Protein 8Y9R (pdb70)

B-factor: mean 60.52, std 19.46, range [18.68, 191.37]

InterPro domains:
  IPR011989 Armadillo-like helical [G3DSA:1.25.10.10] (10-306)
  IPR016024 Armadillo-type fold [SSF48371] (24-306)
  IPR021133 HEAT, type 2 [PS50077] (227-269)
  IPR033337 MT-associated protein TORTIFOLIA1/SINE1-2 [PTHR31355] (20-882)
  IPR034085 TOG domain [SM01349] (57-290)
  IPR057599 TORTIFOLIA1/TORL1-2, C-terminal [PF24713] (774-904)
  IPR057600 TORTIFOLIA1/SINE1-2, N-terminal [PF24714] (26-299)

Solvent-accessible surface area: 24984 Å² total

Foldseek 3Di:
DVVVLVVLLVVLVVLLVLCVPPVSNVVSLVVLLVSLLDADLVRLVSLLVVLLVQCPDDDDSSVLSSLLVCLSNLQNPAASCAVCLLCCVSLLVQLPDLDVSSLVSSLVSLSNQQRYDAPCSLVSNLVSLVVQQPDQDQSSVLSSCNLLSNLQSHDHDPLVVLQVCLVVLLCLPDPSRNRLLSVLVSLLSLQRPRNHDLVCVVVVLVSLLVQCPPPPLSNNLSSLSSLQSLVRCLQSCLVCLVVSLVSLVVSLVDPDVSNNVSSVSNNVSSVVDDD/DVVVLVVLLVVLVVLLVLCVDPVSNVVSLVVLLVQLLDADLVRLVSSLVVLLVQCPDDDDSSVLSSLLVCLSNLQNAALSNLVCLLCCVSLLVQLQPLDVSSLVSSLVSLSNQQRHAEDCSLVSNLVSLLVQQPDQHQSSVLSSLNLLSNLQSHNYYDLVVLQVCVVSLLCLPDPSRNRLLSVLVSLLSLQRPSRHDLVCVVVVLVSLLVQCPPPPLSNVLSSLSSLLSLVNCVQSCLVCLVVSLVSLVVSLVDPDPSNNVSSVSNNVSSVPRD

Radius of gyration: 29.58 Å; Cα contacts (8 Å, |Δi|>4): 730; chains: 2; bounding box: 86×52×74 Å

Organism: Physcomitrium patens (NCBI:txid3218)

Structure (mmCIF, N/CA/C/O backbone):
data_8Y9R
#
_entry.id   8Y9R
#
_cell.length_a   59.826
_cell.length_b   95.646
_cell.length_c   150.018
_cell.angle_alpha   90.000
_cell.angle_beta   90.000
_cell.angle_gamma   90.000
#
_symmetry.space_group_name_H-M   'P 2 21 21'
#
loop_
_entity.id
_entity.type
_entity.pdbx_description
1 polymer 'Microtubule binding protein'
2 water water
#
loop_
_atom_site.group_PDB
_atom_site.id
_atom_site.type_symbol
_atom_site.label_atom_id
_atom_site.label_alt_id
_atom_site.label_comp_id
_atom_site.label_asym_id
_atom_site.label_entity_id
_atom_site.label_seq_id
_atom_site.pdbx_PDB_ins_code
_atom_site.Cartn_x
_atom_site.Cartn_y
_atom_site.Cartn_z
_atom_site.occupancy
_atom_site.B_iso_or_equiv
_atom_site.auth_seq_id
_atom_site.auth_comp_id
_atom_site.auth_asym_id
_atom_site.auth_atom_id
_atom_site.pdbx_PDB_model_num
ATOM 1 N N . HIS A 1 3 ? 0.300 15.962 62.377 1.000 85.138 17 HIS A N 1
ATOM 2 C CA . HIS A 1 3 ? 1.417 16.228 63.322 1.000 91.298 17 HIS A CA 1
ATOM 3 C C . HIS A 1 3 ? 2.704 16.512 62.529 1.000 98.155 17 HIS A C 1
ATOM 4 O O . HIS A 1 3 ? 3.187 17.641 62.550 1.000 99.654 17 HIS A O 1
ATOM 19 N N . ALA A 1 5 ? 2.777 16.267 59.109 1.000 90.618 19 ALA A N 1
ATOM 20 C CA . ALA A 1 5 ? 2.295 16.878 57.876 1.000 78.093 19 ALA A CA 1
ATOM 21 C C . ALA A 1 5 ? 2.067 18.386 58.010 1.000 73.930 19 ALA A C 1
ATOM 22 O O . ALA A 1 5 ? 2.242 19.112 57.038 1.000 69.611 19 ALA A O 1
ATOM 29 N N . SER A 1 6 ? 1.650 18.868 59.190 1.000 77.331 20 SER A N 1
ATOM 30 C CA . SER A 1 6 ? 1.450 20.297 59.409 1.000 69.083 20 SER A CA 1
ATOM 31 C C . SER A 1 6 ? 2.807 20.963 59.664 1.000 57.152 20 SER A C 1
ATOM 32 O O . SER A 1 6 ? 3.025 22.122 59.334 1.000 50.940 20 SER A O 1
ATOM 40 N N . ALA A 1 7 ? 3.760 20.203 60.195 1.000 54.555 21 ALA A N 1
ATOM 41 C CA . ALA A 1 7 ? 5.140 20.667 60.290 1.000 56.083 21 ALA A CA 1
ATOM 42 C C . ALA A 1 7 ? 5.714 21.009 58.915 1.000 61.305 21 ALA A C 1
ATOM 43 O O . ALA A 1 7 ? 6.425 22.008 58.792 1.000 52.792 21 ALA A O 1
ATOM 50 N N . LEU A 1 8 ? 5.429 20.153 57.910 1.000 53.910 22 LEU A N 1
ATOM 51 C CA . LEU A 1 8 ? 5.886 20.350 56.543 1.000 49.588 22 LEU A CA 1
ATOM 52 C C . LEU A 1 8 ? 5.271 21.613 55.933 1.000 44.175 22 LEU A C 1
ATOM 53 O O . LEU A 1 8 ? 5.935 22.333 55.208 1.000 40.139 22 LEU A O 1
ATOM 69 N N . ILE A 1 9 ? 4.026 21.927 56.254 1.000 38.122 23 ILE A N 1
ATOM 70 C CA . ILE A 1 9 ? 3.455 23.154 55.737 1.000 44.913 23 ILE A CA 1
ATOM 71 C C . ILE A 1 9 ? 4.174 24.366 56.333 1.000 50.519 23 ILE A C 1
ATOM 72 O O . ILE A 1 9 ? 4.309 25.404 55.678 1.000 44.944 23 ILE A O 1
ATOM 88 N N . GLU A 1 10 ? 4.569 24.244 57.608 1.000 55.872 24 GLU A N 1
ATOM 89 C CA . GLU A 1 10 ? 5.281 25.306 58.301 1.000 49.428 24 GLU A CA 1
ATOM 90 C C . GLU A 1 10 ? 6.715 25.362 57.789 1.000 48.404 24 GLU A C 1
ATOM 91 O O . GLU A 1 10 ? 7.272 26.445 57.703 1.000 52.569 24 GLU A O 1
ATOM 103 N N . LEU A 1 11 ? 7.299 24.215 57.407 1.000 46.977 25 LEU A N 1
ATOM 104 C CA . LEU A 1 11 ? 8.605 24.230 56.762 1.000 40.623 25 LEU A CA 1
ATOM 105 C C . LEU A 1 11 ? 8.526 24.982 55.446 1.000 39.635 25 LEU A C 1
ATOM 106 O O . LEU A 1 11 ? 9.439 25.761 55.134 1.000 35.971 25 LEU A O 1
ATOM 122 N N . LYS A 1 12 ? 7.452 24.728 54.674 1.000 35.909 26 LYS A N 1
ATOM 123 C CA . LYS A 1 12 ? 7.409 25.297 53.340 1.000 35.956 26 LYS A CA 1
ATOM 124 C C . LYS A 1 12 ? 7.420 26.798 53.553 1.000 39.040 26 LYS A C 1
ATOM 125 O O . LYS A 1 12 ? 8.209 27.509 52.954 1.000 40.662 26 LYS A O 1
ATOM 144 N N . ASN A 1 13 ? 6.617 27.233 54.522 1.000 44.529 27 ASN A N 1
ATOM 145 C CA . ASN A 1 13 ? 6.423 28.642 54.780 1.000 45.023 27 ASN A CA 1
ATOM 146 C C . ASN A 1 13 ? 7.766 29.322 55.041 1.000 49.891 27 ASN A C 1
ATOM 147 O O . ASN A 1 13 ? 7.955 30.444 54.579 1.000 53.351 27 ASN A O 1
ATOM 158 N N . ARG A 1 14 ? 8.659 28.644 55.792 1.000 49.043 28 ARG A N 1
ATOM 159 C CA . ARG A 1 14 ? 9.936 29.193 56.236 1.000 52.391 28 ARG A CA 1
ATOM 160 C C . ARG A 1 14 ? 10.890 29.283 55.049 1.000 50.656 28 ARG A C 1
ATOM 161 O O . ARG A 1 14 ? 11.582 30.283 54.881 1.000 55.156 28 ARG A O 1
ATOM 182 N N . ILE A 1 15 ? 10.894 28.230 54.230 1.000 47.027 29 ILE A N 1
ATOM 183 C CA . ILE A 1 15 ? 11.684 28.185 53.012 1.000 44.276 29 ILE A CA 1
ATOM 184 C C . ILE A 1 15 ? 11.244 29.287 52.049 1.000 38.461 29 ILE A C 1
ATOM 185 O O . ILE A 1 15 ? 12.057 30.050 51.584 1.000 47.714 29 ILE A O 1
ATOM 201 N N . LEU A 1 16 ? 9.977 29.348 51.692 1.000 32.732 30 LEU A N 1
ATOM 202 C CA . LEU A 1 16 ? 9.536 30.320 50.716 1.000 36.293 30 LEU A CA 1
ATOM 203 C C . LEU A 1 16 ? 9.980 31.720 51.120 1.000 42.760 30 LEU A C 1
ATOM 204 O O . LEU A 1 16 ? 10.184 32.593 50.263 1.000 33.021 30 LEU A O 1
ATOM 220 N N . ALA A 1 17 ? 10.102 31.910 52.450 1.000 49.367 31 ALA A N 1
ATOM 221 C CA . ALA A 1 17 ? 10.313 33.220 53.043 1.000 44.782 31 ALA A CA 1
ATOM 222 C C . ALA A 1 17 ? 11.724 33.698 52.727 1.000 43.457 31 ALA A C 1
ATOM 223 O O . ALA A 1 17 ? 11.948 34.905 52.552 1.000 43.607 31 ALA A O 1
ATOM 230 N N . VAL A 1 18 ? 12.624 32.708 52.640 1.000 42.585 32 VAL A N 1
ATOM 231 C CA . VAL A 1 18 ? 14.031 32.879 52.302 1.000 45.869 32 VAL A CA 1
ATOM 232 C C . VAL A 1 18 ? 14.236 32.978 50.781 1.000 53.888 32 VAL A C 1
ATOM 233 O O . VAL A 1 18 ? 14.995 33.828 50.326 1.000 57.417 32 VAL A O 1
ATOM 246 N N . LEU A 1 19 ? 13.618 32.070 50.004 1.000 58.053 33 LEU A N 1
ATOM 247 C CA . LEU A 1 19 ? 13.734 32.036 48.550 1.000 52.091 33 LEU A CA 1
ATOM 248 C C . LEU A 1 19 ? 13.397 33.399 47.965 1.000 47.005 33 LEU A C 1
ATOM 249 O O . LEU A 1 19 ? 13.992 33.794 46.986 1.000 47.423 33 LEU A O 1
ATOM 265 N N . ASN A 1 20 ? 12.483 34.155 48.561 1.000 57.469 34 ASN A N 1
ATOM 266 C CA . ASN A 1 20 ? 12.219 35.486 48.021 1.000 68.051 34 ASN A CA 1
ATOM 267 C C . ASN A 1 20 ? 13.397 36.444 48.228 1.000 63.999 34 ASN A C 1
ATOM 268 O O . ASN A 1 20 ? 13.561 37.368 47.442 1.000 61.913 34 ASN A O 1
ATOM 279 N N . LYS A 1 21 ? 14.231 36.227 49.254 1.000 62.397 35 LYS A N 1
ATOM 280 C CA . LYS A 1 21 ? 15.416 37.048 49.477 1.000 76.085 35 LYS A CA 1
ATOM 281 C C . LYS A 1 21 ? 16.527 36.803 48.417 1.000 90.390 35 LYS A C 1
ATOM 282 O O . LYS A 1 21 ? 17.520 37.550 48.386 1.000 88.086 35 LYS A O 1
ATOM 301 N N . LEU A 1 22 ? 16.415 35.754 47.564 1.000 74.780 36 LEU A N 1
ATOM 302 C CA . LEU A 1 22 ? 17.334 35.472 46.456 1.000 60.158 36 LEU A CA 1
ATOM 303 C C . LEU A 1 22 ? 17.156 36.459 45.306 1.000 72.489 36 LEU A C 1
ATOM 304 O O . LEU A 1 22 ? 18.079 36.637 44.501 1.000 76.055 36 LEU A O 1
ATOM 320 N N . SER A 1 23 ? 15.943 37.020 45.188 1.000 76.484 37 SER A N 1
ATOM 321 C CA . SER A 1 23 ? 15.620 37.986 44.148 1.000 81.621 37 SER A CA 1
ATOM 322 C C . SER A 1 23 ? 16.386 39.293 44.358 1.000 90.589 37 SER A C 1
ATOM 323 O O . SER A 1 23 ? 16.956 39.832 43.420 1.000 88.289 37 SER A O 1
ATOM 331 N N . ASP A 1 24 ? 16.403 39.792 45.600 1.000 118.326 38 ASP A N 1
ATOM 332 C CA . ASP A 1 24 ? 17.072 41.036 45.962 1.000 123.526 38 ASP A CA 1
ATOM 333 C C . ASP A 1 24 ? 18.565 40.709 46.095 1.000 115.494 38 ASP A C 1
ATOM 334 O O . ASP A 1 24 ? 18.909 39.660 46.637 1.000 137.444 38 ASP A O 1
ATOM 343 N N . ARG A 1 25 ? 19.453 41.554 45.551 1.000 108.736 39 ARG A N 1
ATOM 344 C CA . ARG A 1 25 ? 20.824 41.127 45.280 1.000 111.697 39 ARG A CA 1
ATOM 345 C C . ARG A 1 25 ? 21.718 41.315 46.505 1.000 112.758 39 ARG A C 1
ATOM 346 O O . ARG A 1 25 ? 22.741 40.666 46.643 1.000 105.308 39 ARG A O 1
ATOM 367 N N . ASP A 1 26 ? 21.342 42.257 47.369 1.000 127.281 40 ASP A N 1
ATOM 368 C CA . ASP A 1 26 ? 22.043 42.552 48.612 1.000 119.038 40 ASP A CA 1
ATOM 369 C C . ASP A 1 26 ? 21.778 41.491 49.683 1.000 101.307 40 ASP A C 1
ATOM 370 O O . ASP A 1 26 ? 22.502 41.398 50.667 1.000 71.365 40 ASP A O 1
ATOM 379 N N . THR A 1 27 ? 20.715 40.705 49.491 1.000 105.723 41 THR A N 1
ATOM 380 C CA . THR A 1 27 ? 20.285 39.672 50.421 1.000 100.968 41 THR A CA 1
ATOM 381 C C . THR A 1 27 ? 20.567 38.269 49.896 1.000 91.529 41 THR A C 1
ATOM 382 O O . THR A 1 27 ? 20.198 37.292 50.540 1.000 79.116 41 THR A O 1
ATOM 393 N N . GLN A 1 28 ? 21.178 38.181 48.706 1.000 83.856 42 GLN A N 1
ATOM 394 C CA . GLN A 1 28 ? 21.254 36.944 47.958 1.000 65.599 42 GLN A CA 1
ATOM 395 C C . GLN A 1 28 ? 22.100 35.938 48.715 1.000 60.221 42 GLN A C 1
ATOM 396 O O . GLN A 1 28 ? 21.683 34.804 48.911 1.000 58.559 42 GLN A O 1
ATOM 410 N N . GLN A 1 29 ? 23.269 36.361 49.180 1.000 59.090 43 GLN A N 1
ATOM 411 C CA . GLN A 1 29 ? 24.107 35.447 49.939 1.000 67.869 43 GLN A CA 1
ATOM 412 C C . GLN A 1 29 ? 23.598 35.203 51.355 1.000 70.592 43 GLN A C 1
ATOM 413 O O . GLN A 1 29 ? 23.768 34.096 51.848 1.000 67.182 43 GLN A O 1
ATOM 427 N N . LEU A 1 30 ? 22.991 36.197 52.020 1.000 79.656 44 LEU A N 1
ATOM 428 C CA . LEU A 1 30 ? 22.319 35.914 53.288 1.000 87.280 44 LEU A CA 1
ATOM 429 C C . LEU A 1 30 ? 21.385 34.725 53.047 1.000 66.147 44 LEU A C 1
ATOM 430 O O . LEU A 1 30 ? 21.345 33.770 53.835 1.000 57.640 44 LEU A O 1
ATOM 446 N N . ALA A 1 31 ? 20.670 34.802 51.916 1.000 45.573 45 ALA A N 1
ATOM 447 C CA . ALA A 1 31 ? 19.585 33.890 51.617 1.000 52.221 45 ALA A CA 1
ATOM 448 C C . ALA A 1 31 ? 20.081 32.458 51.346 1.000 53.936 45 ALA A C 1
ATOM 449 O O . ALA A 1 31 ? 19.463 31.490 51.791 1.000 45.130 45 ALA A O 1
ATOM 456 N N . VAL A 1 32 ? 21.196 32.318 50.620 1.000 49.362 46 VAL A N 1
ATOM 457 C CA . VAL A 1 32 ? 21.734 31.000 50.373 1.000 49.569 46 VAL A CA 1
ATOM 458 C C . VAL A 1 32 ? 22.239 30.454 51.688 1.000 50.691 46 VAL A C 1
ATOM 459 O O . VAL A 1 32 ? 22.011 29.286 51.971 1.000 51.943 46 VAL A O 1
ATOM 472 N N . GLU A 1 33 ? 22.930 31.289 52.477 1.000 57.168 47 GLU A N 1
ATOM 473 C CA . GLU A 1 33 ? 23.483 30.807 53.735 1.000 63.305 47 GLU A CA 1
ATOM 474 C C . GLU A 1 33 ? 22.324 30.268 54.576 1.000 68.335 47 GLU A C 1
ATOM 475 O O . GLU A 1 33 ? 22.441 29.154 55.109 1.000 57.252 47 GLU A O 1
ATOM 487 N N . GLU A 1 34 ? 21.193 31.012 54.606 1.000 63.220 48 GLU A N 1
ATOM 488 C CA . GLU A 1 34 ? 20.036 30.622 55.405 1.000 59.281 48 GLU A CA 1
ATOM 489 C C . GLU A 1 34 ? 19.536 29.262 54.931 1.000 54.418 48 GLU A C 1
ATOM 490 O O . GLU A 1 34 ? 19.214 28.379 55.728 1.000 51.268 48 GLU A O 1
ATOM 502 N N . LEU A 1 35 ? 19.521 29.109 53.610 1.000 49.280 49 LEU A N 1
ATOM 503 C CA . LEU A 1 35 ? 18.919 27.964 52.973 1.000 45.066 49 LEU A CA 1
ATOM 504 C C . LEU A 1 35 ? 19.778 26.716 53.206 1.000 54.676 49 LEU A C 1
ATOM 505 O O . LEU A 1 35 ? 19.231 25.638 53.474 1.000 45.043 49 LEU A O 1
ATOM 521 N N . GLU A 1 36 ? 21.117 26.887 53.158 1.000 60.886 50 GLU A N 1
ATOM 522 C CA . GLU A 1 36 ? 22.072 25.823 53.471 1.000 59.028 50 GLU A CA 1
ATOM 523 C C . GLU A 1 36 ? 21.951 25.423 54.946 1.000 59.808 50 GLU A C 1
ATOM 524 O O . GLU A 1 36 ? 22.054 24.238 55.280 1.000 55.240 50 GLU A O 1
ATOM 536 N N . ARG A 1 37 ? 21.685 26.394 55.834 1.000 59.090 51 ARG A N 1
ATOM 537 C CA . ARG A 1 37 ? 21.475 26.062 57.237 1.000 59.901 51 ARG A CA 1
ATOM 538 C C . ARG A 1 37 ? 20.182 25.260 57.375 1.000 54.081 51 ARG A C 1
ATOM 539 O O . ARG A 1 37 ? 20.172 24.220 58.039 1.000 47.161 51 ARG A O 1
ATOM 560 N N . ILE A 1 38 ? 19.127 25.687 56.664 1.000 50.665 52 ILE A N 1
ATOM 561 C CA . ILE A 1 38 ? 17.853 24.980 56.725 1.000 49.476 52 ILE A CA 1
ATOM 562 C C . ILE A 1 38 ? 18.033 23.534 56.264 1.000 52.229 52 ILE A C 1
ATOM 563 O O . ILE A 1 38 ? 17.339 22.643 56.746 1.000 51.024 52 ILE A O 1
ATOM 579 N N . ALA A 1 39 ? 18.949 23.330 55.309 1.000 54.031 53 ALA A N 1
ATOM 580 C CA . ALA A 1 39 ? 19.118 22.050 54.654 1.000 54.104 53 ALA A CA 1
ATOM 581 C C . ALA A 1 39 ? 19.935 21.095 55.528 1.000 64.258 53 ALA A C 1
ATOM 582 O O . ALA A 1 39 ? 19.857 19.866 55.337 1.000 64.354 53 ALA A O 1
ATOM 589 N N . GLN A 1 40 ? 20.726 21.653 56.466 1.000 62.872 54 GLN A N 1
ATOM 590 C CA . GLN A 1 40 ? 21.619 20.823 57.269 1.000 65.904 54 GLN A CA 1
ATOM 591 C C . GLN A 1 40 ? 20.846 19.994 58.286 1.000 64.952 54 GLN A C 1
ATOM 592 O O . GLN A 1 40 ? 21.199 18.839 58.505 1.000 59.108 54 GLN A O 1
ATOM 606 N N . SER A 1 41 ? 19.781 20.563 58.859 1.000 69.552 55 SER A N 1
ATOM 607 C CA . SER A 1 41 ? 18.940 19.838 59.794 1.000 71.691 55 SER A CA 1
ATOM 608 C C . SER A 1 41 ? 17.617 19.561 59.119 1.000 69.660 55 SER A C 1
ATOM 609 O O . SER A 1 41 ? 16.821 20.479 58.958 1.000 83.900 55 SER A O 1
ATOM 617 N N . LEU A 1 42 ? 17.390 18.326 58.693 1.000 62.253 56 LEU A N 1
ATOM 618 C CA . LEU A 1 42 ? 16.231 18.107 57.853 1.000 61.901 56 LEU A CA 1
ATOM 619 C C . LEU A 1 42 ? 15.932 16.611 57.829 1.000 62.601 56 LEU A C 1
ATOM 620 O O . LEU A 1 42 ? 16.832 15.776 57.725 1.000 66.921 56 LEU A O 1
ATOM 636 N N . SER A 1 43 ? 14.657 16.269 57.986 1.000 62.360 57 SER A N 1
ATOM 637 C CA . SER A 1 43 ? 14.252 14.875 57.938 1.000 63.959 57 SER A CA 1
ATOM 638 C C . SER A 1 43 ? 14.290 14.405 56.496 1.000 63.282 57 SER A C 1
ATOM 639 O O . SER A 1 43 ? 14.284 15.221 55.582 1.000 69.502 57 SER A O 1
ATOM 647 N N . PRO A 1 44 ? 14.239 13.085 56.252 1.000 65.091 58 PRO A N 1
ATOM 648 C CA . PRO A 1 44 ? 13.823 12.574 54.945 1.000 74.549 58 PRO A CA 1
ATOM 649 C C . PRO A 1 44 ? 12.715 13.390 54.281 1.000 78.836 58 PRO A C 1
ATOM 650 O O . PRO A 1 44 ? 12.838 13.771 53.121 1.000 101.616 58 PRO A O 1
ATOM 661 N N . GLU A 1 45 ? 11.644 13.681 55.028 1.000 81.726 59 GLU A N 1
ATOM 662 C CA . GLU A 1 45 ? 10.466 14.290 54.429 1.000 78.550 59 GLU A CA 1
ATOM 663 C C . GLU A 1 45 ? 10.753 15.765 54.177 1.000 69.948 59 GLU A C 1
ATOM 664 O O . GLU A 1 45 ? 10.270 16.320 53.194 1.000 65.000 59 GLU A O 1
ATOM 676 N N . GLY A 1 46 ? 11.562 16.376 55.051 1.000 70.554 60 GLY A N 1
ATOM 677 C CA . GLY A 1 46 ? 11.981 17.765 54.895 1.000 65.468 60 GLY A CA 1
ATOM 678 C C . GLY A 1 46 ? 12.805 17.964 53.626 1.000 65.104 60 GLY A C 1
ATOM 679 O O . GLY A 1 46 ? 12.613 18.939 52.900 1.000 63.332 60 GLY A O 1
ATOM 683 N N . ILE A 1 47 ? 13.712 17.006 53.373 1.000 69.441 61 ILE A N 1
ATOM 684 C CA . ILE A 1 47 ? 14.481 16.939 52.140 1.000 63.238 61 ILE A CA 1
ATOM 685 C C . ILE A 1 47 ? 13.512 16.986 50.963 1.000 56.446 61 ILE A C 1
ATOM 686 O O . ILE A 1 47 ? 13.559 17.900 50.151 1.000 48.624 61 ILE A O 1
ATOM 702 N N . ALA A 1 48 ? 12.640 15.979 50.874 1.000 52.532 62 ALA A N 1
ATOM 703 C CA . ALA A 1 48 ? 11.716 15.889 49.760 1.000 46.541 62 ALA A CA 1
ATOM 704 C C . ALA A 1 48 ? 10.957 17.204 49.594 1.000 39.112 62 ALA A C 1
ATOM 705 O O . ALA A 1 48 ? 10.741 17.642 48.473 1.000 35.250 62 ALA A O 1
ATOM 712 N N . LEU A 1 49 ? 10.584 17.861 50.695 1.000 41.561 63 LEU A N 1
ATOM 713 C CA . LEU A 1 49 ? 9.811 19.099 50.585 1.000 48.007 63 LEU A CA 1
ATOM 714 C C . LEU A 1 49 ? 10.681 20.189 49.961 1.000 46.486 63 LEU A C 1
ATOM 715 O O . LEU A 1 49 ? 10.255 20.844 48.998 1.000 38.837 63 LEU A O 1
ATOM 731 N N . PHE A 1 50 ? 11.888 20.331 50.541 1.000 47.584 64 PHE A N 1
ATOM 732 C CA . PHE A 1 50 ? 12.906 21.281 50.106 1.000 52.584 64 PHE A CA 1
ATOM 733 C C . PHE A 1 50 ? 13.162 21.123 48.595 1.000 45.587 64 PHE A C 1
ATOM 734 O O . PHE A 1 50 ? 13.162 22.106 47.861 1.000 44.111 64 PHE A O 1
ATOM 751 N N . LEU A 1 51 ? 13.346 19.882 48.118 1.000 45.684 65 LEU A N 1
ATOM 752 C CA . LEU A 1 51 ? 13.603 19.628 46.705 1.000 47.553 65 LEU A CA 1
ATOM 753 C C . LEU A 1 51 ? 12.433 20.151 45.876 1.000 49.200 65 LEU A C 1
ATOM 754 O O . LEU A 1 51 ? 12.587 21.041 45.043 1.000 45.899 65 LEU A O 1
ATOM 770 N N . THR A 1 52 ? 11.244 19.624 46.156 1.000 57.571 66 THR A N 1
ATOM 771 C CA . THR A 1 52 ? 10.020 20.197 45.626 1.000 53.593 66 THR A CA 1
ATOM 772 C C . THR A 1 52 ? 10.172 21.693 45.441 1.000 47.251 66 THR A C 1
ATOM 773 O O . THR A 1 52 ? 9.948 22.190 44.362 1.000 45.334 66 THR A O 1
ATOM 784 N N . CYS A 1 53 ?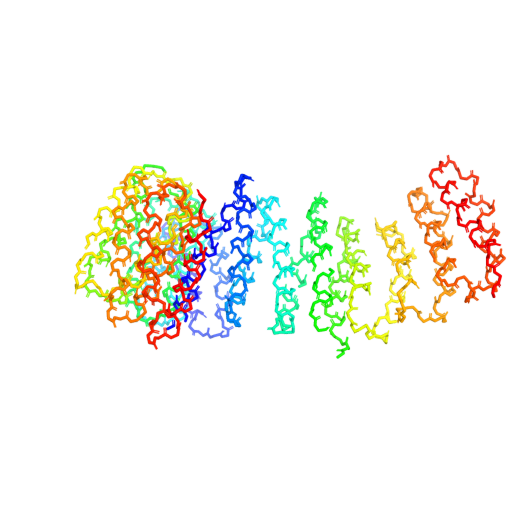 10.520 22.420 46.497 1.000 49.135 67 CYS A N 1
ATOM 785 C CA . CYS A 1 53 ? 10.449 23.869 46.400 1.000 52.131 67 CYS A CA 1
ATOM 786 C C . CYS A 1 53 ? 11.422 24.387 45.360 1.000 54.126 67 CYS A C 1
ATOM 787 O O . CYS A 1 53 ? 11.115 25.385 44.729 1.000 51.551 67 CYS A O 1
ATOM 795 N N . LEU A 1 54 ? 12.585 23.719 45.272 1.000 55.585 68 LEU A N 1
ATOM 796 C CA . LEU A 1 54 ? 13.641 24.040 44.332 1.000 50.859 68 LEU A CA 1
ATOM 797 C C . LEU A 1 54 ? 13.179 23.759 42.903 1.000 55.424 68 LEU A C 1
ATOM 798 O O . LEU A 1 54 ? 13.308 24.664 42.081 1.000 62.886 68 LEU A O 1
ATOM 814 N N . TYR A 1 55 ? 12.652 22.541 42.624 1.000 46.839 69 TYR A N 1
ATOM 815 C CA . TYR A 1 55 ? 12.046 22.188 41.335 1.000 45.680 69 TYR A CA 1
ATOM 816 C C . TYR A 1 55 ? 11.005 23.219 40.838 1.000 46.817 69 TYR A C 1
ATOM 817 O O . TYR A 1 55 ? 11.027 23.534 39.660 1.000 56.644 69 TYR A O 1
ATOM 835 N N . ASP A 1 56 ? 10.081 23.744 41.671 1.000 54.708 70 ASP A N 1
ATOM 836 C CA . ASP A 1 56 ? 9.090 24.736 41.234 1.000 67.413 70 ASP A CA 1
ATOM 837 C C . ASP A 1 56 ? 9.785 26.064 40.932 1.000 72.413 70 ASP A C 1
ATOM 838 O O . ASP A 1 56 ? 9.631 26.597 39.845 1.000 90.426 70 ASP A O 1
ATOM 847 N N . THR A 1 57 ? 10.533 26.612 41.897 1.000 82.936 71 THR A N 1
ATOM 848 C CA . THR A 1 57 ? 11.137 27.933 41.748 1.000 102.969 71 THR A CA 1
ATOM 849 C C . THR A 1 57 ? 12.163 27.854 40.606 1.000 105.730 71 THR A C 1
ATOM 850 O O . THR A 1 57 ? 12.455 28.865 39.975 1.000 97.093 71 THR A O 1
ATOM 861 N N . ASP A 1 58 ? 12.655 26.642 40.288 1.000 105.511 72 ASP A N 1
ATOM 862 C CA . ASP A 1 58 ? 13.422 26.402 39.065 1.000 100.363 72 ASP A CA 1
ATOM 863 C C . ASP A 1 58 ? 12.705 27.090 37.888 1.000 107.440 72 ASP A C 1
ATOM 864 O O . ASP A 1 58 ? 13.385 27.700 37.067 1.000 132.108 72 ASP A O 1
ATOM 873 N N . SER A 1 59 ? 11.357 27.078 37.818 1.000 94.056 73 SER A N 1
ATOM 874 C CA . SER A 1 59 ? 10.655 27.244 36.541 1.000 104.156 73 SER A CA 1
ATOM 875 C C . SER A 1 59 ? 10.535 28.700 36.063 1.000 124.764 73 SER A C 1
ATOM 876 O O . SER A 1 59 ? 9.561 29.385 36.391 1.000 128.459 73 SER A O 1
ATOM 884 N N . GLN A 1 60 ? 11.561 29.152 35.304 1.000 139.546 74 GLN A N 1
ATOM 885 C CA . GLN A 1 60 ? 11.455 30.039 34.137 1.000 123.703 74 GLN A CA 1
ATOM 886 C C . GLN A 1 60 ? 11.000 31.468 34.485 1.000 118.606 74 GLN A C 1
ATOM 887 O O . GLN A 1 60 ? 10.277 32.085 33.705 1.000 92.907 74 GLN A O 1
ATOM 901 N N . GLN A 1 61 ? 11.442 32.057 35.609 1.000 128.562 75 GLN A N 1
ATOM 902 C CA . GLN A 1 61 ? 10.909 33.371 35.948 1.000 132.259 75 GLN A CA 1
ATOM 903 C C . GLN A 1 61 ? 12.000 34.393 36.282 1.000 147.210 75 GLN A C 1
ATOM 904 O O . GLN A 1 61 ? 11.797 35.548 35.930 1.000 191.366 75 GLN A O 1
ATOM 918 N N . LYS A 1 62 ? 13.104 34.045 36.975 1.000 120.340 76 LYS A N 1
ATOM 919 C CA . LYS A 1 62 ? 14.229 34.979 37.091 1.000 107.120 76 LYS A CA 1
ATOM 920 C C . LYS A 1 62 ? 15.534 34.215 37.254 1.000 100.506 76 LYS A C 1
ATOM 921 O O . LYS A 1 62 ? 15.555 33.145 37.851 1.000 106.917 76 LYS A O 1
ATOM 940 N N . SER A 1 63 ? 16.620 34.846 36.791 1.000 94.369 77 SER A N 1
ATOM 941 C CA . SER A 1 63 ? 17.847 34.165 36.415 1.000 78.617 77 SER A CA 1
ATOM 942 C C . SER A 1 63 ? 18.717 33.802 37.621 1.000 82.613 77 SER A C 1
ATOM 943 O O . SER A 1 63 ? 19.121 32.648 37.810 1.000 70.889 77 SER A O 1
ATOM 951 N N . VAL A 1 64 ? 19.006 34.815 38.438 1.000 79.773 78 VAL A N 1
ATOM 952 C CA . VAL A 1 64 ? 19.744 34.653 39.682 1.000 76.731 78 VAL A CA 1
ATOM 953 C C . VAL A 1 64 ? 19.054 33.627 40.583 1.000 75.449 78 VAL A C 1
ATOM 954 O O . VAL A 1 64 ? 19.695 32.960 41.392 1.000 67.790 78 VAL A O 1
ATOM 967 N N . VAL A 1 65 ? 17.717 33.576 40.510 1.000 78.470 79 VAL A N 1
ATOM 968 C CA . VAL A 1 65 ? 16.936 32.718 41.385 1.000 75.841 79 VAL A CA 1
ATOM 969 C C . VAL A 1 65 ? 17.114 31.258 40.991 1.000 68.927 79 VAL A C 1
ATOM 970 O O . VAL A 1 65 ? 17.298 30.408 41.860 1.000 54.827 79 VAL A O 1
ATOM 983 N N . ARG A 1 66 ? 16.993 30.960 39.695 1.000 68.660 80 ARG A N 1
ATOM 984 C CA . ARG A 1 66 ? 17.037 29.566 39.289 1.000 72.216 80 ARG A CA 1
ATOM 985 C C . ARG A 1 66 ? 18.494 29.129 39.224 1.000 66.981 80 ARG A C 1
ATOM 986 O O . ARG A 1 66 ? 18.763 27.954 39.447 1.000 51.261 80 ARG A O 1
ATOM 1007 N N . ARG A 1 67 ? 19.413 30.088 39.013 1.000 66.454 81 ARG A N 1
ATOM 1008 C CA . ARG A 1 67 ? 20.841 29.857 39.178 1.000 65.150 81 ARG A CA 1
ATOM 1009 C C . ARG A 1 67 ? 21.086 29.267 40.576 1.000 58.561 81 ARG A C 1
ATOM 1010 O O . ARG A 1 67 ? 21.676 28.193 40.709 1.000 54.005 81 ARG A O 1
ATOM 1031 N N . GLU A 1 68 ? 20.538 29.918 41.618 1.000 60.059 82 GLU A N 1
ATOM 1032 C CA . GLU A 1 68 ? 20.778 29.539 43.012 1.000 56.424 82 GLU A CA 1
ATOM 1033 C C . GLU A 1 68 ? 19.985 28.293 43.436 1.000 53.191 82 GLU A C 1
ATOM 1034 O O . GLU A 1 68 ? 20.413 27.516 44.287 1.000 49.190 82 GLU A O 1
ATOM 1046 N N . CYS A 1 69 ? 18.814 28.077 42.850 1.000 52.027 83 CYS A N 1
ATOM 1047 C CA . CYS A 1 69 ? 18.083 26.871 43.151 1.000 51.118 83 CYS A CA 1
ATOM 1048 C C . CYS A 1 69 ? 18.796 25.680 42.540 1.000 47.554 83 CYS A C 1
ATOM 1049 O O . CYS A 1 69 ? 18.739 24.586 43.093 1.000 48.853 83 CYS A O 1
ATOM 1057 N N . ILE A 1 70 ? 19.459 25.878 41.399 1.000 45.252 84 ILE A N 1
ATOM 1058 C CA . ILE A 1 70 ? 20.179 24.751 40.838 1.000 52.866 84 ILE A CA 1
ATOM 1059 C C . ILE A 1 70 ? 21.357 24.444 41.750 1.000 56.020 84 ILE A C 1
ATOM 1060 O O . ILE A 1 70 ? 21.570 23.282 42.054 1.000 50.527 84 ILE A O 1
ATOM 1076 N N . ARG A 1 71 ? 22.101 25.473 42.189 1.000 56.777 85 ARG A N 1
ATOM 1077 C CA . ARG A 1 71 ? 23.217 25.250 43.101 1.000 57.733 85 ARG A CA 1
ATOM 1078 C C . ARG A 1 71 ? 22.734 24.423 44.316 1.000 53.118 85 ARG A C 1
ATOM 1079 O O . ARG A 1 71 ? 23.372 23.438 44.689 1.000 47.400 85 ARG A O 1
ATOM 1100 N N . LEU A 1 72 ? 21.561 24.743 44.887 1.000 54.250 86 LEU A N 1
ATOM 1101 C CA . LEU A 1 72 ? 21.132 24.138 46.148 1.000 50.248 86 LEU A CA 1
ATOM 1102 C C . LEU A 1 72 ? 20.700 22.681 46.006 1.000 47.164 86 LEU A C 1
ATOM 1103 O O . LEU A 1 72 ? 20.654 21.962 47.000 1.000 45.122 86 LEU A O 1
ATOM 1119 N N . VAL A 1 73 ? 20.320 22.275 44.788 1.000 47.168 87 VAL A N 1
ATOM 1120 C CA . VAL A 1 73 ? 20.075 20.878 44.495 1.000 46.418 87 VAL A CA 1
ATOM 1121 C C . VAL A 1 73 ? 21.392 20.153 44.711 1.000 50.775 87 VAL A C 1
ATOM 1122 O O . VAL A 1 73 ? 21.441 19.029 45.239 1.000 46.770 87 VAL A O 1
ATOM 1135 N N . GLY A 1 74 ? 22.460 20.846 44.288 1.000 50.095 88 GLY A N 1
ATOM 1136 C CA . GLY A 1 74 ? 23.811 20.359 44.472 1.000 50.272 88 GLY A CA 1
ATOM 1137 C C . GLY A 1 74 ? 24.172 20.314 45.948 1.000 46.185 88 GLY A C 1
ATOM 1138 O O . GLY A 1 74 ? 24.655 19.295 46.459 1.000 51.425 88 GLY A O 1
ATOM 1142 N N . THR A 1 75 ? 23.951 21.451 46.606 1.000 45.802 89 THR A N 1
ATOM 1143 C CA . THR A 1 75 ? 24.332 21.602 48.002 1.000 44.816 89 THR A CA 1
ATOM 1144 C C . THR A 1 75 ? 23.652 20.536 48.868 1.000 42.011 89 THR A C 1
ATOM 1145 O O . THR A 1 75 ? 24.260 20.039 49.815 1.000 37.506 89 THR A O 1
ATOM 1156 N N . LEU A 1 76 ? 22.401 20.179 48.537 1.000 42.586 90 LEU A N 1
ATOM 1157 C CA . LEU A 1 76 ? 21.675 19.141 49.257 1.000 49.791 90 LEU A CA 1
ATOM 1158 C C . LEU A 1 76 ? 22.427 17.818 49.194 1.000 49.924 90 LEU A C 1
ATOM 1159 O O . LEU A 1 76 ? 22.594 17.131 50.203 1.000 44.998 90 LEU A O 1
ATOM 1175 N N . ALA A 1 77 ? 22.809 17.454 47.967 1.000 57.946 91 ALA A N 1
ATOM 1176 C CA . ALA A 1 77 ? 23.458 16.184 47.697 1.000 54.130 91 ALA A CA 1
ATOM 1177 C C . ALA A 1 77 ? 24.713 16.068 48.550 1.000 54.188 91 ALA A C 1
ATOM 1178 O O . ALA A 1 77 ? 24.996 14.995 49.099 1.000 60.400 91 ALA A O 1
ATOM 1185 N N . SER A 1 78 ? 25.443 17.181 48.684 1.000 47.034 92 SER A N 1
ATOM 1186 C CA . SER A 1 78 ? 26.745 17.112 49.320 1.000 47.084 92 SER A CA 1
ATOM 1187 C C . SER A 1 78 ? 26.607 17.092 50.836 1.000 53.495 92 SER A C 1
ATOM 1188 O O . SER A 1 78 ? 27.545 16.720 51.525 1.000 56.174 92 SER A O 1
ATOM 1196 N N . ILE A 1 79 ? 25.455 17.538 51.352 1.000 56.326 93 ILE A N 1
ATOM 1197 C CA . ILE A 1 79 ? 25.176 17.473 52.776 1.000 50.031 93 ILE A CA 1
ATOM 1198 C C . ILE A 1 79 ? 24.694 16.073 53.159 1.000 50.545 93 ILE A C 1
ATOM 1199 O O . ILE A 1 79 ? 25.085 15.603 54.212 1.000 47.884 93 ILE A O 1
ATOM 1215 N N . HIS A 1 80 ? 23.866 15.407 52.340 1.000 51.964 94 HIS A N 1
ATOM 1216 C CA . HIS A 1 80 ? 23.261 14.148 52.761 1.000 61.940 94 HIS A CA 1
ATOM 1217 C C . HIS A 1 80 ? 23.748 12.880 52.042 1.000 65.990 94 HIS A C 1
ATOM 1218 O O . HIS A 1 80 ? 23.404 11.796 52.503 1.000 60.702 94 HIS A O 1
ATOM 1233 N N . GLY A 1 81 ? 24.450 12.963 50.899 1.000 64.494 95 GLY A N 1
ATOM 1234 C CA . GLY A 1 81 ? 24.987 11.764 50.274 1.000 59.258 95 GLY A CA 1
ATOM 1235 C C . GLY A 1 81 ? 23.891 10.760 49.926 1.000 64.478 95 GLY A C 1
ATOM 1236 O O . GLY A 1 81 ? 22.889 11.134 49.336 1.000 82.772 95 GLY A O 1
ATOM 1240 N N . ASP A 1 82 ? 24.093 9.497 50.311 1.000 73.069 96 ASP A N 1
ATOM 1241 C CA . ASP A 1 82 ? 23.214 8.390 49.945 1.000 81.224 96 ASP A CA 1
ATOM 1242 C C . ASP A 1 82 ? 21.785 8.583 50.469 1.000 80.322 96 ASP A C 1
ATOM 1243 O O . ASP A 1 82 ? 20.849 8.187 49.781 1.000 73.241 96 ASP A O 1
ATOM 1252 N N . LEU A 1 83 ? 21.596 9.172 51.662 1.000 69.636 97 LEU A N 1
ATOM 1253 C CA . LEU A 1 83 ? 20.270 9.286 52.281 1.000 69.557 97 LEU A CA 1
ATOM 1254 C C . LEU A 1 83 ? 19.326 10.070 51.359 1.000 62.571 97 LEU A C 1
ATOM 1255 O O . LEU A 1 83 ? 18.154 10.238 51.655 1.000 57.299 97 LEU A O 1
ATOM 1271 N N . LEU A 1 84 ? 19.830 10.476 50.192 1.000 65.247 98 LEU A N 1
ATOM 1272 C CA . LEU A 1 84 ? 19.166 11.394 49.284 1.000 69.015 98 LEU A CA 1
ATOM 1273 C C . LEU A 1 84 ? 19.052 10.727 47.910 1.000 72.341 98 LEU A C 1
ATOM 1274 O O . LEU A 1 84 ? 18.791 11.373 46.903 1.000 75.380 98 LEU A O 1
ATOM 1290 N N . ALA A 1 85 ? 19.230 9.399 47.887 1.000 72.533 99 ALA A N 1
ATOM 1291 C CA . ALA A 1 85 ? 19.645 8.684 46.697 1.000 60.288 99 ALA A CA 1
ATOM 1292 C C . ALA A 1 85 ? 18.456 8.377 45.802 1.000 65.197 99 ALA A C 1
ATOM 1293 O O . ALA A 1 85 ? 18.551 8.462 44.584 1.000 74.047 99 ALA A O 1
ATOM 1300 N N . SER A 1 86 ? 17.337 8.003 46.414 1.000 67.845 100 SER A N 1
ATOM 1301 C CA . SER A 1 86 ? 16.178 7.631 45.628 1.000 66.897 100 SER A CA 1
ATOM 1302 C C . SER A 1 86 ? 15.583 8.855 44.934 1.000 63.066 100 SER A C 1
ATOM 1303 O O . SER A 1 86 ? 14.744 8.690 44.058 1.000 57.986 100 SER A O 1
ATOM 1311 N N . HIS A 1 87 ? 15.988 10.080 45.323 1.000 67.826 101 HIS A N 1
ATOM 1312 C CA . HIS A 1 87 ? 15.490 11.289 44.664 1.000 68.896 101 HIS A CA 1
ATOM 1313 C C . HIS A 1 87 ? 16.345 11.641 43.449 1.000 63.402 101 HIS A C 1
ATOM 1314 O O . HIS A 1 87 ? 15.939 12.448 42.616 1.000 56.368 101 HIS A O 1
ATOM 1329 N N . LEU A 1 88 ? 17.499 10.979 43.324 1.000 61.425 102 LEU A N 1
ATOM 1330 C CA . LEU A 1 88 ? 18.467 11.319 42.299 1.000 61.354 102 LEU A CA 1
ATOM 1331 C C . LEU A 1 88 ? 17.813 11.525 40.923 1.000 56.224 102 LEU A C 1
ATOM 1332 O O . LEU A 1 88 ? 17.965 12.587 40.314 1.000 59.079 102 LEU A O 1
ATOM 1348 N N . PRO A 1 89 ? 17.038 10.568 40.374 1.000 45.108 103 PRO A N 1
ATOM 1349 C CA . PRO A 1 89 ? 16.337 10.815 39.099 1.000 44.195 103 PRO A CA 1
ATOM 1350 C C . PRO A 1 89 ? 15.510 12.101 38.963 1.000 45.596 103 PRO A C 1
ATOM 1351 O O . PRO A 1 89 ? 15.549 12.762 37.917 1.000 37.750 103 PRO A O 1
ATOM 1362 N N . LYS A 1 90 ? 14.724 12.450 39.988 1.000 49.196 104 LYS A N 1
ATOM 1363 C CA . LYS A 1 90 ? 13.938 13.680 39.897 1.000 65.330 104 LYS A CA 1
ATOM 1364 C C . LYS A 1 90 ? 14.944 14.851 39.844 1.000 61.200 104 LYS A C 1
ATOM 1365 O O . LYS A 1 90 ? 14.797 15.802 39.065 1.000 52.373 104 LYS A O 1
ATOM 1401 N N . VAL A 1 92 ? 18.199 14.925 38.763 1.000 56.989 106 VAL A N 1
ATOM 1402 C CA . VAL A 1 92 ? 18.854 14.945 37.462 1.000 54.255 106 VAL A CA 1
ATOM 1403 C C . VAL A 1 92 ? 17.916 15.504 36.389 1.000 51.851 106 VAL A C 1
ATOM 1404 O O . VAL A 1 92 ? 18.251 16.458 35.681 1.000 55.982 106 VAL A O 1
ATOM 1417 N N . ALA A 1 93 ? 16.731 14.905 36.290 1.000 48.803 107 ALA A N 1
ATOM 1418 C CA . ALA A 1 93 ? 15.662 15.427 35.466 1.000 46.957 107 ALA A CA 1
ATOM 1419 C C . ALA A 1 93 ? 15.483 16.939 35.612 1.000 49.487 107 ALA A C 1
ATOM 1420 O O . ALA A 1 93 ? 15.273 17.621 34.604 1.000 43.608 107 ALA A O 1
ATOM 1427 N N . ASN A 1 94 ? 15.559 17.473 36.844 1.000 56.754 108 ASN A N 1
ATOM 1428 C CA . ASN A 1 94 ? 15.276 18.893 37.028 1.000 68.994 108 ASN A CA 1
ATOM 1429 C C . ASN A 1 94 ? 16.460 19.778 36.651 1.000 67.269 108 ASN A C 1
ATOM 1430 O O . ASN A 1 94 ? 16.248 20.955 36.353 1.000 57.760 108 ASN A O 1
ATOM 1441 N N . ILE A 1 95 ? 17.680 19.226 36.667 1.000 63.099 109 ILE A N 1
ATOM 1442 C CA . ILE A 1 95 ? 18.818 20.015 36.225 1.000 61.681 109 ILE A CA 1
ATOM 1443 C C . ILE A 1 95 ? 18.900 19.991 34.696 1.000 60.874 109 ILE A C 1
ATOM 1444 O O . ILE A 1 95 ? 19.222 21.017 34.086 1.000 48.432 109 ILE A O 1
ATOM 1460 N N . VAL A 1 96 ? 18.625 18.820 34.089 1.000 56.241 110 VAL A N 1
ATOM 1461 C CA . VAL A 1 96 ? 18.723 18.687 32.646 1.000 50.677 110 VAL A CA 1
ATOM 1462 C C . VAL A 1 96 ? 17.713 19.626 31.980 1.000 51.232 110 VAL A C 1
ATOM 1463 O O . VAL A 1 96 ? 18.075 20.309 31.045 1.000 46.944 110 VAL A O 1
ATOM 1476 N N . LYS A 1 97 ? 16.477 19.694 32.504 1.000 54.133 111 LYS A N 1
ATOM 1477 C CA . LYS A 1 97 ? 15.431 20.639 32.110 1.000 50.608 111 LYS A CA 1
ATOM 1478 C C . LYS A 1 97 ? 16.010 22.046 31.911 1.000 53.866 111 LYS A C 1
ATOM 1479 O O . LYS A 1 97 ? 15.625 22.737 30.980 1.000 58.821 111 LYS A O 1
ATOM 1498 N N . ARG A 1 98 ? 16.955 22.490 32.762 1.000 64.574 112 ARG A N 1
ATOM 1499 C CA . ARG A 1 98 ? 17.461 23.860 32.682 1.000 60.126 112 ARG A CA 1
ATOM 1500 C C . ARG A 1 98 ? 18.603 23.974 31.670 1.000 64.383 112 ARG A C 1
ATOM 1501 O O . ARG A 1 98 ? 19.040 25.095 31.390 1.000 61.324 112 ARG A O 1
ATOM 1522 N N . LEU A 1 99 ? 19.068 22.839 31.110 1.000 54.904 113 LEU A N 1
ATOM 1523 C CA . LEU A 1 99 ? 20.143 22.863 30.126 1.000 58.758 113 LEU A CA 1
ATOM 1524 C C . LEU A 1 99 ? 19.719 23.660 28.894 1.000 63.838 113 LEU A C 1
ATOM 1525 O O . LEU A 1 99 ? 20.601 24.204 28.210 1.000 64.976 113 LEU A O 1
ATOM 1541 N N . LYS A 1 100 ? 18.383 23.788 28.712 1.000 58.377 114 LYS A N 1
ATOM 1542 C CA . LYS A 1 100 ? 17.758 24.404 27.547 1.000 60.281 114 LYS A CA 1
ATOM 1543 C C . LYS A 1 100 ? 17.947 25.913 27.548 1.000 51.202 114 LYS A C 1
ATOM 1544 O O . LYS A 1 100 ? 17.810 26.526 26.511 1.000 52.574 114 LYS A O 1
ATOM 1563 N N . ASP A 1 101 ? 18.172 26.533 28.709 1.000 62.496 115 ASP A N 1
ATOM 1564 C CA . ASP A 1 101 ? 18.177 27.989 28.761 1.000 62.653 115 ASP A CA 1
ATOM 1565 C C . ASP A 1 101 ? 19.419 28.458 28.040 1.000 57.878 115 ASP A C 1
ATOM 1566 O O . ASP A 1 101 ? 20.488 27.932 28.292 1.000 71.230 115 ASP A O 1
ATOM 1575 N N . PRO A 1 102 ? 19.354 29.445 27.134 1.000 64.466 116 PRO A N 1
ATOM 1576 C CA . PRO A 1 102 ? 20.563 29.904 26.463 1.000 71.567 116 PRO A CA 1
ATOM 1577 C C . PRO A 1 102 ? 21.310 30.922 27.314 1.000 67.151 116 PRO A C 1
ATOM 1578 O O . PRO A 1 102 ? 21.734 31.953 26.798 1.000 84.460 116 PRO A O 1
ATOM 1589 N N . ASP A 1 103 ? 21.465 30.609 28.605 1.000 60.223 117 ASP A N 1
ATOM 1590 C CA . ASP A 1 103 ? 22.091 31.481 29.590 1.000 65.871 117 ASP A CA 1
ATOM 1591 C C . ASP A 1 103 ? 23.257 30.701 30.197 1.000 61.251 117 ASP A C 1
ATOM 1592 O O . ASP A 1 103 ? 23.033 29.684 30.838 1.000 66.342 117 ASP A O 1
ATOM 1601 N N . SER A 1 104 ? 24.501 31.169 30.010 1.000 68.421 118 SER A N 1
ATOM 1602 C CA . SER A 1 104 ? 25.689 30.407 30.416 1.000 80.322 118 SER A CA 1
ATOM 1603 C C . SER A 1 104 ? 25.892 30.395 31.939 1.000 74.730 118 SER A C 1
ATOM 1604 O O . SER A 1 104 ? 26.637 29.564 32.481 1.000 64.874 118 SER A O 1
ATOM 1612 N N . ASN A 1 105 ? 25.240 31.333 32.637 1.000 65.067 119 ASN A N 1
ATOM 1613 C CA . ASN A 1 105 ? 25.191 31.267 34.083 1.000 66.901 119 ASN A CA 1
ATOM 1614 C C . ASN A 1 105 ? 24.375 30.033 34.475 1.000 60.964 119 ASN A C 1
ATOM 1615 O O . ASN A 1 105 ? 24.804 29.246 35.312 1.000 66.935 119 ASN A O 1
ATOM 1626 N N . ILE A 1 106 ? 23.231 29.809 33.830 1.000 51.686 120 ILE A N 1
ATOM 1627 C CA . ILE A 1 106 ? 22.445 28.645 34.184 1.000 50.597 120 ILE A CA 1
ATOM 1628 C C . ILE A 1 106 ? 23.208 27.374 33.834 1.000 50.957 120 ILE A C 1
ATOM 1629 O O . ILE A 1 106 ? 23.194 26.405 34.598 1.000 40.757 120 ILE A O 1
ATOM 1645 N N . ARG A 1 107 ? 23.838 27.391 32.651 1.000 55.590 121 ARG A N 1
ATOM 1646 C CA . ARG A 1 107 ? 24.573 26.242 32.143 1.000 53.485 121 ARG A CA 1
ATOM 1647 C C . ARG A 1 107 ? 25.658 25.850 33.146 1.000 51.453 121 ARG A C 1
ATOM 1648 O O . ARG A 1 107 ? 25.815 24.657 33.459 1.000 39.699 121 ARG A O 1
ATOM 1669 N N . ASP A 1 108 ? 26.371 26.880 33.653 1.000 47.819 122 ASP A N 1
ATOM 1670 C CA . ASP A 1 108 ? 27.490 26.668 34.558 1.000 50.899 122 ASP A CA 1
ATOM 1671 C C . ASP A 1 108 ? 27.020 26.049 35.876 1.000 51.943 122 ASP A C 1
ATOM 1672 O O . ASP A 1 108 ? 27.574 25.037 36.345 1.000 49.142 122 ASP A O 1
ATOM 1681 N N . ALA A 1 109 ? 25.984 26.674 36.450 1.000 44.159 123 ALA A N 1
ATOM 1682 C CA . ALA A 1 109 ? 25.263 26.099 37.567 1.000 43.082 123 ALA A CA 1
ATOM 1683 C C . ALA A 1 109 ? 24.897 24.638 37.317 1.000 41.184 123 ALA A C 1
ATOM 1684 O O . ALA A 1 109 ? 25.017 23.853 38.244 1.000 39.508 123 ALA A O 1
ATOM 1691 N N . CYS A 1 110 ? 24.388 24.290 36.116 1.000 43.342 124 CYS A N 1
ATOM 1692 C CA . CYS A 1 110 ? 23.838 22.955 35.885 1.000 42.601 124 CYS A CA 1
ATOM 1693 C C . CYS A 1 110 ? 24.983 21.947 35.878 1.000 47.788 124 CYS A C 1
ATOM 1694 O O . CYS A 1 110 ? 24.919 20.903 36.551 1.000 39.476 124 CYS A O 1
ATOM 1702 N N . VAL A 1 111 ? 26.057 22.304 35.152 1.000 52.602 125 VAL A N 1
ATOM 1703 C CA . VAL A 1 111 ? 27.236 21.454 35.098 1.000 51.628 125 VAL A CA 1
ATOM 1704 C C . VAL A 1 111 ? 27.766 21.250 36.518 1.000 49.196 125 VAL A C 1
ATOM 1705 O O . VAL A 1 111 ? 28.004 20.109 36.924 1.000 53.645 125 VAL A O 1
ATOM 1718 N N . GLU A 1 112 ? 27.896 22.342 37.292 1.000 50.414 126 GLU A N 1
ATOM 1719 C CA . GLU A 1 112 ? 28.564 22.286 38.593 1.000 56.189 126 GLU A CA 1
ATOM 1720 C C . GLU A 1 112 ? 27.823 21.330 39.537 1.000 50.598 126 GLU A C 1
ATOM 1721 O O . GLU A 1 112 ? 28.410 20.400 40.094 1.000 50.633 126 GLU A O 1
ATOM 1733 N N . SER A 1 113 ? 26.515 21.556 39.670 1.000 51.119 127 SER A N 1
ATOM 1734 C CA . SER A 1 113 ? 25.611 20.700 40.412 1.000 47.051 127 SER A CA 1
ATOM 1735 C C . SER A 1 113 ? 25.707 19.244 40.007 1.000 44.865 127 SER A C 1
ATOM 1736 O O . SER A 1 113 ? 25.541 18.377 40.867 1.000 40.911 127 SER A O 1
ATOM 1761 N N . GLY A 1 115 ? 28.262 17.701 38.789 1.000 44.727 129 GLY A N 1
ATOM 1762 C CA . GLY A 1 115 ? 29.488 17.234 39.397 1.000 47.094 129 GLY A CA 1
ATOM 1763 C C . GLY A 1 115 ? 29.253 16.834 40.848 1.000 48.507 129 GLY A C 1
ATOM 1764 O O . GLY A 1 115 ? 29.536 15.709 41.271 1.000 53.585 129 GLY A O 1
ATOM 1768 N N . VAL A 1 116 ? 28.663 17.774 41.582 1.000 49.060 130 VAL A N 1
ATOM 1769 C CA . VAL A 1 116 ? 28.447 17.595 43.003 1.000 46.319 130 VAL A CA 1
ATOM 1770 C C . VAL A 1 116 ? 27.576 16.357 43.229 1.000 40.970 130 VAL A C 1
ATOM 1771 O O . VAL A 1 116 ? 27.941 15.490 44.016 1.000 37.109 130 VAL A O 1
ATOM 1784 N N . LEU A 1 117 ? 26.461 16.251 42.502 1.000 39.423 131 LEU A N 1
ATOM 1785 C CA . LEU A 1 117 ? 25.630 15.064 42.594 1.000 43.899 131 LEU A CA 1
ATOM 1786 C C . LEU A 1 117 ? 26.479 13.821 42.399 1.000 48.722 131 LEU A C 1
ATOM 1787 O O . LEU A 1 117 ? 26.421 12.890 43.202 1.000 46.190 131 LEU A O 1
ATOM 1803 N N . ALA A 1 118 ? 27.255 13.815 41.317 1.000 53.845 132 ALA A N 1
ATOM 1804 C CA . ALA A 1 118 ? 27.937 12.601 40.904 1.000 58.029 132 ALA A CA 1
ATOM 1805 C C . ALA A 1 118 ? 28.957 12.184 41.960 1.000 51.334 132 ALA A C 1
ATOM 1806 O O . ALA A 1 118 ? 29.138 10.980 42.205 1.000 54.192 132 ALA A O 1
ATOM 1813 N N . SER A 1 119 ? 29.601 13.173 42.588 1.000 43.047 133 SER A N 1
ATOM 1814 C CA . SER A 1 119 ? 30.623 12.847 43.565 1.000 53.064 133 SER A CA 1
ATOM 1815 C C . SER A 1 119 ? 29.985 12.490 44.899 1.000 62.077 133 SER A C 1
ATOM 1816 O O . SER A 1 119 ? 30.530 11.643 45.604 1.000 82.257 133 SER A O 1
ATOM 1824 N N . SER A 1 120 ? 28.819 13.082 45.211 1.000 60.692 134 SER A N 1
ATOM 1825 C CA . SER A 1 120 ? 28.278 13.039 46.564 1.000 56.609 134 SER A CA 1
ATOM 1826 C C . SER A 1 120 ? 27.346 11.851 46.777 1.000 59.267 134 SER A C 1
ATOM 1827 O O . SER A 1 120 ? 27.324 11.269 47.853 1.000 65.097 134 SER A O 1
ATOM 1835 N N . ILE A 1 121 ? 26.604 11.472 45.742 1.000 67.012 135 ILE A N 1
ATOM 1836 C CA . ILE A 1 121 ? 25.547 10.491 45.880 1.000 65.408 135 ILE A CA 1
ATOM 1837 C C . ILE A 1 121 ? 25.990 9.190 45.230 1.000 69.917 135 ILE A C 1
ATOM 1838 O O . ILE A 1 121 ? 26.248 9.183 44.031 1.000 75.952 135 ILE A O 1
ATOM 1854 N N . GLY A 1 122 ? 26.077 8.132 46.049 1.000 83.922 136 GLY A N 1
ATOM 1855 C CA . GLY A 1 122 ? 26.151 6.748 45.602 1.000 93.197 136 GLY A CA 1
ATOM 1856 C C . GLY A 1 122 ? 27.270 6.513 44.603 1.000 120.067 136 GLY A C 1
ATOM 1857 O O . GLY A 1 122 ? 26.966 6.540 43.381 1.000 162.615 136 GLY A O 1
ATOM 1861 N N . SER A 1 126 ? 27.347 -0.025 43.862 1.000 99.655 140 SER A N 1
ATOM 1862 C CA . SER A 1 126 ? 28.041 0.311 42.589 1.000 107.880 140 SER A CA 1
ATOM 1863 C C . SER A 1 126 ? 27.005 0.562 41.487 1.000 108.235 140 SER A C 1
ATOM 1864 O O . SER A 1 126 ? 25.829 0.806 41.755 1.000 92.256 140 SER A O 1
ATOM 1872 N N . GLY A 1 127 ? 27.464 0.553 40.235 1.000 115.777 141 GLY A N 1
ATOM 1873 C CA . GLY A 1 127 ? 26.636 0.062 39.141 1.000 119.134 141 GLY A CA 1
ATOM 1874 C C . GLY A 1 127 ? 25.783 1.117 38.436 1.000 111.299 141 GLY A C 1
ATOM 1875 O O . GLY A 1 127 ? 26.276 2.177 38.032 1.000 85.731 141 GLY A O 1
ATOM 1879 N N . ALA A 1 128 ? 24.493 0.777 38.268 1.000 112.018 142 ALA A N 1
ATOM 1880 C CA . ALA A 1 128 ? 23.563 1.559 37.466 1.000 103.384 142 ALA A CA 1
ATOM 1881 C C . ALA A 1 128 ? 22.998 2.751 38.257 1.000 92.538 142 ALA A C 1
ATOM 1882 O O . ALA A 1 128 ? 21.915 3.268 37.971 1.000 59.453 142 ALA A O 1
ATOM 1889 N N . VAL A 1 129 ? 23.771 3.233 39.238 1.000 102.743 143 VAL A N 1
ATOM 1890 C CA . VAL A 1 129 ? 23.705 4.625 39.663 1.000 98.866 143 VAL A CA 1
ATOM 1891 C C . VAL A 1 129 ? 24.202 5.510 38.515 1.000 97.936 143 VAL A C 1
ATOM 1892 O O . VAL A 1 129 ? 23.658 6.593 38.296 1.000 90.397 143 VAL A O 1
ATOM 1905 N N . THR A 1 130 ? 25.225 5.050 37.771 1.000 93.683 144 THR A N 1
ATOM 1906 C CA . THR A 1 130 ? 25.839 5.891 36.755 1.000 85.062 144 THR A CA 1
ATOM 1907 C C . THR A 1 130 ? 24.861 5.983 35.585 1.000 81.142 144 THR A C 1
ATOM 1908 O O . THR A 1 130 ? 24.884 6.967 34.835 1.000 72.616 144 THR A O 1
ATOM 1919 N N . THR A 1 131 ? 23.955 4.995 35.501 1.000 74.020 145 THR A N 1
ATOM 1920 C CA . THR A 1 131 ? 22.932 4.959 34.462 1.000 82.752 145 THR A CA 1
ATOM 1921 C C . THR A 1 131 ? 21.931 6.123 34.590 1.000 93.592 145 THR A C 1
ATOM 1922 O O . THR A 1 131 ? 21.439 6.667 33.579 1.000 80.042 145 THR A O 1
ATOM 1933 N N . VAL A 1 132 ? 21.645 6.491 35.851 1.000 79.793 146 VAL A N 1
ATOM 1934 C CA . VAL A 1 132 ? 20.583 7.420 36.178 1.000 67.468 146 VAL A CA 1
ATOM 1935 C C . VAL A 1 132 ? 21.028 8.840 35.871 1.000 64.701 146 VAL A C 1
ATOM 1936 O O . VAL A 1 132 ? 20.201 9.749 35.865 1.000 60.259 146 VAL A O 1
ATOM 1949 N N . PHE A 1 133 ? 22.351 9.015 35.742 1.000 73.199 147 PHE A N 1
ATOM 1950 C CA . PHE A 1 133 ? 22.964 10.284 35.387 1.000 68.595 147 PHE A CA 1
ATOM 1951 C C . PHE A 1 133 ? 23.129 10.387 33.879 1.000 69.177 147 PHE A C 1
ATOM 1952 O O . PHE A 1 133 ? 23.016 11.488 33.345 1.000 71.205 147 PHE A O 1
ATOM 1969 N N . VAL A 1 134 ? 23.469 9.267 33.215 1.000 59.774 148 VAL A N 1
ATOM 1970 C CA . VAL A 1 134 ? 23.883 9.362 31.824 1.000 65.005 148 VAL A CA 1
ATOM 1971 C C . VAL A 1 134 ? 22.665 9.265 30.877 1.000 70.208 148 VAL A C 1
ATOM 1972 O O . VAL A 1 134 ? 22.514 10.120 29.987 1.000 72.336 148 VAL A O 1
ATOM 1985 N N . LYS A 1 135 ? 21.736 8.315 31.096 1.000 58.736 149 LYS A N 1
ATOM 1986 C CA . LYS A 1 135 ? 20.567 8.184 30.233 1.000 57.856 149 LYS A CA 1
ATOM 1987 C C . LYS A 1 135 ? 19.935 9.567 29.941 1.000 50.333 149 LYS A C 1
ATOM 1988 O O . LYS A 1 135 ? 19.763 9.972 28.785 1.000 44.473 149 LYS A O 1
ATOM 2007 N N . PRO A 1 136 ? 19.541 10.371 30.952 1.000 47.115 150 PRO A N 1
ATOM 2008 C CA . PRO A 1 136 ? 18.961 11.684 30.690 1.000 49.523 150 PRO A CA 1
ATOM 2009 C C . PRO A 1 136 ? 19.822 12.570 29.805 1.000 60.362 150 PRO A C 1
ATOM 2010 O O . PRO A 1 136 ? 19.266 13.365 29.054 1.000 62.637 150 PRO A O 1
ATOM 2021 N N . LEU A 1 137 ? 21.158 12.454 29.911 1.000 56.081 151 LEU A N 1
ATOM 2022 C CA . LEU A 1 137 ? 22.035 13.318 29.128 1.000 57.656 151 LEU A CA 1
ATOM 2023 C C . LEU A 1 137 ? 22.048 12.885 27.662 1.000 64.728 151 LEU A C 1
ATOM 2024 O O . LEU A 1 137 ? 22.086 13.722 26.743 1.000 42.343 151 LEU A O 1
ATOM 2040 N N . PHE A 1 138 ? 22.009 11.561 27.449 1.000 67.848 152 PHE A N 1
ATOM 2041 C CA . PHE A 1 138 ? 21.957 11.051 26.095 1.000 65.137 152 PHE A CA 1
ATOM 2042 C C . PHE A 1 138 ? 20.626 11.466 25.458 1.000 65.980 152 PHE A C 1
ATOM 2043 O O . PHE A 1 138 ? 20.603 12.042 24.357 1.000 62.967 152 PHE A O 1
ATOM 2060 N N . GLU A 1 139 ? 19.515 11.252 26.175 1.000 59.036 153 GLU A N 1
ATOM 2061 C CA . GLU A 1 139 ? 18.225 11.679 25.657 1.000 61.499 153 GLU A CA 1
ATOM 2062 C C . GLU A 1 139 ? 18.287 13.164 25.298 1.000 60.297 153 GLU A C 1
ATOM 2063 O O . GLU A 1 139 ? 17.712 13.588 24.292 1.000 61.588 153 GLU A O 1
ATOM 2075 N N . ALA A 1 140 ? 19.021 13.937 26.106 1.000 58.353 154 ALA A N 1
ATOM 2076 C CA . ALA A 1 140 ? 19.184 15.363 25.869 1.000 57.682 154 ALA A CA 1
ATOM 2077 C C . ALA A 1 140 ? 20.001 15.578 24.601 1.000 59.634 154 ALA A C 1
ATOM 2078 O O . ALA A 1 140 ? 19.615 16.426 23.787 1.000 55.087 154 ALA A O 1
ATOM 2085 N N . LEU A 1 141 ? 21.103 14.808 24.440 1.000 54.542 155 LEU A N 1
ATOM 2086 C CA . LEU A 1 141 ? 21.960 14.952 23.260 1.000 57.227 155 LEU A CA 1
ATOM 2087 C C . LEU A 1 141 ? 21.225 14.493 21.997 1.000 60.117 155 LEU A C 1
ATOM 2088 O O . LEU A 1 141 ? 21.489 15.023 20.919 1.000 61.364 155 LEU A O 1
ATOM 2104 N N . ALA A 1 142 ? 20.310 13.513 22.119 1.000 59.854 156 ALA A N 1
ATOM 2105 C CA . ALA A 1 142 ? 19.472 13.135 20.989 1.000 55.478 156 ALA A CA 1
ATOM 2106 C C . ALA A 1 142 ? 18.529 14.275 20.579 1.000 50.727 156 ALA A C 1
ATOM 2107 O O . ALA A 1 142 ? 18.344 14.502 19.401 1.000 52.841 156 ALA A O 1
ATOM 2114 N N . GLU A 1 143 ? 17.955 15.049 21.506 1.000 65.055 157 GLU A N 1
ATOM 2115 C CA . GLU A 1 143 ? 17.060 16.134 21.097 1.000 71.850 157 GLU A CA 1
ATOM 2116 C C . GLU A 1 143 ? 17.824 17.086 20.169 1.000 61.475 157 GLU A C 1
ATOM 2117 O O . GLU A 1 143 ? 19.036 17.213 20.228 1.000 70.210 157 GLU A O 1
ATOM 2129 N N . GLN A 1 144 ? 17.098 17.759 19.294 1.000 65.552 158 GLN A N 1
ATOM 2130 C CA . GLN A 1 144 ? 17.696 18.575 18.258 1.000 66.197 158 GLN A CA 1
ATOM 2131 C C . GLN A 1 144 ? 17.751 20.029 18.709 1.000 67.998 158 GLN A C 1
ATOM 2132 O O . GLN A 1 144 ? 17.368 20.893 17.926 1.000 74.564 158 GLN A O 1
ATOM 2146 N N . HIS A 1 145 ? 18.209 20.340 19.933 1.000 72.071 159 HIS A N 1
ATOM 2147 C CA . HIS A 1 145 ? 18.587 21.735 20.175 1.000 84.690 159 HIS A CA 1
ATOM 2148 C C . HIS A 1 145 ? 20.087 21.861 20.460 1.000 87.141 159 HIS A C 1
ATOM 2149 O O . HIS A 1 145 ? 20.706 20.987 21.071 1.000 68.687 159 HIS A O 1
ATOM 2164 N N . LYS A 1 146 ? 20.658 22.993 20.017 1.000 73.902 160 LYS A N 1
ATOM 2165 C CA . LYS A 1 146 ? 22.090 23.229 20.139 1.000 71.942 160 LYS A CA 1
ATOM 2166 C C . LYS A 1 146 ? 22.426 23.525 21.597 1.000 71.664 160 LYS A C 1
ATOM 2167 O O . LYS A 1 146 ? 23.325 22.896 22.181 1.000 70.127 160 LYS A O 1
ATOM 2186 N N . THR A 1 147 ? 21.696 24.511 22.151 1.000 58.884 161 THR A N 1
ATOM 2187 C CA . THR A 1 147 ? 21.926 24.975 23.501 1.000 45.767 161 THR A CA 1
ATOM 2188 C C . THR A 1 147 ? 21.880 23.788 24.432 1.000 44.523 161 THR A C 1
ATOM 2189 O O . THR A 1 147 ? 22.713 23.691 25.331 1.000 49.187 161 THR A O 1
ATOM 2200 N N . LEU A 1 148 ? 20.899 22.917 24.199 1.000 41.901 162 LEU A N 1
ATOM 2201 C CA . LEU A 1 148 ? 20.723 21.744 25.035 1.000 49.593 162 LEU A CA 1
ATOM 2202 C C . LEU A 1 148 ? 21.883 20.773 24.812 1.000 53.961 162 LEU A C 1
ATOM 2203 O O . LEU A 1 148 ? 22.480 20.333 25.795 1.000 48.307 162 LEU A O 1
ATOM 2219 N N . GLN A 1 149 ? 22.230 20.438 23.550 1.000 67.539 163 GLN A N 1
ATOM 2220 C CA . GLN A 1 149 ? 23.189 19.350 23.356 1.000 65.381 163 GLN A CA 1
ATOM 2221 C C . GLN A 1 149 ? 24.607 19.851 23.666 1.000 58.605 163 GLN A C 1
ATOM 2222 O O . GLN A 1 149 ? 25.368 19.058 24.243 1.000 41.908 163 GLN A O 1
ATOM 2236 N N . THR A 1 150 ? 24.919 21.157 23.442 1.000 51.872 164 THR A N 1
ATOM 2237 C CA . THR A 1 150 ? 26.203 21.678 23.931 1.000 55.652 164 THR A CA 1
ATOM 2238 C C . THR A 1 150 ? 26.321 21.500 25.452 1.000 52.367 164 THR A C 1
ATOM 2239 O O . THR A 1 150 ? 27.392 21.154 25.940 1.000 55.915 164 THR A O 1
ATOM 2250 N N . GLY A 1 151 ? 25.223 21.678 26.198 1.000 50.844 165 GLY A N 1
ATOM 2251 C CA . GLY A 1 151 ? 25.254 21.682 27.658 1.000 44.669 165 GLY A CA 1
ATOM 2252 C C . GLY A 1 151 ? 25.240 20.276 28.234 1.000 42.918 165 GLY A C 1
ATOM 2253 O O . GLY A 1 151 ? 25.924 19.998 29.223 1.000 46.553 165 GLY A O 1
ATOM 2257 N N . ALA A 1 152 ? 24.479 19.385 27.584 1.000 43.497 166 ALA A N 1
ATOM 2258 C CA . ALA A 1 152 ? 24.433 17.986 27.988 1.000 41.814 166 ALA A CA 1
ATOM 2259 C C . ALA A 1 152 ? 25.785 17.351 27.762 1.000 43.672 166 ALA A C 1
ATOM 2260 O O . ALA A 1 152 ? 26.115 16.378 28.415 1.000 56.361 166 ALA A O 1
ATOM 2267 N N . ALA A 1 153 ? 26.554 17.911 26.823 1.000 53.287 167 ALA A N 1
ATOM 2268 C CA . ALA A 1 153 ? 27.884 17.399 26.512 1.000 53.820 167 ALA A CA 1
ATOM 2269 C C . ALA A 1 153 ? 28.830 17.730 27.655 1.000 49.917 167 ALA A C 1
ATOM 2270 O O . ALA A 1 153 ? 29.598 16.879 28.091 1.000 42.072 167 ALA A O 1
ATOM 2294 N N . CYS A 1 155 ? 27.877 18.513 30.734 1.000 56.418 169 CYS A N 1
ATOM 2295 C CA . CYS A 1 155 ? 27.505 17.716 31.902 1.000 56.963 169 CYS A CA 1
ATOM 2296 C C . CYS A 1 155 ? 28.048 16.294 31.821 1.000 50.889 169 CYS A C 1
ATOM 2297 O O . CYS A 1 155 ? 28.530 15.747 32.803 1.000 44.561 169 CYS A O 1
ATOM 2305 N N . LEU A 1 156 ? 27.924 15.682 30.650 1.000 52.963 170 LEU A N 1
ATOM 2306 C CA . LEU A 1 156 ? 28.387 14.318 30.498 1.000 57.703 170 LEU A CA 1
ATOM 2307 C C . LEU A 1 156 ? 29.855 14.191 30.917 1.000 54.852 170 LEU A C 1
ATOM 2308 O O . LEU A 1 156 ? 30.235 13.191 31.524 1.000 47.177 170 LEU A O 1
ATOM 2324 N N . ALA A 1 157 ? 30.681 15.185 30.550 1.000 52.468 171 ALA A N 1
ATOM 2325 C CA . ALA A 1 157 ? 32.089 15.208 30.919 1.000 55.959 171 ALA A CA 1
ATOM 2326 C C . ALA A 1 157 ? 32.244 15.353 32.439 1.000 56.234 171 ALA A C 1
ATOM 2327 O O . ALA A 1 157 ? 32.856 14.481 33.073 1.000 44.657 171 ALA A O 1
ATOM 2334 N N . ARG A 1 158 ? 31.677 16.449 32.995 1.000 44.200 172 ARG A N 1
ATOM 2335 C CA . ARG A 1 158 ? 31.720 16.714 34.421 1.000 38.230 172 ARG A CA 1
ATOM 2336 C C . ARG A 1 158 ? 31.260 15.496 35.218 1.000 37.192 172 ARG A C 1
ATOM 2337 O O . ARG A 1 158 ? 31.884 15.157 36.228 1.000 41.878 172 ARG A O 1
ATOM 2358 N N . VAL A 1 159 ? 30.180 14.841 34.787 1.000 37.309 173 VAL A N 1
ATOM 2359 C CA . VAL A 1 159 ? 29.694 13.641 35.466 1.000 42.851 173 VAL A CA 1
ATOM 2360 C C . VAL A 1 159 ? 30.726 12.507 35.491 1.000 42.127 173 VAL A C 1
ATOM 2361 O O . VAL A 1 159 ? 30.887 11.886 36.523 1.000 37.643 173 VAL A O 1
ATOM 2374 N N . LEU A 1 160 ? 31.415 12.204 34.381 1.000 49.613 174 LEU A N 1
ATOM 2375 C CA . LEU A 1 160 ? 32.251 10.997 34.321 1.000 53.768 174 LEU A CA 1
ATOM 2376 C C . LEU A 1 160 ? 33.540 11.183 35.122 1.000 50.733 174 LEU A C 1
ATOM 2377 O O . LEU A 1 160 ? 34.058 10.253 35.729 1.000 46.437 174 LEU A O 1
ATOM 2393 N N . GLU A 1 161 ? 34.034 12.417 35.149 1.000 53.775 175 GLU A N 1
ATOM 2394 C CA . GLU A 1 161 ? 35.223 12.736 35.910 1.000 47.635 175 GLU A CA 1
ATOM 2395 C C . GLU A 1 161 ? 34.875 12.929 37.382 1.000 50.193 175 GLU A C 1
ATOM 2396 O O . GLU A 1 161 ? 35.780 13.160 38.170 1.000 49.252 175 GLU A O 1
ATOM 2408 N N . CYS A 1 162 ? 33.588 12.915 37.772 1.000 48.755 176 CYS A N 1
ATOM 2409 C CA . CYS A 1 162 ? 33.284 13.124 39.185 1.000 44.112 176 CYS A CA 1
ATOM 2410 C C . CYS A 1 162 ? 32.679 11.874 39.809 1.000 44.135 176 CYS A C 1
ATOM 2411 O O . CYS A 1 162 ? 32.848 11.620 40.999 1.000 51.308 176 CYS A O 1
ATOM 2419 N N . VAL A 1 163 ? 32.001 11.069 39.001 1.000 47.710 177 VAL A N 1
ATOM 2420 C CA . VAL A 1 163 ? 31.306 9.913 39.513 1.000 53.301 177 VAL A CA 1
ATOM 2421 C C . VAL A 1 163 ? 32.257 9.115 40.397 1.000 63.119 177 VAL A C 1
ATOM 2422 O O . VAL A 1 163 ? 33.403 8.887 40.040 1.000 59.248 177 VAL A O 1
ATOM 2435 N N . LYS A 1 164 ? 31.760 8.689 41.559 1.000 90.363 178 LYS A N 1
ATOM 2436 C CA . LYS A 1 164 ? 32.614 8.058 42.543 1.000 112.421 178 LYS A CA 1
ATOM 2437 C C . LYS A 1 164 ? 32.840 6.586 42.166 1.000 121.636 178 LYS A C 1
ATOM 2438 O O . LYS A 1 164 ? 33.964 6.111 42.284 1.000 116.720 178 LYS A O 1
ATOM 2457 N N . GLU A 1 165 ? 31.813 5.866 41.681 1.000 112.004 179 GLU A N 1
ATOM 2458 C CA . GLU A 1 165 ? 31.965 4.438 41.431 1.000 113.454 179 GLU A CA 1
ATOM 2459 C C . GLU A 1 165 ? 31.543 4.125 39.994 1.000 110.842 179 GLU A C 1
ATOM 2460 O O . GLU A 1 165 ? 30.434 3.633 39.766 1.000 105.663 179 GLU A O 1
ATOM 2472 N N . PRO A 1 166 ? 32.419 4.418 38.992 1.000 111.661 180 PRO A N 1
ATOM 2473 C CA . PRO A 1 166 ? 32.063 4.299 37.573 1.000 104.867 180 PRO A CA 1
ATOM 2474 C C . PRO A 1 166 ? 32.041 2.863 37.063 1.000 112.192 180 PRO A C 1
ATOM 2475 O O . PRO A 1 166 ? 33.093 2.353 36.681 1.000 94.361 180 PRO A O 1
ATOM 2486 N N . HIS A 1 167 ? 30.849 2.241 37.030 1.000 116.893 181 HIS A N 1
ATOM 2487 C CA . HIS A 1 167 ? 30.695 0.934 36.413 1.000 114.512 181 HIS A CA 1
ATOM 2488 C C . HIS A 1 167 ? 31.203 1.051 34.982 1.000 111.912 181 HIS A C 1
ATOM 2489 O O . HIS A 1 167 ? 30.540 1.708 34.176 1.000 92.601 181 HIS A O 1
ATOM 2504 N N . PRO A 1 168 ? 32.390 0.476 34.649 1.000 101.268 182 PRO A N 1
ATOM 2505 C CA . PRO A 1 168 ? 32.908 0.544 33.279 1.000 92.146 182 PRO A CA 1
ATOM 2506 C C . PRO A 1 168 ? 32.007 -0.141 32.234 1.000 96.385 182 PRO A C 1
ATOM 2507 O O . PRO A 1 168 ? 31.814 0.431 31.162 1.000 84.872 182 PRO A O 1
ATOM 2518 N N . PRO A 1 169 ? 31.422 -1.350 32.488 1.000 94.381 183 PRO A N 1
ATOM 2519 C CA . PRO A 1 169 ? 30.484 -1.975 31.549 1.000 89.775 183 PRO A CA 1
ATOM 2520 C C . PRO A 1 169 ? 29.435 -1.008 31.014 1.000 81.813 183 PRO A C 1
ATOM 2521 O O . PRO A 1 169 ? 29.280 -0.877 29.800 1.000 76.960 183 PRO A O 1
ATOM 2532 N N . THR A 1 170 ? 28.740 -0.315 31.927 1.000 89.515 184 THR A N 1
ATOM 2533 C CA . THR A 1 170 ? 27.627 0.537 31.519 1.000 94.557 184 THR A CA 1
ATOM 2534 C C . THR A 1 170 ? 28.180 1.761 30.771 1.000 80.494 184 THR A C 1
ATOM 2535 O O . THR A 1 170 ? 27.591 2.201 29.774 1.000 63.567 184 THR A O 1
ATOM 2546 N N . LEU A 1 171 ? 29.338 2.262 31.239 1.000 81.325 185 LEU A N 1
ATOM 2547 C CA . LEU A 1 171 ? 30.052 3.387 30.639 1.000 86.287 185 LEU A CA 1
ATOM 2548 C C . LEU A 1 171 ? 30.656 3.031 29.279 1.000 96.840 185 LEU A C 1
ATOM 2549 O O . LEU A 1 171 ? 30.833 3.916 28.443 1.000 104.897 185 LEU A O 1
ATOM 2565 N N . GLN A 1 172 ? 30.988 1.751 29.059 1.000 90.950 186 GLN A N 1
ATOM 2566 C CA . GLN A 1 172 ? 31.646 1.343 27.829 1.000 86.013 186 GLN A CA 1
ATOM 2567 C C . GLN A 1 172 ? 30.631 1.061 26.722 1.000 92.926 186 GLN A C 1
ATOM 2568 O O . GLN A 1 172 ? 31.040 0.932 25.564 1.000 100.473 186 GLN A O 1
ATOM 2582 N N . ARG A 1 173 ? 29.330 0.999 27.053 1.000 83.752 187 ARG A N 1
ATOM 2583 C CA . ARG A 1 173 ? 28.305 0.865 26.026 1.000 83.155 187 ARG A CA 1
ATOM 2584 C C . ARG A 1 173 ? 27.981 2.231 25.421 1.000 87.254 187 ARG A C 1
ATOM 2585 O O . ARG A 1 173 ? 27.104 2.303 24.568 1.000 77.381 187 ARG A O 1
ATOM 2606 N N . LEU A 1 174 ? 28.717 3.281 25.848 1.000 96.517 188 LEU A N 1
ATOM 2607 C CA . LEU A 1 174 ? 28.492 4.675 25.469 1.000 102.535 188 LEU A CA 1
ATOM 2608 C C . LEU A 1 174 ? 29.208 5.073 24.175 1.000 104.848 188 LEU A C 1
ATOM 2609 O O . LEU A 1 174 ? 28.702 5.899 23.407 1.000 84.179 188 LEU A O 1
ATOM 2625 N N . CYS A 1 175 ? 30.423 4.543 23.977 1.000 99.481 189 CYS A N 1
ATOM 2626 C CA . CYS A 1 175 ? 31.276 4.965 22.879 1.000 84.511 189 CYS A CA 1
ATOM 2627 C C . CYS A 1 175 ? 30.584 4.781 21.521 1.000 78.658 189 CYS A C 1
ATOM 2628 O O . CYS A 1 175 ? 30.683 5.675 20.677 1.000 74.582 189 CYS A O 1
ATOM 2636 N N . PRO A 1 176 ? 29.893 3.641 21.231 1.000 66.251 190 PRO A N 1
ATOM 2637 C CA . PRO A 1 176 ? 29.033 3.534 20.057 1.000 57.045 190 PRO A CA 1
ATOM 2638 C C . PRO A 1 176 ? 28.167 4.734 19.722 1.000 58.637 190 PRO A C 1
ATOM 2639 O O . PRO A 1 176 ? 28.060 5.073 18.556 1.000 67.816 190 PRO A O 1
ATOM 2650 N N . ARG A 1 177 ? 27.549 5.364 20.727 1.000 71.177 191 ARG A N 1
ATOM 2651 C CA . ARG A 1 177 ? 26.578 6.423 20.480 1.000 70.713 191 ARG A CA 1
ATOM 2652 C C . ARG A 1 177 ? 27.296 7.740 20.212 1.000 66.056 191 ARG A C 1
ATOM 2653 O O . ARG A 1 177 ? 26.765 8.546 19.447 1.000 61.692 191 ARG A O 1
ATOM 2674 N N . ILE A 1 178 ? 28.489 7.924 20.819 1.000 68.302 192 ILE A N 1
ATOM 2675 C CA . ILE A 1 178 ? 29.350 9.093 20.602 1.000 69.216 192 ILE A CA 1
ATOM 2676 C C . ILE A 1 178 ? 29.874 9.094 19.163 1.000 64.461 192 ILE A C 1
ATOM 2677 O O . ILE A 1 178 ? 29.901 10.141 18.496 1.000 57.199 192 ILE A O 1
ATOM 2693 N N . LEU A 1 179 ? 30.319 7.912 18.699 1.000 59.459 193 LEU A N 1
ATOM 2694 C CA . LEU A 1 179 ? 30.760 7.748 17.316 1.000 62.986 193 LEU A CA 1
ATOM 2695 C C . LEU A 1 179 ? 29.631 8.184 16.384 1.000 71.880 193 LEU A C 1
ATOM 2696 O O . LEU A 1 179 ? 29.831 9.067 15.534 1.000 72.931 193 LEU A O 1
ATOM 2712 N N . LYS A 1 180 ? 28.443 7.582 16.596 1.000 68.217 194 LYS A N 1
ATOM 2713 C CA . LYS A 1 180 ? 27.248 7.911 15.833 1.000 70.374 194 LYS A CA 1
ATOM 2714 C C . LYS A 1 180 ? 26.996 9.424 15.844 1.000 66.154 194 LYS A C 1
ATOM 2715 O O . LYS A 1 180 ? 26.760 10.002 14.795 1.000 66.028 194 LYS A O 1
ATOM 2751 N N . LEU A 1 182 ? 29.114 11.840 16.194 1.000 62.011 196 LEU A N 1
ATOM 2752 C CA . LEU A 1 182 ? 30.214 12.495 15.495 1.000 70.783 196 LEU A CA 1
ATOM 2753 C C . LEU A 1 182 ? 30.094 12.321 13.977 1.000 81.544 196 LEU A C 1
ATOM 2754 O O . LEU A 1 182 ? 30.340 13.274 13.215 1.000 58.732 196 LEU A O 1
ATOM 2770 N N . ALA A 1 183 ? 29.739 11.084 13.569 1.000 80.087 197 ALA A N 1
ATOM 2771 C CA . ALA A 1 183 ? 29.373 10.760 12.194 1.000 80.231 197 ALA A CA 1
ATOM 2772 C C . ALA A 1 183 ? 28.213 11.628 11.670 1.000 76.039 197 ALA A C 1
ATOM 2773 O O . ALA A 1 183 ? 28.366 12.275 10.643 1.000 93.009 197 ALA A O 1
ATOM 2780 N N . SER A 1 184 ? 27.050 11.669 12.335 1.000 86.724 198 SER A N 1
ATOM 2781 C CA . SER A 1 184 ? 25.909 12.433 11.828 1.000 81.255 198 SER A CA 1
ATOM 2782 C C . SER A 1 184 ? 26.323 13.865 11.473 1.000 84.624 198 SER A C 1
ATOM 2783 O O . SER A 1 184 ? 27.150 14.467 12.155 1.000 85.890 198 SER A O 1
ATOM 2791 N N . PRO A 1 185 ? 25.798 14.455 10.375 1.000 92.382 199 PRO A N 1
ATOM 2792 C CA . PRO A 1 185 ? 25.960 15.882 10.093 1.000 91.188 199 PRO A CA 1
ATOM 2793 C C . PRO A 1 185 ? 24.727 16.725 10.386 1.000 90.870 199 PRO A C 1
ATOM 2794 O O . PRO A 1 185 ? 24.539 17.752 9.744 1.000 91.493 199 PRO A O 1
ATOM 2805 N N . ASN A 1 186 ? 23.887 16.249 11.316 1.000 92.164 200 ASN A N 1
ATOM 2806 C CA . ASN A 1 186 ? 22.844 17.059 11.919 1.000 95.232 200 ASN A CA 1
ATOM 2807 C C . ASN A 1 186 ? 23.091 17.227 13.410 1.000 93.720 200 ASN A C 1
ATOM 2808 O O . ASN A 1 186 ? 22.262 17.813 14.098 1.000 108.250 200 ASN A O 1
ATOM 2819 N N . PHE A 1 187 ? 24.230 16.721 13.892 1.000 86.945 201 PHE A N 1
ATOM 2820 C CA . PHE A 1 187 ? 24.638 16.947 15.263 1.000 65.577 201 PHE A CA 1
ATOM 2821 C C . PHE A 1 187 ? 25.229 18.357 15.370 1.000 65.486 201 PHE A C 1
ATOM 2822 O O . PHE A 1 187 ? 26.201 18.672 14.694 1.000 71.464 201 PHE A O 1
ATOM 2839 N N . LEU A 1 188 ? 24.664 19.185 16.258 1.000 60.123 202 LEU A N 1
ATOM 2840 C CA . LEU A 1 188 ? 24.868 20.626 16.247 1.000 58.537 202 LEU A CA 1
ATOM 2841 C C . LEU A 1 188 ? 25.920 21.082 17.261 1.000 59.979 202 LEU A C 1
ATOM 2842 O O . LEU A 1 188 ? 26.120 22.295 17.437 1.000 55.765 202 LEU A O 1
ATOM 2858 N N . ALA A 1 189 ? 26.562 20.121 17.949 1.000 54.979 203 ALA A N 1
ATOM 2859 C CA . ALA A 1 189 ? 27.392 20.421 19.108 1.000 68.477 203 ALA A CA 1
ATOM 2860 C C . ALA A 1 189 ? 28.725 19.682 19.075 1.000 68.712 203 ALA A C 1
ATOM 2861 O O . ALA A 1 189 ? 29.190 19.231 20.121 1.000 65.636 203 ALA A O 1
ATOM 2868 N N . LYS A 1 190 ? 29.324 19.546 17.891 1.000 63.694 204 LYS A N 1
ATOM 2869 C CA . LYS A 1 190 ? 30.423 18.612 17.737 1.000 56.090 204 LYS A CA 1
ATOM 2870 C C . LYS A 1 190 ? 31.601 19.121 18.545 1.000 46.880 204 LYS A C 1
ATOM 2871 O O . LYS A 1 190 ? 32.339 18.305 19.127 1.000 36.573 204 LYS A O 1
ATOM 2890 N N . ALA A 1 191 ? 31.723 20.462 18.598 1.000 38.750 205 ALA A N 1
ATOM 2891 C CA . ALA A 1 191 ? 32.884 21.066 19.231 1.000 35.431 205 ALA A CA 1
ATOM 2892 C C . ALA A 1 191 ? 32.872 20.684 20.696 1.000 38.286 205 ALA A C 1
ATOM 2893 O O . ALA A 1 191 ? 33.904 20.355 21.240 1.000 53.620 205 ALA A O 1
ATOM 2900 N N . SER A 1 192 ? 31.703 20.685 21.323 1.000 45.035 206 SER A N 1
ATOM 2901 C CA . SER A 1 192 ? 31.611 20.430 22.755 1.000 45.180 206 SER A CA 1
ATOM 2902 C C . SER A 1 192 ? 31.716 18.929 23.026 1.000 40.705 206 SER A C 1
ATOM 2903 O O . SER A 1 192 ? 32.354 18.496 23.985 1.000 44.772 206 SER A O 1
ATOM 2911 N N . LEU A 1 193 ? 31.080 18.139 22.166 1.000 42.132 207 LEU A N 1
ATOM 2912 C CA . LEU A 1 193 ? 31.154 16.703 22.277 1.000 49.237 207 LEU A CA 1
ATOM 2913 C C . LEU A 1 193 ? 32.604 16.240 22.124 1.000 55.706 207 LEU A C 1
ATOM 2914 O O . LEU A 1 193 ? 32.961 15.174 22.640 1.000 53.414 207 LEU A O 1
ATOM 2930 N N . LEU A 1 194 ? 33.425 17.011 21.383 1.000 49.842 208 LEU A N 1
ATOM 2931 C CA . LEU A 1 194 ? 34.819 16.632 21.172 1.000 46.598 208 LEU A CA 1
ATOM 2932 C C . LEU A 1 194 ? 35.612 16.799 22.467 1.000 48.516 208 LEU A C 1
ATOM 2933 O O . LEU A 1 194 ? 36.228 15.829 22.907 1.000 56.209 208 LEU A O 1
ATOM 2949 N N . SER A 1 195 ? 35.569 18.012 23.049 1.000 46.666 209 SER A N 1
ATOM 2950 C CA . SER A 1 195 ? 35.952 18.318 24.428 1.000 45.982 209 SER A CA 1
ATOM 2951 C C . SER A 1 195 ? 35.673 17.178 25.403 1.000 42.709 209 SER A C 1
ATOM 2952 O O . SER A 1 195 ? 36.580 16.808 26.148 1.000 45.917 209 SER A O 1
ATOM 2960 N N . ALA A 1 196 ? 34.416 16.702 25.434 1.000 41.485 210 ALA A N 1
ATOM 2961 C CA . ALA A 1 196 ? 33.977 15.624 26.315 1.000 48.409 210 ALA A CA 1
ATOM 2962 C C . ALA A 1 196 ? 34.769 14.334 26.099 1.000 50.836 210 ALA A C 1
ATOM 2963 O O . ALA A 1 196 ? 35.020 13.608 27.059 1.000 44.169 210 ALA A O 1
ATOM 2970 N N . VAL A 1 197 ? 35.125 14.050 24.833 1.000 57.624 211 VAL A N 1
ATOM 2971 C CA . VAL A 1 197 ? 35.918 12.886 24.468 1.000 53.542 211 VAL A CA 1
ATOM 2972 C C . VAL A 1 197 ? 37.310 13.063 25.042 1.000 48.800 211 VAL A C 1
ATOM 2973 O O . VAL A 1 197 ? 37.893 12.095 25.529 1.000 53.134 211 VAL A O 1
ATOM 2986 N N . GLY A 1 198 ? 37.788 14.314 24.986 1.000 45.540 212 GLY A N 1
ATOM 2987 C CA . GLY A 1 198 ? 39.062 14.708 25.566 1.000 50.747 212 GLY A CA 1
ATOM 2988 C C . GLY A 1 198 ? 39.158 14.389 27.058 1.000 53.110 212 GLY A C 1
ATOM 2989 O O . GLY A 1 198 ? 40.201 13.928 27.522 1.000 52.508 212 GLY A O 1
ATOM 2993 N N . VAL A 1 199 ? 38.061 14.656 27.784 1.000 50.932 213 VAL A N 1
ATOM 2994 C CA . VAL A 1 199 ? 37.925 14.282 29.183 1.000 45.248 213 VAL A CA 1
ATOM 2995 C C . VAL A 1 199 ? 37.777 12.764 29.346 1.000 42.660 213 VAL A C 1
ATOM 2996 O O . VAL A 1 199 ? 38.477 12.145 30.136 1.000 44.881 213 VAL A O 1
ATOM 3026 N N . VAL A 1 201 ? 38.752 10.166 27.825 1.000 56.528 215 VAL A N 1
ATOM 3027 C CA . VAL A 1 201 ? 39.882 9.267 27.623 1.000 58.233 215 VAL A CA 1
ATOM 3028 C C . VAL A 1 201 ? 40.846 9.399 28.805 1.000 54.790 215 VAL A C 1
ATOM 3029 O O . VAL A 1 201 ? 41.598 8.471 29.103 1.000 52.096 215 VAL A O 1
ATOM 3042 N N . GLN A 1 202 ? 40.779 10.549 29.493 1.000 54.375 216 GLN A N 1
ATOM 3043 C CA . GLN A 1 202 ? 41.544 10.808 30.708 1.000 55.185 216 GLN A CA 1
ATOM 3044 C C . GLN A 1 202 ? 40.955 10.118 31.936 1.000 48.108 216 GLN A C 1
ATOM 3045 O O . GLN A 1 202 ? 41.614 10.045 32.975 1.000 52.812 216 GLN A O 1
ATOM 3059 N N . VAL A 1 203 ? 39.749 9.564 31.825 1.000 41.011 217 VAL A N 1
ATOM 3060 C CA . VAL A 1 203 ? 39.105 9.010 33.000 1.000 43.564 217 VAL A CA 1
ATOM 3061 C C . VAL A 1 203 ? 39.253 7.488 32.985 1.000 48.476 217 VAL A C 1
ATOM 3062 O O . VAL A 1 203 ? 38.593 6.784 32.214 1.000 44.860 217 VAL A O 1
ATOM 3075 N N . PRO A 1 204 ? 40.046 6.898 33.905 1.000 57.638 218 PRO A N 1
ATOM 3076 C CA . PRO A 1 204 ? 40.230 5.445 33.925 1.000 58.729 218 PRO A CA 1
ATOM 3077 C C . PRO A 1 204 ? 38.889 4.728 33.806 1.000 55.292 218 PRO A C 1
ATOM 3078 O O . PRO A 1 204 ? 37.951 5.138 34.458 1.000 56.112 218 PRO A O 1
ATOM 3089 N N . GLY A 1 205 ? 38.781 3.745 32.904 1.000 57.253 219 GLY A N 1
ATOM 3090 C CA . GLY A 1 205 ? 37.648 2.839 32.884 1.000 57.331 219 GLY A CA 1
ATOM 3091 C C . GLY A 1 205 ? 36.497 3.245 31.966 1.000 62.337 219 GLY A C 1
ATOM 3092 O O . GLY A 1 205 ? 35.597 2.441 31.751 1.000 77.103 219 GLY A O 1
ATOM 3096 N N . VAL A 1 206 ? 36.516 4.448 31.397 1.000 60.964 220 VAL A N 1
ATOM 3097 C CA . VAL A 1 206 ? 35.417 4.895 30.545 1.000 66.897 220 VAL A CA 1
ATOM 3098 C C . VAL A 1 206 ? 35.496 4.375 29.100 1.000 73.056 220 VAL A C 1
ATOM 3099 O O . VAL A 1 206 ? 34.457 4.117 28.475 1.000 67.301 220 VAL A O 1
ATOM 3112 N N . VAL A 1 207 ? 36.712 4.345 28.528 1.000 73.944 221 VAL A N 1
ATOM 3113 C CA . VAL A 1 207 ? 36.935 3.909 27.155 1.000 66.729 221 VAL A CA 1
ATOM 3114 C C . VAL A 1 207 ? 37.843 2.674 27.161 1.000 67.239 221 VAL A C 1
ATOM 3115 O O . VAL A 1 207 ? 39.012 2.729 27.568 1.000 57.253 221 VAL A O 1
ATOM 3128 N N . SER A 1 208 ? 37.312 1.531 26.714 1.000 73.028 222 SER A N 1
ATOM 3129 C CA . SER A 1 208 ? 38.115 0.312 26.664 1.000 85.751 222 SER A CA 1
ATOM 3130 C C . SER A 1 208 ? 39.266 0.569 25.698 1.000 85.922 222 SER A C 1
ATOM 3131 O O . SER A 1 208 ? 39.038 1.338 24.785 1.000 87.659 222 SER A O 1
ATOM 3139 N N . ALA A 1 209 ? 40.454 -0.044 25.856 1.000 82.532 223 ALA A N 1
ATOM 3140 C CA . ALA A 1 209 ? 41.575 0.224 24.942 1.000 77.917 223 ALA A CA 1
ATOM 3141 C C . ALA A 1 209 ? 41.246 -0.137 23.485 1.000 77.562 223 ALA A C 1
ATOM 3142 O O . ALA A 1 209 ? 41.696 0.547 22.575 1.000 84.001 223 ALA A O 1
ATOM 3149 N N . SER A 1 210 ? 40.434 -1.176 23.265 1.000 69.963 224 SER A N 1
ATOM 3150 C CA . SER A 1 210 ? 39.976 -1.558 21.937 1.000 71.825 224 SER A CA 1
ATOM 3151 C C . SER A 1 210 ? 39.093 -0.501 21.249 1.000 74.525 224 SER A C 1
ATOM 3152 O O . SER A 1 210 ? 38.955 -0.526 20.024 1.000 82.183 224 SER A O 1
ATOM 3160 N N . GLN A 1 211 ? 38.409 0.366 22.004 1.000 72.766 225 GLN A N 1
ATOM 3161 C CA . GLN A 1 211 ? 37.604 1.416 21.386 1.000 74.871 225 GLN A CA 1
ATOM 3162 C C . GLN A 1 211 ? 38.424 2.699 21.148 1.000 64.418 225 GLN A C 1
ATOM 3163 O O . GLN A 1 211 ? 37.968 3.569 20.411 1.000 55.437 225 GLN A O 1
ATOM 3177 N N . LEU A 1 212 ? 39.632 2.828 21.737 1.000 51.888 226 LEU A N 1
ATOM 3178 C CA . LEU A 1 212 ? 40.424 4.049 21.611 1.000 53.491 226 LEU A CA 1
ATOM 3179 C C . LEU A 1 212 ? 40.736 4.303 20.134 1.000 59.829 226 LEU A C 1
ATOM 3180 O O . LEU A 1 212 ? 40.665 5.441 19.675 1.000 62.857 226 LEU A O 1
ATOM 3196 N N . PRO A 1 213 ? 41.196 3.288 19.361 1.000 54.997 227 PRO A N 1
ATOM 3197 C CA . PRO A 1 213 ? 41.642 3.526 18.006 1.000 50.186 227 PRO A CA 1
ATOM 3198 C C . PRO A 1 213 ? 40.473 3.964 17.153 1.000 46.821 227 PRO A C 1
ATOM 3199 O O . PRO A 1 213 ? 40.625 4.906 16.394 1.000 56.734 227 PRO A O 1
ATOM 3210 N N . VAL A 1 214 ? 39.310 3.333 17.319 1.000 43.929 228 VAL A N 1
ATOM 3211 C CA . VAL A 1 214 ? 38.128 3.701 16.542 1.000 46.664 228 VAL A CA 1
ATOM 3212 C C . VAL A 1 214 ? 37.777 5.181 16.777 1.000 48.624 228 VAL A C 1
ATOM 3213 O O . VAL A 1 214 ? 37.377 5.961 15.897 1.000 51.366 228 VAL A O 1
ATOM 3226 N N . LEU A 1 215 ? 37.893 5.556 18.035 1.000 46.110 229 LEU A N 1
ATOM 3227 C CA . LEU A 1 215 ? 37.537 6.881 18.475 1.000 48.975 229 LEU A CA 1
ATOM 3228 C C . LEU A 1 215 ? 38.569 7.921 18.019 1.000 49.848 229 LEU A C 1
ATOM 3229 O O . LEU A 1 215 ? 38.217 9.066 17.756 1.000 44.218 229 LEU A O 1
ATOM 3245 N N . LEU A 1 216 ? 39.852 7.529 17.926 1.000 48.512 230 LEU A N 1
ATOM 3246 C CA . LEU A 1 216 ? 40.908 8.354 17.336 1.000 46.182 230 LEU A CA 1
ATOM 3247 C C . LEU A 1 216 ? 40.595 8.696 15.874 1.000 44.633 230 LEU A C 1
ATOM 3248 O O . LEU A 1 216 ? 40.832 9.809 15.420 1.000 42.186 230 LEU A O 1
ATOM 3264 N N . GLY A 1 217 ? 40.099 7.704 15.122 1.000 44.091 231 GLY A N 1
ATOM 3265 C CA . GLY A 1 217 ? 39.650 7.912 13.756 1.000 42.353 231 GLY A CA 1
ATOM 3266 C C . GLY A 1 217 ? 38.582 9.000 13.697 1.000 44.476 231 GLY A C 1
ATOM 3267 O O . GLY A 1 217 ? 38.709 9.991 12.956 1.000 35.939 231 GLY A O 1
ATOM 3271 N N . ALA A 1 218 ? 37.561 8.798 14.547 1.000 43.775 232 ALA A N 1
ATOM 3272 C CA . ALA A 1 218 ? 36.422 9.686 14.612 1.000 39.620 232 ALA A CA 1
ATOM 3273 C C . ALA A 1 218 ? 36.896 11.109 14.886 1.000 43.103 232 ALA A C 1
ATOM 3274 O O . ALA A 1 218 ? 36.410 12.056 14.271 1.000 50.695 232 ALA A O 1
ATOM 3281 N N . VAL A 1 219 ? 37.853 11.237 15.814 1.000 40.951 233 VAL A N 1
ATOM 3282 C CA . VAL A 1 219 ? 38.324 12.535 16.244 1.000 40.869 233 VAL A CA 1
ATOM 3283 C C . VAL A 1 219 ? 39.135 13.160 15.117 1.000 39.949 233 VAL A C 1
ATOM 3284 O O . VAL A 1 219 ? 38.932 14.326 14.801 1.000 37.991 233 VAL A O 1
ATOM 3297 N N . GLN A 1 220 ? 40.019 12.365 14.505 1.000 44.339 234 GLN A N 1
ATOM 3298 C CA . GLN A 1 220 ? 40.940 12.848 13.483 1.000 47.302 234 GLN A CA 1
ATOM 3299 C C . GLN A 1 220 ? 40.168 13.296 12.239 1.000 51.508 234 GLN A C 1
ATOM 3300 O O . GLN A 1 220 ? 40.583 14.259 11.581 1.000 52.762 234 GLN A O 1
ATOM 3314 N N . ASP A 1 221 ? 39.050 12.604 11.926 1.000 45.034 235 ASP A N 1
ATOM 3315 C CA . ASP A 1 221 ? 38.192 13.014 10.827 1.000 49.551 235 ASP A CA 1
ATOM 3316 C C . ASP A 1 221 ? 37.612 14.423 11.041 1.000 49.245 235 ASP A C 1
ATOM 3317 O O . ASP A 1 221 ? 37.302 15.097 10.074 1.000 58.001 235 ASP A O 1
ATOM 3326 N N . GLU A 1 222 ? 37.468 14.923 12.273 1.000 46.856 236 GLU A N 1
ATOM 3327 C CA . GLU A 1 222 ? 36.835 16.214 12.438 1.000 39.981 236 GLU A CA 1
ATOM 3328 C C . GLU A 1 222 ? 37.860 17.311 12.181 1.000 40.241 236 GLU A C 1
ATOM 3329 O O . GLU A 1 222 ? 37.526 18.484 12.236 1.000 41.406 236 GLU A O 1
ATOM 3341 N N . LEU A 1 223 ? 39.098 16.950 11.824 1.000 42.714 237 LEU A N 1
ATOM 3342 C CA . LEU A 1 223 ? 40.037 17.954 11.335 1.000 41.833 237 LEU A CA 1
ATOM 3343 C C . LEU A 1 223 ? 39.640 18.451 9.947 1.000 43.240 237 LEU A C 1
ATOM 3344 O O . LEU A 1 223 ? 40.228 19.401 9.431 1.000 41.507 237 LEU A O 1
ATOM 3360 N N . GLY A 1 224 ? 38.668 17.770 9.332 1.000 48.478 238 GLY A N 1
ATOM 3361 C CA . GLY A 1 224 ? 38.171 18.128 8.017 1.000 50.914 238 GLY A CA 1
ATOM 3362 C C . GLY A 1 224 ? 36.815 18.830 8.071 1.000 56.320 238 GLY A C 1
ATOM 3363 O O . GLY A 1 224 ? 36.184 19.038 7.044 1.000 66.727 238 GLY A O 1
ATOM 3367 N N . ASN A 1 225 ? 36.376 19.244 9.257 1.000 58.623 239 ASN A N 1
ATOM 3368 C CA . ASN A 1 225 ? 35.075 19.877 9.411 1.000 48.894 239 ASN A CA 1
ATOM 3369 C C . ASN A 1 225 ? 35.183 21.322 8.966 1.000 47.220 239 ASN A C 1
ATOM 3370 O O . ASN A 1 225 ? 36.270 21.898 8.988 1.000 44.759 239 ASN A O 1
ATOM 3381 N N . SER A 1 226 ? 34.075 21.928 8.550 1.000 50.190 240 SER A N 1
ATOM 3382 C CA . SER A 1 226 ? 34.216 23.280 8.017 1.000 55.453 240 SER A CA 1
ATOM 3383 C C . SER A 1 226 ? 33.851 24.339 9.044 1.000 55.908 240 SER A C 1
ATOM 3384 O O . SER A 1 226 ? 34.085 25.530 8.818 1.000 65.247 240 SER A O 1
ATOM 3392 N N . GLU A 1 227 ? 33.249 23.910 10.148 1.000 52.999 241 GLU A N 1
ATOM 3393 C CA . GLU A 1 227 ? 33.253 24.741 11.344 1.000 62.876 241 GLU A CA 1
ATOM 3394 C C . GLU A 1 227 ? 34.664 24.707 11.958 1.000 65.069 241 GLU A C 1
ATOM 3395 O O . GLU A 1 227 ? 35.135 23.656 12.429 1.000 48.351 241 GLU A O 1
ATOM 3407 N N . TRP A 1 228 ? 35.348 25.871 11.948 1.000 57.129 242 TRP A N 1
ATOM 3408 C CA . TRP A 1 228 ? 36.735 25.906 12.371 1.000 53.034 242 TRP A CA 1
ATOM 3409 C C . TRP A 1 228 ? 36.869 25.605 13.852 1.000 52.901 242 TRP A C 1
ATOM 3410 O O . TRP A 1 228 ? 37.854 24.999 14.273 1.000 59.416 242 TRP A O 1
ATOM 3431 N N . ALA A 1 229 ? 35.874 26.022 14.629 1.000 56.444 243 ALA A N 1
ATOM 3432 C CA . ALA A 1 229 ? 35.799 25.637 16.029 1.000 52.580 243 ALA A CA 1
ATOM 3433 C C . ALA A 1 229 ? 35.681 24.120 16.205 1.000 48.849 243 ALA A C 1
ATOM 3434 O O . ALA A 1 229 ? 36.072 23.615 17.250 1.000 52.858 243 ALA A O 1
ATOM 3441 N N . VAL A 1 230 ? 35.132 23.378 15.242 1.000 41.159 244 VAL A N 1
ATOM 3442 C CA . VAL A 1 230 ? 35.093 21.935 15.430 1.000 48.972 244 VAL A CA 1
ATOM 3443 C C . VAL A 1 230 ? 36.455 21.326 15.124 1.000 55.241 244 VAL A C 1
ATOM 3444 O O . VAL A 1 230 ? 36.780 20.267 15.646 1.000 52.875 244 VAL A O 1
ATOM 3457 N N . ARG A 1 231 ? 37.207 21.954 14.210 1.000 57.893 245 ARG A N 1
ATOM 3458 C CA . ARG A 1 231 ? 38.553 21.520 13.868 1.000 45.974 245 ARG A CA 1
ATOM 3459 C C . ARG A 1 231 ? 39.488 21.806 15.028 1.000 43.276 245 ARG A C 1
ATOM 3460 O O . ARG A 1 231 ? 40.151 20.897 15.523 1.000 38.969 245 ARG A O 1
ATOM 3481 N N . LYS A 1 232 ? 39.505 23.062 15.487 1.000 43.366 246 LYS A N 1
ATOM 3482 C CA . LYS A 1 232 ? 40.177 23.362 16.742 1.000 42.106 246 LYS A CA 1
ATOM 3483 C C . LYS A 1 232 ? 39.872 22.288 17.793 1.000 37.149 246 LYS A C 1
ATOM 3484 O O . LYS A 1 232 ? 40.780 21.648 18.275 1.000 42.201 246 LYS A O 1
ATOM 3503 N N . ALA A 1 233 ? 38.613 22.069 18.177 1.000 35.924 247 ALA A N 1
ATOM 3504 C CA . ALA A 1 233 ? 38.299 21.055 19.182 1.000 37.583 247 ALA A CA 1
ATOM 3505 C C . ALA A 1 233 ? 38.905 19.685 18.838 1.000 41.385 247 ALA A C 1
ATOM 3506 O O . ALA A 1 233 ? 39.287 18.914 19.716 1.000 46.576 247 ALA A O 1
ATOM 3513 N N . ALA A 1 234 ? 38.945 19.349 17.557 1.000 38.988 248 ALA A N 1
ATOM 3514 C CA . ALA A 1 234 ? 39.467 18.065 17.153 1.000 43.753 248 ALA A CA 1
ATOM 3515 C C . ALA A 1 234 ? 40.963 17.960 17.469 1.000 45.258 248 ALA A C 1
ATOM 3516 O O . ALA A 1 234 ? 41.427 16.916 17.967 1.000 42.466 248 ALA A O 1
ATOM 3523 N N . ALA A 1 235 ? 41.721 19.023 17.151 1.000 38.194 249 ALA A N 1
ATOM 3524 C CA . ALA A 1 235 ? 43.132 19.044 17.506 1.000 39.223 249 ALA A CA 1
ATOM 3525 C C . ALA A 1 235 ? 43.271 18.836 19.004 1.000 42.668 249 ALA A C 1
ATOM 3526 O O . ALA A 1 235 ? 43.911 17.870 19.418 1.000 54.852 249 ALA A O 1
ATOM 3533 N N . GLU A 1 236 ? 42.622 19.706 19.795 1.000 43.701 250 GLU A N 1
ATOM 3534 C CA . GLU A 1 236 ? 42.649 19.606 21.249 1.000 41.799 250 GLU A CA 1
ATOM 3535 C C . GLU A 1 236 ? 42.388 18.172 21.727 1.000 40.807 250 GLU A C 1
ATOM 3536 O O . GLU A 1 236 ? 43.170 17.635 22.501 1.000 43.050 250 GLU A O 1
ATOM 3548 N N . ALA A 1 237 ? 41.329 17.517 21.252 1.000 39.381 251 ALA A N 1
ATOM 3549 C CA . ALA A 1 237 ? 41.023 16.165 21.695 1.000 36.503 251 ALA A CA 1
ATOM 3550 C C . ALA A 1 237 ? 42.185 15.221 21.378 1.000 43.004 251 ALA A C 1
ATOM 3551 O O . ALA A 1 237 ? 42.497 14.309 22.145 1.000 41.270 251 ALA A O 1
ATOM 3558 N N . LEU A 1 238 ? 42.844 15.458 20.234 1.000 47.500 252 LEU A N 1
ATOM 3559 C CA . LEU A 1 238 ? 44.008 14.676 19.860 1.000 46.455 252 LEU A CA 1
ATOM 3560 C C . LEU A 1 238 ? 45.146 14.901 20.859 1.000 41.478 252 LEU A C 1
ATOM 3561 O O . LEU A 1 238 ? 45.683 13.906 21.328 1.000 41.050 252 LEU A O 1
ATOM 3577 N N . SER A 1 239 ? 45.504 16.163 21.194 1.000 36.686 253 SER A N 1
ATOM 3578 C CA . SER A 1 239 ? 46.418 16.435 22.308 1.000 36.473 253 SER A CA 1
ATOM 3579 C C . SER A 1 239 ? 46.043 15.622 23.552 1.000 39.935 253 SER A C 1
ATOM 3580 O O . SER A 1 239 ? 46.918 14.995 24.139 1.000 50.872 253 SER A O 1
ATOM 3588 N N . CYS A 1 240 ? 44.779 15.667 24.007 1.000 37.661 254 CYS A N 1
ATOM 3589 C CA . CYS A 1 240 ? 44.379 14.912 25.194 1.000 44.682 254 CYS A CA 1
ATOM 3590 C C . CYS A 1 240 ? 44.687 13.422 25.034 1.000 44.650 254 CYS A C 1
ATOM 3591 O O . CYS A 1 240 ? 45.118 12.749 25.960 1.000 44.160 254 CYS A O 1
ATOM 3616 N N . ALA A 1 242 ? 46.963 12.145 23.416 1.000 40.765 256 ALA A N 1
ATOM 3617 C CA . ALA A 1 242 ? 48.399 11.969 23.379 1.000 48.803 256 ALA A CA 1
ATOM 3618 C C . ALA A 1 242 ? 48.894 11.826 24.810 1.000 55.565 256 ALA A C 1
ATOM 3619 O O . ALA A 1 242 ? 49.408 10.757 25.140 1.000 61.444 256 ALA A O 1
ATOM 3626 N N . SER A 1 243 ? 48.708 12.869 25.644 1.000 50.807 257 SER A N 1
ATOM 3627 C CA . SER A 1 243 ? 49.324 12.823 26.970 1.000 56.786 257 SER A CA 1
ATOM 3628 C C . SER A 1 243 ? 48.648 11.781 27.847 1.000 52.134 257 SER A C 1
ATOM 3629 O O . SER A 1 243 ? 49.296 11.200 28.709 1.000 58.459 257 SER A O 1
ATOM 3637 N N . ALA A 1 244 ? 47.385 11.490 27.563 1.000 55.683 258 ALA A N 1
ATOM 3638 C CA . ALA A 1 244 ? 46.636 10.535 28.358 1.000 59.109 258 ALA A CA 1
ATOM 3639 C C . ALA A 1 244 ? 46.997 9.111 27.971 1.000 53.968 258 ALA A C 1
ATOM 3640 O O . ALA A 1 244 ? 47.461 8.370 28.816 1.000 54.440 258 ALA A O 1
ATOM 3647 N N . VAL A 1 245 ? 46.800 8.766 26.692 1.000 62.088 259 VAL A N 1
ATOM 3648 C CA . VAL A 1 245 ? 46.857 7.379 26.236 1.000 68.563 259 VAL A CA 1
ATOM 3649 C C . VAL A 1 245 ? 47.840 7.198 25.065 1.000 59.367 259 VAL A C 1
ATOM 3650 O O . VAL A 1 245 ? 47.830 6.168 24.384 1.000 43.068 259 VAL A O 1
ATOM 3663 N N . GLY A 1 246 ? 48.741 8.176 24.886 1.000 52.558 260 GLY A N 1
ATOM 3664 C CA . GLY A 1 246 ? 49.702 8.144 23.793 1.000 59.454 260 GLY A CA 1
ATOM 3665 C C . GLY A 1 246 ? 50.267 6.747 23.524 1.000 51.043 260 GLY A C 1
ATOM 3666 O O . GLY A 1 246 ? 50.170 6.224 22.430 1.000 61.140 260 GLY A O 1
ATOM 3670 N N . ASN A 1 247 ? 50.831 6.133 24.552 1.000 55.470 261 ASN A N 1
ATOM 3671 C CA . ASN A 1 247 ? 51.592 4.901 24.429 1.000 58.235 261 ASN A CA 1
ATOM 3672 C C . ASN A 1 247 ? 50.650 3.750 24.081 1.000 54.557 261 ASN A C 1
ATOM 3673 O O . ASN A 1 247 ? 51.091 2.759 23.530 1.000 66.587 261 ASN A O 1
ATOM 3684 N N . SER A 1 248 ? 49.365 3.860 24.424 1.000 53.137 262 SER A N 1
ATOM 3685 C CA . SER A 1 248 ? 48.385 2.864 24.024 1.000 55.954 262 SER A CA 1
ATOM 3686 C C . SER A 1 248 ? 48.149 2.912 22.526 1.000 62.180 262 SER A C 1
ATOM 3687 O O . SER A 1 248 ? 47.509 2.022 21.978 1.000 76.372 262 SER A O 1
ATOM 3695 N N . LEU A 1 249 ? 48.600 3.987 21.877 1.000 67.974 263 LEU A N 1
ATOM 3696 C CA . LEU A 1 249 ? 48.173 4.289 20.519 1.000 67.496 263 LEU A CA 1
ATOM 3697 C C . LEU A 1 249 ? 49.416 4.478 19.659 1.000 67.383 263 LEU A C 1
ATOM 3698 O O . LEU A 1 249 ? 49.454 5.368 18.826 1.000 74.609 263 LEU A O 1
ATOM 3714 N N . VAL A 1 250 ? 50.472 3.708 19.914 1.000 65.417 264 VAL A N 1
ATOM 3715 C CA . VAL A 1 250 ? 51.729 4.066 19.287 1.000 59.857 264 VAL A CA 1
ATOM 3716 C C . VAL A 1 250 ? 51.675 3.663 17.820 1.000 58.037 264 VAL A C 1
ATOM 3717 O O . VAL A 1 250 ? 52.266 4.349 16.983 1.000 54.430 264 VAL A O 1
ATOM 3730 N N . SER A 1 251 ? 50.991 2.545 17.530 1.000 44.311 265 SER A N 1
ATOM 3731 C CA . SER A 1 251 ? 50.826 2.094 16.161 1.000 47.067 265 SER A CA 1
ATOM 3732 C C . SER A 1 251 ? 50.182 3.179 15.287 1.000 42.311 265 SER A C 1
ATOM 3733 O O . SER A 1 251 ? 50.486 3.340 14.105 1.000 46.151 265 SER A O 1
ATOM 3741 N N . TYR A 1 252 ? 49.312 3.987 15.884 1.000 38.750 266 TYR A N 1
ATOM 3742 C CA . TYR A 1 252 ? 48.531 4.935 15.111 1.000 40.346 266 TYR A CA 1
ATOM 3743 C C . TYR A 1 252 ? 49.247 6.281 15.016 1.000 39.249 266 TYR A C 1
ATOM 3744 O O . TYR A 1 252 ? 48.783 7.147 14.297 1.000 49.518 266 TYR A O 1
ATOM 3762 N N . ARG A 1 253 ? 50.416 6.393 15.650 1.000 35.384 267 ARG A N 1
ATOM 3763 C CA . ARG A 1 253 ? 51.166 7.627 15.808 1.000 37.866 267 ARG A CA 1
ATOM 3764 C C . ARG A 1 253 ? 51.547 8.229 14.459 1.000 39.688 267 ARG A C 1
ATOM 3765 O O . ARG A 1 253 ? 51.575 9.463 14.270 1.000 33.885 267 ARG A O 1
ATOM 3786 N N . ALA A 1 254 ? 51.919 7.342 13.533 1.000 42.071 268 ALA A N 1
ATOM 3787 C CA . ALA A 1 254 ? 52.402 7.822 12.252 1.000 41.690 268 ALA A CA 1
ATOM 3788 C C . ALA A 1 254 ? 51.246 8.507 11.540 1.000 44.604 268 ALA A C 1
ATOM 3789 O O . ALA A 1 254 ? 51.363 9.629 11.020 1.000 37.001 268 ALA A O 1
ATOM 3796 N N . GLY A 1 255 ? 50.121 7.786 11.571 1.000 40.197 269 GLY A N 1
ATOM 3797 C CA . GLY A 1 255 ? 48.863 8.305 11.052 1.000 48.733 269 GLY A CA 1
ATOM 3798 C C . GLY A 1 255 ? 48.545 9.724 11.526 1.000 46.531 269 GLY A C 1
ATOM 3799 O O . GLY A 1 255 ? 48.244 10.600 10.718 1.000 50.247 269 GLY A O 1
ATOM 3803 N N . VAL A 1 256 ? 48.602 9.931 12.843 1.000 37.847 270 VAL A N 1
ATOM 3804 C CA . VAL A 1 256 ? 48.055 11.140 13.407 1.000 40.470 270 VAL A CA 1
ATOM 3805 C C . VAL A 1 256 ? 48.976 12.304 13.046 1.000 42.071 270 VAL A C 1
ATOM 3806 O O . VAL A 1 256 ? 48.525 13.387 12.668 1.000 43.038 270 VAL A O 1
ATOM 3819 N N . ILE A 1 257 ? 50.281 12.052 13.117 1.000 39.433 271 ILE A N 1
ATOM 3820 C CA . ILE A 1 257 ? 51.260 13.067 12.801 1.000 33.638 271 ILE A CA 1
ATOM 3821 C C . ILE A 1 257 ? 51.119 13.500 11.346 1.000 38.605 271 ILE A C 1
ATOM 3822 O O . ILE A 1 257 ? 51.188 14.702 11.058 1.000 47.129 271 ILE A O 1
ATOM 3838 N N . ALA A 1 258 ? 50.905 12.527 10.440 1.000 37.812 272 ALA A N 1
ATOM 3839 C CA . ALA A 1 258 ? 50.623 12.825 9.037 1.000 35.816 272 ALA A CA 1
ATOM 3840 C C . ALA A 1 258 ? 49.406 13.737 8.932 1.000 38.182 272 ALA A C 1
ATOM 3841 O O . ALA A 1 258 ? 49.500 14.793 8.316 1.000 37.892 272 ALA A O 1
ATOM 3848 N N . ALA A 1 259 ? 48.294 13.347 9.577 1.000 36.754 273 ALA A N 1
ATOM 3849 C CA . ALA A 1 259 ? 47.086 14.160 9.542 1.000 38.511 273 ALA A CA 1
ATOM 3850 C C . ALA A 1 259 ? 47.397 15.588 9.964 1.000 36.892 273 ALA A C 1
ATOM 3851 O O . ALA A 1 259 ? 46.965 16.528 9.311 1.000 37.859 273 ALA A O 1
ATOM 3858 N N . LEU A 1 260 ? 48.183 15.728 11.037 1.000 36.633 274 LEU A N 1
ATOM 3859 C CA . LEU A 1 260 ? 48.363 17.017 11.677 1.000 37.485 274 LEU A CA 1
ATOM 3860 C C . LEU A 1 260 ? 49.389 17.847 10.916 1.000 40.081 274 LEU A C 1
ATOM 3861 O O . LEU A 1 260 ? 49.283 19.067 10.904 1.000 31.714 274 LEU A O 1
ATOM 3877 N N . GLU A 1 261 ? 50.367 17.172 10.279 1.000 43.617 275 GLU A N 1
ATOM 3878 C CA . GLU A 1 261 ? 51.333 17.840 9.413 1.000 42.140 275 GLU A CA 1
ATOM 3879 C C . GLU A 1 261 ? 50.607 18.609 8.312 1.000 41.556 275 GLU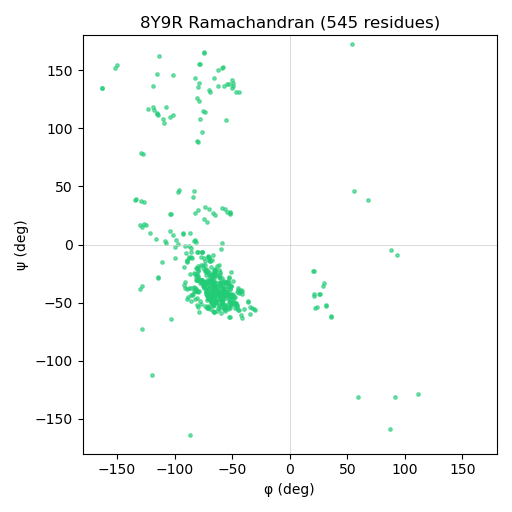 A C 1
ATOM 3880 O O . GLU A 1 261 ? 51.065 19.667 7.929 1.000 52.843 275 GLU A O 1
ATOM 3892 N N . SER A 1 262 ? 49.460 18.102 7.850 1.000 47.615 276 SER A N 1
ATOM 3893 C CA . SER A 1 262 ? 48.580 18.794 6.919 1.000 53.626 276 SER A CA 1
ATOM 3894 C C . SER A 1 262 ? 47.756 19.873 7.636 1.000 55.103 276 SER A C 1
ATOM 3895 O O . SER A 1 262 ? 47.717 21.048 7.249 1.000 51.009 276 SER A O 1
ATOM 3903 N N . SER A 1 263 ? 47.101 19.486 8.728 1.000 51.804 277 SER A N 1
ATOM 3904 C CA . SER A 1 263 ? 46.141 20.369 9.354 1.000 46.807 277 SER A CA 1
ATOM 3905 C C . SER A 1 263 ? 46.765 21.670 9.858 1.000 42.885 277 SER A C 1
ATOM 3906 O O . SER A 1 263 ? 46.035 22.607 10.099 1.000 42.088 277 SER A O 1
ATOM 3914 N N . ARG A 1 264 ? 48.087 21.745 10.025 1.000 43.973 278 ARG A N 1
ATOM 3915 C CA . ARG A 1 264 ? 48.725 22.900 10.665 1.000 47.091 278 ARG A CA 1
ATOM 3916 C C . ARG A 1 264 ? 48.800 24.134 9.755 1.000 42.188 278 ARG A C 1
ATOM 3917 O O . ARG A 1 264 ? 49.212 25.201 10.198 1.000 34.760 278 ARG A O 1
ATOM 3938 N N . PHE A 1 265 ? 48.418 23.965 8.487 1.000 43.047 279 PHE A N 1
ATOM 3939 C CA . PHE A 1 265 ? 48.431 25.039 7.522 1.000 45.811 279 PHE A CA 1
ATOM 3940 C C . PHE A 1 265 ? 47.079 25.713 7.497 1.000 51.998 279 PHE A C 1
ATOM 3941 O O . PHE A 1 265 ? 46.854 26.614 6.703 1.000 60.246 279 PHE A O 1
ATOM 3958 N N . ASP A 1 266 ? 46.240 25.351 8.458 1.000 52.355 280 ASP A N 1
ATOM 3959 C CA . ASP A 1 266 ? 44.879 25.831 8.503 1.000 53.175 280 ASP A CA 1
ATOM 3960 C C . ASP A 1 266 ? 44.799 27.354 8.420 1.000 58.581 280 ASP A C 1
ATOM 3961 O O . ASP A 1 266 ? 45.517 28.063 9.106 1.000 65.763 280 ASP A O 1
ATOM 3970 N N . LYS A 1 267 ? 43.822 27.818 7.633 1.000 65.715 281 LYS A N 1
ATOM 3971 C CA . LYS A 1 267 ? 43.482 29.207 7.404 1.000 60.380 281 LYS A CA 1
ATOM 3972 C C . LYS A 1 267 ? 43.293 29.997 8.698 1.000 59.894 281 LYS A C 1
ATOM 3973 O O . LYS A 1 267 ? 43.440 31.209 8.658 1.000 57.240 281 LYS A O 1
ATOM 3992 N N . VAL A 1 268 ? 42.979 29.313 9.815 1.000 57.324 282 VAL A N 1
ATOM 3993 C CA . VAL A 1 268 ? 42.481 29.923 11.047 1.000 60.300 282 VAL A CA 1
ATOM 3994 C C . VAL A 1 268 ? 43.475 29.739 12.200 1.000 63.581 282 VAL A C 1
ATOM 3995 O O . VAL A 1 268 ? 43.576 28.610 12.687 1.000 62.562 282 VAL A O 1
ATOM 4008 N N . LYS A 1 269 ? 44.116 30.829 12.698 1.000 63.812 283 LYS A N 1
ATOM 4009 C CA . LYS A 1 269 ? 45.238 30.745 13.650 1.000 63.587 283 LYS A CA 1
ATOM 4010 C C . LYS A 1 269 ? 44.904 29.831 14.827 1.000 59.262 283 LYS A C 1
ATOM 4011 O O . LYS A 1 269 ? 45.693 28.959 15.158 1.000 71.964 283 LYS A O 1
ATOM 4030 N N . PRO A 1 270 ? 43.754 29.979 15.523 1.000 55.091 284 PRO A N 1
ATOM 4031 C CA . PRO A 1 270 ? 43.403 29.061 16.610 1.000 56.888 284 PRO A CA 1
ATOM 4032 C C . PRO A 1 270 ? 43.406 27.572 16.246 1.000 56.724 284 PRO A C 1
ATOM 4033 O O . PRO A 1 270 ? 43.738 26.729 17.085 1.000 54.375 284 PRO A O 1
ATOM 4044 N N . VAL A 1 271 ? 43.078 27.241 14.992 1.000 52.496 285 VAL A N 1
ATOM 4045 C CA . VAL A 1 271 ? 43.244 25.869 14.551 1.000 51.210 285 VAL A CA 1
ATOM 4046 C C . VAL A 1 271 ? 44.732 25.550 14.408 1.000 56.316 285 VAL A C 1
ATOM 4047 O O . VAL A 1 271 ? 45.182 24.490 14.822 1.000 50.780 285 VAL A O 1
ATOM 4060 N N . ARG A 1 272 ? 45.519 26.459 13.822 1.000 54.560 286 ARG A N 1
ATOM 4061 C CA . ARG A 1 272 ? 46.944 26.200 13.681 1.000 49.467 286 ARG A CA 1
ATOM 4062 C C . ARG A 1 272 ? 47.553 25.986 15.059 1.000 54.328 286 ARG A C 1
ATOM 4063 O O . ARG A 1 272 ? 48.230 24.987 15.291 1.000 52.665 286 ARG A O 1
ATOM 4084 N N . ASP A 1 273 ? 47.290 26.939 15.961 1.000 59.659 287 ASP A N 1
ATOM 4085 C CA . ASP A 1 273 ? 47.862 26.925 17.298 1.000 58.524 287 ASP A CA 1
ATOM 4086 C C . ASP A 1 273 ? 47.518 25.586 17.958 1.000 53.220 287 ASP A C 1
ATOM 4087 O O . ASP A 1 273 ? 48.397 24.926 18.518 1.000 55.107 287 ASP A O 1
ATOM 4096 N N . SER A 1 274 ? 46.258 25.150 17.849 1.000 46.905 288 SER A N 1
ATOM 4097 C CA . SER A 1 274 ? 45.840 23.884 18.449 1.000 47.361 288 SER A CA 1
ATOM 4098 C C . SER A 1 274 ? 46.553 22.689 17.807 1.000 44.806 288 SER A C 1
ATOM 4099 O O . SER A 1 274 ? 46.970 21.757 18.495 1.000 39.132 288 SER A O 1
ATOM 4107 N N . VAL A 1 275 ? 46.654 22.703 16.472 1.000 45.854 289 VAL A N 1
ATOM 4108 C CA . VAL A 1 275 ? 47.213 21.575 15.750 1.000 45.289 289 VAL A CA 1
ATOM 4109 C C . VAL A 1 275 ? 48.683 21.426 16.112 1.000 45.834 289 VAL A C 1
ATOM 4110 O O . VAL A 1 275 ? 49.155 20.313 16.320 1.000 56.500 289 VAL A O 1
ATOM 4123 N N . THR A 1 276 ? 49.361 22.571 16.207 1.000 47.856 290 THR A N 1
ATOM 4124 C CA . THR A 1 276 ? 50.739 22.673 16.655 1.000 47.452 290 THR A CA 1
ATOM 4125 C C . THR A 1 276 ? 50.955 21.972 18.000 1.000 48.998 290 THR A C 1
ATOM 4126 O O . THR A 1 276 ? 51.850 21.130 18.063 1.000 43.908 290 THR A O 1
ATOM 4137 N N . GLU A 1 277 ? 50.180 22.295 19.064 1.000 53.367 291 GLU A N 1
ATOM 4138 C CA . GLU A 1 277 ? 50.396 21.666 20.367 1.000 57.202 291 GLU A CA 1
ATOM 4139 C C . GLU A 1 277 ? 50.293 20.144 20.219 1.000 55.229 291 GLU A C 1
ATOM 4140 O O . GLU A 1 277 ? 51.107 19.390 20.768 1.000 59.622 291 GLU A O 1
ATOM 4152 N N . ALA A 1 278 ? 49.311 19.703 19.426 1.000 46.979 292 ALA A N 1
ATOM 4153 C CA . ALA A 1 278 ? 48.967 18.301 19.330 1.000 50.534 292 ALA A CA 1
ATOM 4154 C C . ALA A 1 278 ? 50.061 17.483 18.624 1.000 50.377 292 ALA A C 1
ATOM 4155 O O . ALA A 1 278 ? 50.276 16.293 18.905 1.000 39.417 292 ALA A O 1
ATOM 4162 N N . LEU A 1 279 ? 50.676 18.141 17.640 1.000 44.782 293 LEU A N 1
ATOM 4163 C CA . LEU A 1 279 ? 51.699 17.560 16.795 1.000 43.520 293 LEU A CA 1
ATOM 4164 C C . LEU A 1 279 ? 52.939 17.281 17.614 1.000 45.565 293 LEU A C 1
ATOM 4165 O O . LEU A 1 279 ? 53.447 16.167 17.600 1.000 50.938 293 LEU A O 1
ATOM 4181 N N . GLN A 1 280 ? 53.357 18.294 18.385 1.000 57.650 294 GLN A N 1
ATOM 4182 C CA . GLN A 1 280 ? 54.463 18.179 19.328 1.000 51.587 294 GLN A CA 1
ATOM 4183 C C . GLN A 1 280 ? 54.244 17.042 20.307 1.000 48.093 294 GLN A C 1
ATOM 4184 O O . GLN A 1 280 ? 55.192 16.328 20.597 1.000 45.534 294 GLN A O 1
ATOM 4198 N N . LEU A 1 281 ? 53.005 16.901 20.791 1.000 49.646 295 LEU A N 1
ATOM 4199 C CA . LEU A 1 281 ? 52.676 15.910 21.797 1.000 49.618 295 LEU A CA 1
ATOM 4200 C C . LEU A 1 281 ? 52.670 14.505 21.202 1.000 51.448 295 LEU A C 1
ATOM 4201 O O . LEU A 1 281 ? 53.134 13.585 21.855 1.000 48.517 295 LEU A O 1
ATOM 4217 N N . TRP A 1 282 ? 52.127 14.330 19.988 1.000 52.736 296 TRP A N 1
ATOM 4218 C CA . TRP A 1 282 ? 52.137 13.032 19.333 1.000 47.584 296 TRP A CA 1
ATOM 4219 C C . TRP A 1 282 ? 53.566 12.683 18.901 1.000 49.874 296 TRP A C 1
ATOM 4220 O O . TRP A 1 282 ? 53.986 11.514 18.910 1.000 44.434 296 TRP A O 1
ATOM 4241 N N . LYS A 1 283 ? 54.345 13.725 18.587 1.000 46.734 297 LYS A N 1
ATOM 4242 C CA . LYS A 1 283 ? 55.759 13.532 18.297 1.000 45.341 297 LYS A CA 1
ATOM 4243 C C . LYS A 1 283 ? 56.502 13.127 19.567 1.000 45.891 297 LYS A C 1
ATOM 4244 O O . LYS A 1 283 ? 57.588 12.604 19.429 1.000 51.163 297 LYS A O 1
ATOM 4263 N N . ALA A 1 284 ? 55.942 13.384 20.767 1.000 41.793 298 ALA A N 1
ATOM 4264 C CA . ALA A 1 284 ? 56.636 13.242 22.047 1.000 41.925 298 ALA A CA 1
ATOM 4265 C C . ALA A 1 284 ? 56.479 11.838 22.620 1.000 53.089 298 ALA A C 1
ATOM 4266 O O . ALA A 1 284 ? 57.187 11.469 23.555 1.000 55.243 298 ALA A O 1
ATOM 4273 N N . ILE A 1 285 ? 55.538 11.067 22.072 1.000 60.488 299 ILE A N 1
ATOM 4274 C CA . ILE A 1 285 ? 55.344 9.708 22.525 1.000 55.170 299 ILE A CA 1
ATOM 4275 C C . ILE A 1 285 ? 56.636 8.954 22.239 1.000 72.382 299 ILE A C 1
ATOM 4276 O O . ILE A 1 285 ? 57.259 9.197 21.197 1.000 76.856 299 ILE A O 1
ATOM 4292 N N . TYR A 1 286 ? 57.051 8.148 23.230 1.000 88.177 300 TYR A N 1
ATOM 4293 C CA . TYR A 1 286 ? 58.080 7.118 23.101 1.000 98.120 300 TYR A CA 1
ATOM 4294 C C . TYR A 1 286 ? 57.477 5.813 23.654 1.000 102.609 300 TYR A C 1
ATOM 4295 O O . TYR A 1 286 ? 57.053 4.960 22.877 1.000 95.132 300 TYR A O 1
ATOM 4313 N N . ASP A 1 287 ? 57.323 5.727 24.992 1.000 127.984 301 ASP A N 1
ATOM 4314 C CA . ASP A 1 287 ? 56.934 4.528 25.747 1.000 128.020 301 ASP A CA 1
ATOM 4315 C C . ASP A 1 287 ? 56.290 3.473 24.825 1.000 98.598 301 ASP A C 1
ATOM 4316 O O . ASP A 1 287 ? 55.478 3.861 23.940 1.000 77.394 301 ASP A O 1
ATOM 4325 N N . HIS B 1 3 ? -29.545 32.339 25.133 1.000 86.674 17 HIS B N 1
ATOM 4326 C CA . HIS B 1 3 ? -28.326 32.278 24.270 1.000 92.469 17 HIS B CA 1
ATOM 4327 C C . HIS B 1 3 ? -27.106 32.062 25.163 1.000 85.970 17 HIS B C 1
ATOM 4328 O O . HIS B 1 3 ? -26.525 30.981 25.160 1.000 72.748 17 HIS B O 1
ATOM 4360 N N . ALA B 1 5 ? -27.330 32.256 28.582 1.000 77.645 19 ALA B N 1
ATOM 4361 C CA . ALA B 1 5 ? -27.860 31.596 29.758 1.000 73.746 19 ALA B CA 1
ATOM 4362 C C . ALA B 1 5 ? -27.977 30.075 29.575 1.000 71.538 19 ALA B C 1
ATOM 4363 O O . ALA B 1 5 ? -27.757 29.344 30.542 1.000 83.697 19 ALA B O 1
ATOM 4370 N N . SER B 1 6 ? -28.318 29.595 28.367 1.000 61.726 20 SER B N 1
ATOM 4371 C CA . SER B 1 6 ? -28.454 28.160 28.138 1.000 61.971 20 SER B CA 1
ATOM 4372 C C . SER B 1 6 ? -27.063 27.549 27.929 1.000 57.187 20 SER B C 1
ATOM 4373 O O . SER B 1 6 ? -26.809 26.390 28.267 1.000 50.297 20 SER B O 1
ATOM 4381 N N . ALA B 1 7 ? -26.124 28.361 27.433 1.000 55.373 21 ALA B N 1
ATOM 4382 C CA . ALA B 1 7 ? -24.722 27.971 27.388 1.000 51.195 21 ALA B CA 1
ATOM 4383 C C . ALA B 1 7 ? -24.176 27.612 28.769 1.000 53.623 21 ALA B C 1
ATOM 4384 O O . ALA B 1 7 ? -23.468 26.605 28.908 1.000 55.461 21 ALA B O 1
ATOM 4391 N N . LEU B 1 8 ? -24.502 28.451 29.775 1.000 50.841 22 LEU B N 1
ATOM 4392 C CA . LEU B 1 8 ? -24.048 28.244 31.148 1.000 45.699 22 LEU B CA 1
ATOM 4393 C C . LEU B 1 8 ? -24.648 26.966 31.714 1.000 38.666 22 LEU B C 1
ATOM 4394 O O . LEU B 1 8 ? -23.975 26.268 32.446 1.000 44.188 22 LEU B O 1
ATOM 4410 N N . ILE B 1 9 ? -25.886 26.636 31.362 1.000 34.462 23 ILE B N 1
ATOM 4411 C CA . ILE B 1 9 ? -26.462 25.407 31.880 1.000 42.472 23 ILE B CA 1
ATOM 4412 C C . ILE B 1 9 ? -25.706 24.200 31.333 1.000 44.090 23 ILE B C 1
ATOM 4413 O O . ILE B 1 9 ? -25.575 23.183 32.007 1.000 36.339 23 ILE B O 1
ATOM 4429 N N . GLU B 1 10 ? -25.273 24.319 30.080 1.000 52.670 24 GLU B N 1
ATOM 4430 C CA . GLU B 1 10 ? -24.554 23.242 29.434 1.000 55.370 24 GLU B CA 1
ATOM 4431 C C . GLU B 1 10 ? -23.124 23.218 29.936 1.000 53.803 24 GLU B C 1
ATOM 4432 O O . GLU B 1 10 ? -22.567 22.137 30.058 1.000 53.520 24 GLU B O 1
ATOM 4444 N N . LEU B 1 11 ? -22.557 24.379 30.276 1.000 53.794 25 LEU B N 1
ATOM 4445 C CA . LEU B 1 11 ? -21.250 24.364 30.932 1.000 55.746 25 LEU B CA 1
ATOM 4446 C C . LEU B 1 11 ? -21.334 23.663 32.293 1.000 52.296 25 LEU B C 1
ATOM 4447 O O . LEU B 1 11 ? -20.434 22.886 32.640 1.000 49.788 25 LEU B O 1
ATOM 4463 N N . LYS B 1 12 ? -22.409 23.936 33.050 1.000 41.529 26 LYS B N 1
ATOM 4464 C CA . LYS B 1 12 ? -22.494 23.376 34.381 1.000 45.552 26 LYS B CA 1
ATOM 4465 C C . LYS B 1 12 ? -22.461 21.870 34.190 1.000 43.825 26 LYS B C 1
ATOM 4466 O O . LYS B 1 12 ? -21.669 21.178 34.824 1.000 38.572 26 LYS B O 1
ATOM 4485 N N . ASN B 1 13 ? -23.253 21.415 33.216 1.000 44.707 27 ASN B N 1
ATOM 4486 C CA . ASN B 1 13 ? -23.457 20.000 33.009 1.000 47.650 27 ASN B CA 1
ATOM 4487 C C . ASN B 1 13 ? -22.123 19.310 32.772 1.000 50.073 27 ASN B C 1
ATOM 4488 O O . ASN B 1 13 ? -21.964 18.199 33.268 1.000 38.046 27 ASN B O 1
ATOM 4499 N N . ARG B 1 14 ? -21.220 19.979 32.010 1.000 51.418 28 ARG B N 1
ATOM 4500 C CA . ARG B 1 14 ? -19.940 19.418 31.585 1.000 54.816 28 ARG B CA 1
ATOM 4501 C C . ARG B 1 14 ? -19.000 19.340 32.769 1.000 49.627 28 ARG B C 1
ATOM 4502 O O . ARG B 1 14 ? -18.337 18.327 32.951 1.000 49.643 28 ARG B O 1
ATOM 4523 N N . ILE B 1 15 ? -18.986 20.412 33.567 1.000 44.985 29 ILE B N 1
ATOM 4524 C CA . ILE B 1 15 ? -18.184 20.462 34.775 1.000 40.526 29 ILE B CA 1
ATOM 4525 C C . ILE B 1 15 ? -18.647 19.391 35.757 1.000 38.771 29 ILE B C 1
ATOM 4526 O O . ILE B 1 15 ? -17.853 18.614 36.235 1.000 47.946 29 ILE B O 1
ATOM 4542 N N . LEU B 1 16 ? -19.922 19.360 36.103 1.000 34.449 30 LEU B N 1
ATOM 4543 C CA . LEU B 1 16 ? -20.390 18.415 37.099 1.000 37.824 30 LEU B CA 1
ATOM 4544 C C . LEU B 1 16 ? -19.967 16.997 36.726 1.000 37.495 30 LEU B C 1
ATOM 4545 O O . LEU B 1 16 ? -19.781 16.146 37.598 1.000 31.916 30 LEU B O 1
ATOM 4561 N N . ALA B 1 17 ? -19.820 16.774 35.415 1.000 40.285 31 ALA B N 1
ATOM 4562 C CA . ALA B 1 17 ? -19.615 15.446 34.871 1.000 46.328 31 ALA B CA 1
ATOM 4563 C C . ALA B 1 17 ? -18.196 14.981 35.182 1.000 48.672 31 ALA B C 1
ATOM 4564 O O . ALA B 1 17 ? -17.966 13.780 35.415 1.000 44.946 31 ALA B O 1
ATOM 4571 N N . VAL B 1 18 ? -17.296 15.982 35.213 1.000 49.109 32 VAL B N 1
ATOM 4572 C CA . VAL B 1 18 ? -15.880 15.820 35.522 1.000 54.706 32 VAL B CA 1
ATOM 4573 C C . VAL B 1 18 ? -15.636 15.737 37.035 1.000 60.240 32 VAL B C 1
ATOM 4574 O O . VAL B 1 18 ? -14.881 14.869 37.481 1.000 70.314 32 VAL B O 1
ATOM 4587 N N . LEU B 1 19 ? -16.260 16.643 37.816 1.000 58.904 33 LEU B N 1
ATOM 4588 C CA . LEU B 1 19 ? -16.112 16.672 39.270 1.000 52.009 33 LEU B CA 1
ATOM 4589 C C . LEU B 1 19 ? -16.521 15.325 39.860 1.000 46.362 33 LEU B C 1
ATOM 4590 O O . LEU B 1 19 ? -15.886 14.871 40.805 1.000 45.719 33 LEU B O 1
ATOM 4606 N N . ASN B 1 20 ? -17.475 14.607 39.264 1.000 43.353 34 ASN B N 1
ATOM 4607 C CA . ASN B 1 20 ? -17.742 13.269 39.772 1.000 49.711 34 ASN B CA 1
ATOM 4608 C C . ASN B 1 20 ? -16.579 12.312 39.574 1.000 51.796 34 ASN B C 1
ATOM 4609 O O . ASN B 1 20 ? -16.457 11.394 40.367 1.000 56.156 34 ASN B O 1
ATOM 4620 N N . LYS B 1 21 ? -15.752 12.506 38.539 1.000 61.552 35 LYS B N 1
ATOM 4621 C CA . LYS B 1 21 ? -14.606 11.632 38.301 1.000 72.351 35 LYS B CA 1
ATOM 4622 C C . LYS B 1 21 ? -13.504 11.761 39.379 1.000 67.938 35 LYS B C 1
ATOM 4623 O O . LYS B 1 21 ? -12.650 10.876 39.433 1.000 65.632 35 LYS B O 1
ATOM 4642 N N . LEU B 1 22 ? -13.543 12.803 40.250 1.000 57.859 36 LEU B N 1
ATOM 4643 C CA . LEU B 1 22 ? -12.644 12.968 41.403 1.000 49.918 36 LEU B CA 1
ATOM 4644 C C . LEU B 1 22 ? -12.838 11.908 42.495 1.000 52.229 36 LEU B C 1
ATOM 4645 O O . LEU B 1 22 ? -11.915 11.653 43.278 1.000 52.502 36 LEU B O 1
ATOM 4661 N N . SER B 1 23 ? -14.046 11.337 42.566 1.000 52.321 37 SER B N 1
ATOM 4662 C CA . SER B 1 23 ? -14.408 10.372 43.590 1.000 58.685 37 SER B CA 1
ATOM 4663 C C . SER B 1 23 ? -13.696 9.036 43.370 1.000 68.124 37 SER B C 1
ATOM 4664 O O . SER B 1 23 ? -13.192 8.462 44.322 1.000 72.602 37 SER B O 1
ATOM 4672 N N . ASP B 1 24 ? -13.667 8.532 42.130 1.000 78.419 38 ASP B N 1
ATOM 4673 C CA . ASP B 1 24 ? -12.948 7.299 41.813 1.000 87.031 38 ASP B CA 1
ATOM 4674 C C . ASP B 1 24 ? -11.477 7.649 41.604 1.000 83.621 38 ASP B C 1
ATOM 4675 O O . ASP B 1 24 ? -11.169 8.701 41.064 1.000 99.248 38 ASP B O 1
ATOM 4684 N N . ARG B 1 25 ? -10.575 6.761 42.043 1.000 74.598 39 ARG B N 1
ATOM 4685 C CA . ARG B 1 25 ? -9.142 7.032 42.094 1.000 67.599 39 ARG B CA 1
ATOM 4686 C C . ARG B 1 25 ? -8.491 6.836 40.731 1.000 68.144 39 ARG B C 1
ATOM 4687 O O . ARG B 1 25 ? -7.455 7.444 40.458 1.000 61.904 39 ARG B O 1
ATOM 4708 N N . ASP B 1 26 ? -9.068 5.957 39.903 1.000 76.178 40 ASP B N 1
ATOM 4709 C CA . ASP B 1 26 ? -8.527 5.683 38.580 1.000 74.009 40 ASP B CA 1
ATOM 4710 C C . ASP B 1 26 ? -8.832 6.825 37.612 1.000 64.983 40 ASP B C 1
ATOM 4711 O O . ASP B 1 26 ? -8.126 6.976 36.619 1.000 67.852 40 ASP B O 1
ATOM 4720 N N . THR B 1 27 ? -9.843 7.647 37.933 1.000 61.107 41 THR B N 1
ATOM 4721 C CA . THR B 1 27 ? -10.234 8.759 37.076 1.000 65.863 41 THR B CA 1
ATOM 4722 C C . THR B 1 27 ? -9.866 10.128 37.668 1.000 62.873 41 THR B C 1
ATOM 4723 O O . THR B 1 27 ? -10.141 11.165 37.062 1.000 52.377 41 THR B O 1
ATOM 4734 N N . GLN B 1 28 ? -9.198 10.113 38.827 1.000 65.788 42 GLN B N 1
ATOM 4735 C CA . GLN B 1 28 ? -8.984 11.292 39.639 1.000 55.111 42 GLN B CA 1
ATOM 4736 C C . GLN B 1 28 ? -8.064 12.273 38.928 1.000 50.805 42 GLN B C 1
ATOM 4737 O O . GLN B 1 28 ? -8.376 13.451 38.805 1.000 41.856 42 GLN B O 1
ATOM 4751 N N . GLN B 1 29 ? -6.943 11.776 38.410 1.000 56.497 43 GLN B N 1
ATOM 4752 C CA . GLN B 1 29 ? -6.046 12.666 37.703 1.000 59.891 43 GLN B CA 1
ATOM 4753 C C . GLN B 1 29 ? -6.555 13.027 36.310 1.000 62.990 43 GLN B C 1
ATOM 4754 O O . GLN B 1 29 ? -6.315 14.162 35.867 1.000 64.863 43 GLN B O 1
ATOM 4768 N N . LEU B 1 30 ? -7.222 12.088 35.611 1.000 53.144 44 LEU B N 1
ATOM 4769 C CA . LEU B 1 30 ? -7.882 12.492 34.375 1.000 58.808 44 LEU B CA 1
ATOM 4770 C C . LEU B 1 30 ? -8.726 13.735 34.668 1.000 49.447 44 LEU B C 1
ATOM 4771 O O . LEU B 1 30 ? -8.714 14.702 33.897 1.000 44.155 44 LEU B O 1
ATOM 4787 N N . ALA B 1 31 ? -9.412 13.690 35.819 1.000 37.977 45 ALA B N 1
ATOM 4788 C CA . ALA B 1 31 ? -10.437 14.650 36.149 1.000 41.472 45 ALA B CA 1
ATOM 4789 C C . ALA B 1 31 ? -9.838 16.031 36.433 1.000 47.400 45 ALA B C 1
ATOM 4790 O O . ALA B 1 31 ? -10.391 17.054 36.017 1.000 42.743 45 ALA B O 1
ATOM 4797 N N . VAL B 1 32 ? -8.703 16.070 37.136 1.000 46.602 46 VAL B N 1
ATOM 4798 C CA . VAL B 1 32 ? -8.092 17.350 37.413 1.000 51.752 46 VAL B CA 1
ATOM 4799 C C . VAL B 1 32 ? -7.578 17.922 36.099 1.000 51.849 46 VAL B C 1
ATOM 4800 O O . VAL B 1 32 ? -7.748 19.110 35.841 1.000 51.712 46 VAL B O 1
ATOM 4813 N N . GLU B 1 33 ? -6.936 17.073 35.282 1.000 58.466 47 GLU B N 1
ATOM 4814 C CA . GLU B 1 33 ? -6.387 17.543 34.016 1.000 54.408 47 GLU B CA 1
ATOM 4815 C C . GLU B 1 33 ? -7.529 18.169 33.211 1.000 52.781 47 GLU B C 1
ATOM 4816 O O . GLU B 1 33 ? -7.375 19.302 32.730 1.000 52.268 47 GLU B O 1
ATOM 4828 N N . GLU B 1 34 ? -8.692 17.484 33.188 1.000 43.614 48 GLU B N 1
ATOM 4829 C CA . GLU B 1 34 ? -9.842 17.943 32.420 1.000 50.257 48 GLU B CA 1
ATOM 4830 C C . GLU B 1 34 ? -10.276 19.305 32.937 1.000 47.581 48 GLU B C 1
ATOM 4831 O O . GLU B 1 34 ? -10.597 20.209 32.175 1.000 46.187 48 GLU B O 1
ATOM 4843 N N . LEU B 1 35 ? -10.268 19.431 34.256 1.000 46.717 49 LEU B N 1
ATOM 4844 C CA . LEU B 1 35 ? -10.835 20.583 34.917 1.000 46.008 49 LEU B CA 1
ATOM 4845 C C . LEU B 1 35 ? -9.955 21.808 34.697 1.000 52.035 49 LEU B C 1
ATOM 4846 O O . LEU B 1 35 ? -10.490 22.900 34.451 1.000 58.125 49 LEU B O 1
ATOM 4862 N N . GLU B 1 36 ? -8.623 21.596 34.736 1.000 54.176 50 GLU B N 1
ATOM 4863 C CA . GLU B 1 36 ? -7.641 22.633 34.424 1.000 55.590 50 GLU B CA 1
ATOM 4864 C C . GLU B 1 36 ? -7.789 23.079 32.973 1.000 51.948 50 GLU B C 1
ATOM 4865 O O . GLU B 1 36 ? -7.663 24.272 32.692 1.000 57.137 50 GLU B O 1
ATOM 4877 N N . ARG B 1 37 ? -8.074 22.129 32.062 1.000 54.359 51 ARG B N 1
ATOM 4878 C CA . ARG B 1 37 ? -8.298 22.466 30.660 1.000 52.185 51 ARG B CA 1
ATOM 4879 C C . ARG B 1 37 ? -9.565 23.309 30.560 1.000 42.070 51 ARG B C 1
ATOM 4880 O O . ARG B 1 37 ? -9.567 24.340 29.917 1.000 41.442 51 ARG B O 1
ATOM 4901 N N . ILE B 1 38 ? -10.620 22.912 31.265 1.000 41.258 52 ILE B N 1
ATOM 4902 C CA . ILE B 1 38 ? -11.874 23.640 31.212 1.000 43.541 52 ILE B CA 1
ATOM 4903 C C . ILE B 1 38 ? -11.662 25.068 31.706 1.000 49.629 52 ILE B C 1
ATOM 4904 O O . ILE B 1 38 ? -12.347 25.989 31.257 1.000 55.167 52 ILE B O 1
ATOM 4920 N N . ALA B 1 39 ? -10.738 25.241 32.652 1.000 51.366 53 ALA B N 1
ATOM 4921 C CA . ALA B 1 39 ? -10.535 26.526 33.304 1.000 57.180 53 ALA B CA 1
ATOM 4922 C C . ALA B 1 39 ? -9.702 27.472 32.436 1.000 58.582 53 ALA B C 1
ATOM 4923 O O . ALA B 1 39 ? -9.733 28.691 32.636 1.000 47.991 53 ALA B O 1
ATOM 4930 N N . GLN B 1 40 ? -8.954 26.910 31.471 1.000 59.016 54 GLN B N 1
ATOM 4931 C CA . GLN B 1 40 ? -8.071 27.716 30.651 1.000 53.846 54 GLN B CA 1
ATOM 4932 C C . GLN B 1 40 ? -8.865 28.560 29.664 1.000 51.773 54 GLN B C 1
ATOM 4933 O O . GLN B 1 40 ? -8.541 29.722 29.455 1.000 49.438 54 GLN B O 1
ATOM 4947 N N . SER B 1 41 ? -9.926 28.003 29.094 1.000 61.593 55 SER B N 1
ATOM 4948 C CA . SER B 1 41 ? -10.758 28.751 28.160 1.000 71.343 55 SER B CA 1
ATOM 4949 C C . SER B 1 41 ? -12.084 28.999 28.839 1.000 65.493 55 SER B C 1
ATOM 4950 O O . SER B 1 41 ? -12.845 28.056 29.032 1.000 83.481 55 SER B O 1
ATOM 4958 N N . LEU B 1 42 ? -12.341 30.231 29.243 1.000 49.829 56 LEU B N 1
ATOM 4959 C CA . LEU B 1 42 ? -13.515 30.446 30.058 1.000 49.613 56 LEU B CA 1
ATOM 4960 C C . LEU B 1 42 ? -13.848 31.931 30.049 1.000 53.434 56 LEU B C 1
ATOM 4961 O O . LEU B 1 42 ? -12.981 32.797 30.142 1.000 61.826 56 LEU B O 1
ATOM 4977 N N . SER B 1 43 ? -15.128 32.232 29.872 1.000 57.287 57 SER B N 1
ATOM 4978 C CA . SER B 1 43 ? -15.571 33.611 29.882 1.000 52.123 57 SER B CA 1
ATOM 4979 C C . SER B 1 43 ? -15.572 34.108 31.311 1.000 57.105 57 SER B C 1
ATOM 4980 O O . SER B 1 43 ? -15.570 33.310 32.245 1.000 54.737 57 SER B O 1
ATOM 4988 N N . PRO B 1 44 ? -15.645 35.435 31.524 1.000 60.283 58 PRO B N 1
ATOM 4989 C CA . PRO B 1 44 ? -16.096 35.973 32.808 1.000 58.564 58 PRO B CA 1
ATOM 4990 C C . PRO B 1 44 ? -17.207 35.154 33.470 1.000 62.624 58 PRO B C 1
ATOM 4991 O O . PRO B 1 44 ? -17.113 34.796 34.650 1.000 75.510 58 PRO B O 1
ATOM 5002 N N . GLU B 1 45 ? -18.245 34.821 32.699 1.000 67.421 59 GLU B N 1
ATOM 5003 C CA . GLU B 1 45 ? -19.439 34.198 33.247 1.000 67.424 59 GLU B CA 1
ATOM 5004 C C . GLU B 1 45 ? -19.122 32.742 33.585 1.000 63.521 59 GLU B C 1
ATOM 5005 O O . GLU B 1 45 ? -19.609 32.219 34.590 1.000 58.369 59 GLU B O 1
ATOM 5017 N N . GLY B 1 46 ? -18.285 32.123 32.741 1.000 55.008 60 GLY B N 1
ATOM 5018 C CA . GLY B 1 46 ? -17.838 30.757 32.938 1.000 57.834 60 GLY B CA 1
ATOM 5019 C C . GLY B 1 46 ? -17.020 30.612 34.216 1.000 63.020 60 GLY B C 1
ATOM 5020 O O . GLY B 1 46 ? -17.188 29.641 34.945 1.000 67.086 60 GLY B O 1
ATOM 5024 N N . ILE B 1 47 ? -16.138 31.589 34.470 1.000 64.712 61 ILE B N 1
ATOM 5025 C CA . ILE B 1 47 ? -15.388 31.686 35.715 1.000 59.876 61 ILE B CA 1
ATOM 5026 C C . ILE B 1 47 ? -16.371 31.623 36.881 1.000 60.957 61 ILE B C 1
ATOM 5027 O O . ILE B 1 47 ? -16.311 30.699 37.692 1.000 57.283 61 ILE B O 1
ATOM 5043 N N . ALA B 1 48 ? -17.278 32.616 36.949 1.000 56.919 62 ALA B N 1
ATOM 5044 C CA . ALA B 1 48 ? -18.217 32.687 38.054 1.000 47.989 62 ALA B CA 1
ATOM 5045 C C . ALA B 1 48 ? -18.944 31.354 38.231 1.000 39.730 62 ALA B C 1
ATOM 5046 O O . ALA B 1 48 ? -19.133 30.902 39.355 1.000 40.333 62 ALA B O 1
ATOM 5053 N N . LEU B 1 49 ? -19.288 30.694 37.128 1.000 39.246 63 LEU B N 1
ATOM 5054 C CA . LEU B 1 49 ? -20.050 29.451 37.207 1.000 45.212 63 LEU B CA 1
ATOM 5055 C C . LEU B 1 49 ? -19.185 28.367 37.834 1.000 46.141 63 LEU B C 1
ATOM 5056 O O . LEU B 1 49 ? -19.630 27.683 38.777 1.000 40.910 63 LEU B O 1
ATOM 5072 N N . PHE B 1 50 ? -17.968 28.248 37.266 1.000 46.731 64 PHE B N 1
ATOM 5073 C CA . PHE B 1 50 ? -16.938 27.292 37.665 1.000 44.857 64 PHE B CA 1
ATOM 5074 C C . PHE B 1 50 ? -16.691 27.418 39.171 1.000 46.353 64 PHE B C 1
ATOM 5075 O O . PHE B 1 50 ? -16.692 26.424 39.888 1.000 48.644 64 PHE B O 1
ATOM 5092 N N . LEU B 1 51 ? -16.546 28.653 39.670 1.000 51.617 65 LEU B N 1
ATOM 5093 C CA . LEU B 1 51 ? -16.277 28.861 41.083 1.000 48.258 65 LEU B CA 1
ATOM 5094 C C . LEU B 1 51 ? -17.454 28.339 41.897 1.000 47.821 65 LEU B C 1
ATOM 5095 O O . LEU B 1 51 ? -17.293 27.435 42.712 1.000 49.252 65 LEU B O 1
ATOM 5111 N N . THR B 1 52 ? -18.644 28.867 41.625 1.000 50.745 66 THR B N 1
ATOM 5112 C CA . THR B 1 52 ? -19.860 28.284 42.164 1.000 47.830 66 THR B CA 1
ATOM 5113 C C . THR B 1 52 ? -19.706 26.781 42.324 1.000 48.147 66 THR B C 1
ATOM 5114 O O . THR B 1 52 ? -19.930 26.257 43.397 1.000 51.242 66 THR B O 1
ATOM 5125 N N . CYS B 1 53 ? -19.358 26.073 41.250 1.000 48.745 67 CYS B N 1
ATOM 5126 C CA . CYS B 1 53 ? -19.417 24.624 41.324 1.000 47.922 67 CYS B CA 1
ATOM 5127 C C . CYS B 1 53 ? -18.409 24.098 42.323 1.000 49.456 67 CYS B C 1
ATOM 5128 O O . CYS B 1 53 ? -18.681 23.057 42.920 1.000 44.215 67 CYS B O 1
ATOM 5136 N N . LEU B 1 54 ? -17.265 24.810 42.438 1.000 53.427 68 LEU B N 1
ATOM 5137 C CA . LEU B 1 54 ? -16.198 24.483 43.376 1.000 52.552 68 LEU B CA 1
ATOM 5138 C C . LEU B 1 54 ? -16.683 24.682 44.816 1.000 56.767 68 LEU B C 1
ATOM 5139 O O . LEU B 1 54 ? -16.561 23.737 45.601 1.000 57.117 68 LEU B O 1
ATOM 5155 N N . TYR B 1 55 ? -17.236 25.881 45.130 1.000 43.937 69 TYR B N 1
ATOM 5156 C CA . TYR B 1 55 ? -17.844 26.196 46.422 1.000 40.111 69 TYR B CA 1
ATOM 5157 C C . TYR B 1 55 ? -18.884 25.151 46.891 1.000 46.823 69 TYR B C 1
ATOM 5158 O O . TYR B 1 55 ? -18.858 24.824 48.077 1.000 46.128 69 TYR B O 1
ATOM 5176 N N . ASP B 1 56 ? -19.806 24.629 46.038 1.000 55.578 70 ASP B N 1
ATOM 5177 C CA . ASP B 1 56 ? -20.770 23.589 46.451 1.000 68.080 70 ASP B CA 1
ATOM 5178 C C . ASP B 1 56 ? -20.048 22.277 46.780 1.000 62.521 70 ASP B C 1
ATOM 5179 O O . ASP B 1 56 ? -20.184 21.739 47.871 1.000 70.453 70 ASP B O 1
ATOM 5188 N N . THR B 1 57 ? -19.297 21.745 45.808 1.000 90.056 71 THR B N 1
ATOM 5189 C CA . THR B 1 57 ? -18.694 20.419 45.921 1.000 101.961 71 THR B CA 1
ATOM 5190 C C . THR B 1 57 ? -17.681 20.489 47.069 1.000 101.600 71 THR B C 1
ATOM 5191 O O . THR B 1 57 ? -17.403 19.471 47.696 1.000 94.674 71 THR B O 1
ATOM 5202 N N . ASP B 1 58 ? -17.183 21.705 47.377 1.000 110.562 72 ASP B N 1
ATOM 5203 C CA . ASP B 1 58 ? -16.383 21.932 48.576 1.000 111.553 72 ASP B CA 1
ATOM 5204 C C . ASP B 1 58 ? -17.067 21.219 49.758 1.000 117.324 72 ASP B C 1
ATOM 5205 O O . ASP B 1 58 ? -16.351 20.643 50.569 1.000 166.206 72 ASP B O 1
ATOM 5214 N N . SER B 1 59 ? -18.417 21.193 49.863 1.000 88.121 73 SER B N 1
ATOM 5215 C CA . SER B 1 59 ? -19.065 20.996 51.165 1.000 91.606 73 SER B CA 1
ATOM 5216 C C . SER B 1 59 ? -19.126 19.534 51.650 1.000 105.625 73 SER B C 1
ATOM 5217 O O . SER B 1 59 ? -20.087 18.821 51.362 1.000 107.055 73 SER B O 1
ATOM 5225 N N . GLN B 1 60 ? -18.048 19.119 52.359 1.000 122.687 74 GLN B N 1
ATOM 5226 C CA . GLN B 1 60 ? -17.953 18.144 53.459 1.000 117.999 74 GLN B CA 1
ATOM 5227 C C . GLN B 1 60 ? -18.494 16.737 53.147 1.000 117.759 74 GLN B C 1
ATOM 5228 O O . GLN B 1 60 ? -19.129 16.097 53.988 1.000 86.376 74 GLN B O 1
ATOM 5242 N N . GLN B 1 61 ? -18.142 16.173 51.985 1.000 128.910 75 GLN B N 1
ATOM 5243 C CA . GLN B 1 61 ? -18.654 14.851 51.654 1.000 111.914 75 GLN B CA 1
ATOM 5244 C C . GLN B 1 61 ? -17.548 13.871 51.243 1.000 98.846 75 GLN B C 1
ATOM 5245 O O . GLN B 1 61 ? -17.729 12.701 51.559 1.000 128.842 75 GLN B O 1
ATOM 5259 N N . LYS B 1 62 ? -16.458 14.266 50.541 1.000 69.785 76 LYS B N 1
ATOM 5260 C CA . LYS B 1 62 ? -15.277 13.391 50.480 1.000 71.760 76 LYS B CA 1
ATOM 5261 C C . LYS B 1 62 ? -13.989 14.196 50.341 1.000 75.401 76 LYS B C 1
ATOM 5262 O O . LYS B 1 62 ? -14.006 15.280 49.780 1.000 86.618 76 LYS B O 1
ATOM 5281 N N . SER B 1 63 ? -12.871 13.611 50.801 1.000 70.359 77 SER B N 1
ATOM 5282 C CA . SER B 1 63 ? -11.673 14.348 51.168 1.000 56.553 77 SER B CA 1
ATOM 5283 C C . SER B 1 63 ? -10.822 14.730 49.955 1.000 57.983 77 SER B C 1
ATOM 5284 O O . SER B 1 63 ? -10.455 15.896 49.788 1.000 52.013 77 SER B O 1
ATOM 5292 N N . VAL B 1 64 ? -10.498 13.746 49.107 1.000 58.997 78 VAL B N 1
ATOM 5293 C CA . VAL B 1 64 ? -9.747 14.016 47.883 1.000 60.210 78 VAL B CA 1
ATOM 5294 C C . VAL B 1 64 ? -10.530 14.982 46.987 1.000 53.155 78 VAL B C 1
ATOM 5295 O O . VAL B 1 64 ? -9.947 15.678 46.184 1.000 57.846 78 VAL B O 1
ATOM 5308 N N . VAL B 1 65 ? -11.860 14.974 47.076 1.000 51.987 79 VAL B N 1
ATOM 5309 C CA . VAL B 1 65 ? -12.717 15.827 46.267 1.000 50.899 79 VAL B CA 1
ATOM 5310 C C . VAL B 1 65 ? -12.550 17.294 46.678 1.000 54.846 79 VAL B C 1
ATOM 5311 O O . VAL B 1 65 ? -12.413 18.176 45.823 1.000 48.259 79 VAL B O 1
ATOM 5324 N N . ARG B 1 66 ? -12.630 17.563 47.990 1.000 53.211 80 ARG B N 1
ATOM 5325 C CA . ARG B 1 66 ? -12.626 18.945 48.418 1.000 57.776 80 ARG B CA 1
ATOM 5326 C C . ARG B 1 66 ? -11.188 19.434 48.471 1.000 50.999 80 ARG B C 1
ATOM 5327 O O . ARG B 1 66 ? -10.953 20.615 48.243 1.000 44.120 80 ARG B O 1
ATOM 5348 N N . ARG B 1 67 ? -10.243 18.503 48.653 1.000 55.124 81 ARG B N 1
ATOM 5349 C CA . ARG B 1 67 ? -8.823 18.783 48.459 1.000 56.747 81 ARG B CA 1
ATOM 5350 C C . ARG B 1 67 ? -8.605 19.392 47.065 1.000 56.400 81 ARG B C 1
ATOM 5351 O O . ARG B 1 67 ? -8.020 20.470 46.932 1.000 50.303 81 ARG B O 1
ATOM 5372 N N . GLU B 1 68 ? -9.171 18.755 46.024 1.000 58.970 82 GLU B N 1
ATOM 5373 C CA . GLU B 1 68 ? -8.955 19.152 44.636 1.000 55.807 82 GLU B CA 1
ATOM 5374 C C . GLU B 1 68 ? -9.761 20.394 44.247 1.000 50.104 82 GLU B C 1
ATOM 5375 O O . GLU B 1 68 ? -9.339 21.188 43.416 1.000 45.588 82 GLU B O 1
ATOM 5387 N N . CYS B 1 69 ? -10.929 20.579 44.837 1.000 47.638 83 CYS B N 1
ATOM 5388 C CA . CYS B 1 69 ? -11.685 21.772 44.552 1.000 43.519 83 CYS B CA 1
ATOM 5389 C C . CYS B 1 69 ? -11.000 22.979 45.169 1.000 48.494 83 CYS B C 1
ATOM 5390 O O . CYS B 1 69 ? -11.095 24.086 44.631 1.000 46.847 83 CYS B O 1
ATOM 5398 N N . ILE B 1 70 ? -10.317 22.774 46.300 1.000 46.101 84 ILE B N 1
ATOM 5399 C CA . ILE B 1 70 ? -9.611 23.904 46.871 1.000 47.937 84 ILE B CA 1
ATOM 5400 C C . ILE B 1 70 ? -8.436 24.248 45.972 1.000 47.417 84 ILE B C 1
ATOM 5401 O O . ILE B 1 70 ? -8.267 25.427 45.674 1.000 47.839 84 ILE B O 1
ATOM 5417 N N . ARG B 1 71 ? -7.667 23.232 45.528 1.000 48.128 85 ARG B N 1
ATOM 5418 C CA . A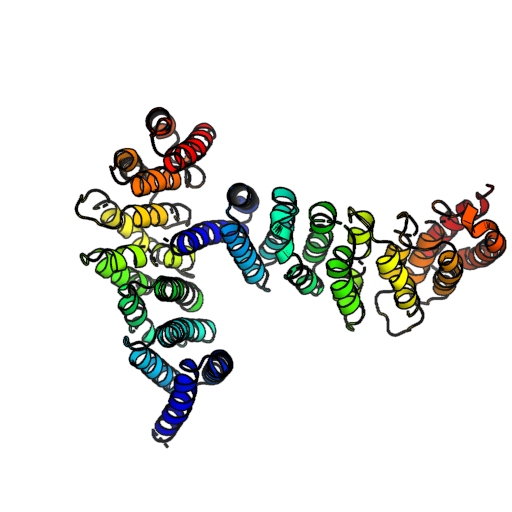RG B 1 71 ? -6.568 23.484 44.601 1.000 45.867 85 ARG B CA 1
ATOM 5419 C C . ARG B 1 71 ? -7.067 24.286 43.395 1.000 41.093 85 ARG B C 1
ATOM 5420 O O . ARG B 1 71 ? -6.437 25.271 43.048 1.000 36.650 85 ARG B O 1
ATOM 5441 N N . LEU B 1 72 ? -8.247 23.961 42.829 1.000 40.704 86 LEU B N 1
ATOM 5442 C CA . LEU B 1 72 ? -8.693 24.548 41.571 1.000 41.084 86 LEU B CA 1
ATOM 5443 C C . LEU B 1 72 ? -9.123 26.007 41.709 1.000 43.397 86 LEU B C 1
ATOM 5444 O O . LEU B 1 72 ? -9.156 26.733 40.715 1.000 40.706 86 LEU B O 1
ATOM 5460 N N . VAL B 1 73 ? -9.512 26.409 42.918 1.000 41.533 87 VAL B N 1
ATOM 5461 C CA . VAL B 1 73 ? -9.773 27.807 43.189 1.000 43.353 87 VAL B CA 1
ATOM 5462 C C . VAL B 1 73 ? -8.442 28.539 43.019 1.000 46.004 87 VAL B C 1
ATOM 5463 O O . VAL B 1 73 ? -8.357 29.658 42.513 1.000 41.595 87 VAL B O 1
ATOM 5476 N N . GLY B 1 74 ? -7.381 27.868 43.461 1.000 46.133 88 GLY B N 1
ATOM 5477 C CA . GLY B 1 74 ? -6.049 28.402 43.279 1.000 46.915 88 GLY B CA 1
ATOM 5478 C C . GLY B 1 74 ? -5.632 28.363 41.812 1.000 45.787 88 GLY B C 1
ATOM 5479 O O . GLY B 1 74 ? -5.113 29.345 41.308 1.000 52.199 88 GLY B O 1
ATOM 5483 N N . THR B 1 75 ? -5.844 27.219 41.147 1.000 43.872 89 THR B N 1
ATOM 5484 C CA . THR B 1 75 ? -5.468 27.048 39.755 1.000 42.716 89 THR B CA 1
ATOM 5485 C C . THR B 1 75 ? -6.115 28.137 38.901 1.000 40.458 89 THR B C 1
ATOM 5486 O O . THR B 1 75 ? -5.492 28.627 37.968 1.000 38.918 89 THR B O 1
ATOM 5497 N N . LEU B 1 76 ? -7.365 28.495 39.222 1.000 38.452 90 LEU B N 1
ATOM 5498 C CA . LEU B 1 76 ? -8.080 29.524 38.496 1.000 42.154 90 LEU B CA 1
ATOM 5499 C C . LEU B 1 76 ? -7.339 30.845 38.602 1.000 45.513 90 LEU B C 1
ATOM 5500 O O . LEU B 1 76 ? -7.184 31.550 37.610 1.000 45.079 90 LEU B O 1
ATOM 5516 N N . ALA B 1 77 ? -6.961 31.184 39.833 1.000 54.262 91 ALA B N 1
ATOM 5517 C CA . ALA B 1 77 ? -6.292 32.440 40.123 1.000 62.390 91 ALA B CA 1
ATOM 5518 C C . ALA B 1 77 ? -5.015 32.563 39.295 1.000 61.027 91 ALA B C 1
ATOM 5519 O O . ALA B 1 77 ? -4.688 33.649 38.804 1.000 65.555 91 ALA B O 1
ATOM 5526 N N . SER B 1 78 ? -4.279 31.456 39.159 1.000 46.174 92 SER B N 1
ATOM 5527 C CA . SER B 1 78 ? -2.981 31.549 38.519 1.000 50.737 92 SER B CA 1
ATOM 5528 C C . SER B 1 78 ? -3.131 31.590 36.996 1.000 53.632 92 SER B C 1
ATOM 5529 O O . SER B 1 78 ? -2.202 31.943 36.299 1.000 65.653 92 SER B O 1
ATOM 5537 N N . ILE B 1 79 ? -4.277 31.170 36.468 1.000 55.574 93 ILE B N 1
ATOM 5538 C CA . ILE B 1 79 ? -4.542 31.229 35.043 1.000 46.820 93 ILE B CA 1
ATOM 5539 C C . ILE B 1 79 ? -5.048 32.620 34.673 1.000 48.542 93 ILE B C 1
ATOM 5540 O O . ILE B 1 79 ? -4.657 33.112 33.644 1.000 68.197 93 ILE B O 1
ATOM 5556 N N . HIS B 1 80 ? -5.944 33.230 35.462 1.000 48.414 94 HIS B N 1
ATOM 5557 C CA . HIS B 1 80 ? -6.400 34.608 35.295 1.000 51.154 94 HIS B CA 1
ATOM 5558 C C . HIS B 1 80 ? -5.913 35.458 36.490 1.000 69.053 94 HIS B C 1
ATOM 5559 O O . HIS B 1 80 ? -5.489 34.968 37.542 1.000 66.773 94 HIS B O 1
ATOM 5574 N N . GLY B 1 81 ? -5.901 36.777 36.380 1.000 64.978 95 GLY B N 1
ATOM 5575 C CA . GLY B 1 81 ? -5.128 37.505 37.378 1.000 51.213 95 GLY B CA 1
ATOM 5576 C C . GLY B 1 81 ? -6.085 38.408 38.102 1.000 52.510 95 GLY B C 1
ATOM 5577 O O . GLY B 1 81 ? -7.031 37.907 38.685 1.000 49.494 95 GLY B O 1
ATOM 5581 N N . ASP B 1 82 ? -5.913 39.714 37.887 1.000 62.054 96 ASP B N 1
ATOM 5582 C CA . ASP B 1 82 ? -6.933 40.707 38.167 1.000 73.887 96 ASP B CA 1
ATOM 5583 C C . ASP B 1 82 ? -8.285 40.296 37.568 1.000 81.030 96 ASP B C 1
ATOM 5584 O O . ASP B 1 82 ? -9.322 40.614 38.156 1.000 84.921 96 ASP B O 1
ATOM 5593 N N . LEU B 1 83 ? -8.289 39.572 36.427 1.000 84.986 97 LEU B N 1
ATOM 5594 C CA . LEU B 1 83 ? -9.513 39.304 35.674 1.000 86.577 97 LEU B CA 1
ATOM 5595 C C . LEU B 1 83 ? -10.513 38.541 36.553 1.000 77.199 97 LEU B C 1
ATOM 5596 O O . LEU B 1 83 ? -11.653 38.327 36.171 1.000 82.333 97 LEU B O 1
ATOM 5612 N N . LEU B 1 84 ? -10.095 38.194 37.770 1.000 72.663 98 LEU B N 1
ATOM 5613 C CA . LEU B 1 84 ? -10.771 37.243 38.628 1.000 60.477 98 LEU B CA 1
ATOM 5614 C C . LEU B 1 84 ? -10.947 37.879 40.010 1.000 64.234 98 LEU B C 1
ATOM 5615 O O . LEU B 1 84 ? -11.213 37.203 41.003 1.000 69.233 98 LEU B O 1
ATOM 5631 N N . ALA B 1 85 ? -10.798 39.205 40.073 1.000 61.900 99 ALA B N 1
ATOM 5632 C CA . ALA B 1 85 ? -10.427 39.880 41.306 1.000 58.627 99 ALA B CA 1
ATOM 5633 C C . ALA B 1 85 ? -11.653 40.173 42.146 1.000 54.248 99 ALA B C 1
ATOM 5634 O O . ALA B 1 85 ? -11.600 40.116 43.359 1.000 64.766 99 ALA B O 1
ATOM 5641 N N . SER B 1 86 ? -12.760 40.520 41.509 1.000 60.935 100 SER B N 1
ATOM 5642 C CA . SER B 1 86 ? -13.950 40.846 42.270 1.000 57.436 100 SER B CA 1
ATOM 5643 C C . SER B 1 86 ? -14.507 39.594 42.930 1.000 48.385 100 SER B C 1
ATOM 5644 O O . SER B 1 86 ? -15.362 39.749 43.787 1.000 53.072 100 SER B O 1
ATOM 5652 N N . HIS B 1 87 ? -14.068 38.377 42.536 1.000 45.174 101 HIS B N 1
ATOM 5653 C CA . HIS B 1 87 ? -14.545 37.158 43.203 1.000 53.288 101 HIS B CA 1
ATOM 5654 C C . HIS B 1 87 ? -13.690 36.827 44.424 1.000 53.490 101 HIS B C 1
ATOM 5655 O O . HIS B 1 87 ? -14.079 36.014 45.256 1.000 47.211 101 HIS B O 1
ATOM 5670 N N . LEU B 1 88 ? -12.557 37.516 44.561 1.000 56.942 102 LEU B N 1
ATOM 5671 C CA . LEU B 1 88 ? -11.586 37.230 45.602 1.000 51.958 102 LEU B CA 1
ATOM 5672 C C . LEU B 1 88 ? -12.253 36.986 46.961 1.000 43.312 102 LEU B C 1
ATOM 5673 O O . LEU B 1 88 ? -12.054 35.932 47.558 1.000 42.947 102 LEU B O 1
ATOM 5689 N N . PRO B 1 89 ? -13.072 37.902 47.517 1.000 35.773 103 PRO B N 1
ATOM 5690 C CA . PRO B 1 89 ? -13.770 37.633 48.776 1.000 33.175 103 PRO B CA 1
ATOM 5691 C C . PRO B 1 89 ? -14.514 36.305 48.889 1.000 43.221 103 PRO B C 1
ATOM 5692 O O . PRO B 1 89 ? -14.404 35.641 49.928 1.000 49.869 103 PRO B O 1
ATOM 5703 N N . LYS B 1 90 ? -15.291 35.919 47.857 1.000 49.248 104 LYS B N 1
ATOM 5704 C CA . LYS B 1 90 ? -16.027 34.665 47.970 1.000 49.349 104 LYS B CA 1
ATOM 5705 C C . LYS B 1 90 ? -14.981 33.544 47.986 1.000 42.767 104 LYS B C 1
ATOM 5706 O O . LYS B 1 90 ? -15.106 32.597 48.759 1.000 34.537 104 LYS B O 1
ATOM 5742 N N . VAL B 1 92 ? -11.701 33.564 49.034 1.000 43.819 106 VAL B N 1
ATOM 5743 C CA . VAL B 1 92 ? -11.061 33.546 50.345 1.000 42.860 106 VAL B CA 1
ATOM 5744 C C . VAL B 1 92 ? -12.001 32.970 51.414 1.000 40.856 106 VAL B C 1
ATOM 5745 O O . VAL B 1 92 ? -11.667 32.021 52.119 1.000 40.969 106 VAL B O 1
ATOM 5758 N N . ALA B 1 93 ? -13.197 33.542 51.522 1.000 43.067 107 ALA B N 1
ATOM 5759 C CA . ALA B 1 93 ? -14.254 32.998 52.364 1.000 41.607 107 ALA B CA 1
ATOM 5760 C C . ALA B 1 93 ? -14.442 31.490 52.205 1.000 45.304 107 ALA B C 1
ATOM 5761 O O . ALA B 1 93 ? -14.631 30.808 53.202 1.000 45.660 107 ALA B O 1
ATOM 5768 N N . ASN B 1 94 ? -14.385 30.951 50.978 1.000 52.541 108 ASN B N 1
ATOM 5769 C CA . ASN B 1 94 ? -14.641 29.525 50.795 1.000 59.380 108 ASN B CA 1
ATOM 5770 C C . ASN B 1 94 ? -13.427 28.658 51.113 1.000 60.864 108 ASN B C 1
ATOM 5771 O O . ASN B 1 94 ? -13.595 27.457 51.349 1.000 53.474 108 ASN B O 1
ATOM 5782 N N . ILE B 1 95 ? -12.217 29.238 51.110 1.000 58.214 109 ILE B N 1
ATOM 5783 C CA . ILE B 1 95 ? -11.053 28.473 51.526 1.000 51.669 109 ILE B CA 1
ATOM 5784 C C . ILE B 1 95 ? -10.970 28.489 53.047 1.000 49.073 109 ILE B C 1
ATOM 5785 O O . ILE B 1 95 ? -10.635 27.468 53.640 1.000 48.273 109 ILE B O 1
ATOM 5801 N N . VAL B 1 96 ? -11.276 29.639 53.671 1.000 46.392 110 VAL B N 1
ATOM 5802 C CA . VAL B 1 96 ? -11.209 29.757 55.120 1.000 44.416 110 VAL B CA 1
ATOM 5803 C C . VAL B 1 96 ? -12.205 28.782 55.745 1.000 46.176 110 VAL B C 1
ATOM 5804 O O . VAL B 1 96 ? -11.833 28.093 56.678 1.000 49.485 110 VAL B O 1
ATOM 5817 N N . LYS B 1 97 ? -13.436 28.704 55.191 1.000 49.287 111 LYS B N 1
ATOM 5818 C CA . LYS B 1 97 ? -14.473 27.723 55.541 1.000 46.486 111 LYS B CA 1
ATOM 5819 C C . LYS B 1 97 ? -13.879 26.324 55.729 1.000 39.339 111 LYS B C 1
ATOM 5820 O O . LYS B 1 97 ? -14.242 25.629 56.663 1.000 50.745 111 LYS B O 1
ATOM 5839 N N . ARG B 1 98 ? -12.922 25.913 54.903 1.000 43.635 112 ARG B N 1
ATOM 5840 C CA . ARG B 1 98 ? -12.373 24.568 54.986 1.000 53.285 112 ARG B CA 1
ATOM 5841 C C . ARG B 1 98 ? -11.241 24.476 56.000 1.000 52.895 112 ARG B C 1
ATOM 5842 O O . ARG B 1 98 ? -10.751 23.366 56.220 1.000 44.541 112 ARG B O 1
ATOM 5863 N N . LEU B 1 99 ? -10.853 25.605 56.627 1.000 49.684 113 LEU B N 1
ATOM 5864 C CA . LEU B 1 99 ? -9.756 25.568 57.588 1.000 54.836 113 LEU B CA 1
ATOM 5865 C C . LEU B 1 99 ? -10.154 24.712 58.783 1.000 61.153 113 LEU B C 1
ATOM 5866 O O . LEU B 1 99 ? -9.264 24.145 59.421 1.000 67.999 113 LEU B O 1
ATOM 5882 N N . LYS B 1 100 ? -11.485 24.558 58.954 1.000 61.681 114 LYS B N 1
ATOM 5883 C CA . LYS B 1 100 ? -12.119 23.878 60.078 1.000 61.256 114 LYS B CA 1
ATOM 5884 C C . LYS B 1 100 ? -11.949 22.370 59.977 1.000 51.251 114 LYS B C 1
ATOM 5885 O O . LYS B 1 100 ? -12.076 21.713 60.990 1.000 45.614 114 LYS B O 1
ATOM 5904 N N . ASP B 1 101 ? -11.717 21.815 58.781 1.000 55.331 115 ASP B N 1
ATOM 5905 C CA . ASP B 1 101 ? -11.674 20.362 58.636 1.000 58.317 115 ASP B CA 1
ATOM 5906 C C . ASP B 1 101 ? -10.418 19.906 59.347 1.000 53.359 115 ASP B C 1
ATOM 5907 O O . ASP B 1 101 ? -9.360 20.465 59.117 1.000 66.198 115 ASP B O 1
ATOM 5916 N N . PRO B 1 102 ? -10.452 18.898 60.229 1.000 56.118 116 PRO B N 1
ATOM 5917 C CA . PRO B 1 102 ? -9.242 18.496 60.917 1.000 54.656 116 PRO B CA 1
ATOM 5918 C C . PRO B 1 102 ? -8.426 17.530 60.074 1.000 53.886 116 PRO B C 1
ATOM 5919 O O . PRO B 1 102 ? -7.889 16.588 60.644 1.000 66.135 116 PRO B O 1
ATOM 5930 N N . ASP B 1 103 ? -8.323 17.782 58.755 1.000 55.374 117 ASP B N 1
ATOM 5931 C CA . ASP B 1 103 ? -7.540 16.952 57.840 1.000 57.470 117 ASP B CA 1
ATOM 5932 C C . ASP B 1 103 ? -6.431 17.813 57.223 1.000 58.144 117 ASP B C 1
ATOM 5933 O O . ASP B 1 103 ? -6.724 18.800 56.550 1.000 63.959 117 ASP B O 1
ATOM 5942 N N . SER B 1 104 ? -5.156 17.456 57.463 1.000 61.695 118 SER B N 1
ATOM 5943 C CA . SER B 1 104 ? -4.015 18.289 57.080 1.000 65.156 118 SER B CA 1
ATOM 5944 C C . SER B 1 104 ? -3.761 18.275 55.569 1.000 62.583 118 SER B C 1
ATOM 5945 O O . SER B 1 104 ? -3.023 19.115 55.036 1.000 57.119 118 SER B O 1
ATOM 5953 N N . ASN B 1 105 ? -4.371 17.324 54.860 1.000 61.856 119 ASN B N 1
ATOM 5954 C CA . ASN B 1 105 ? -4.393 17.412 53.412 1.000 58.543 119 ASN B CA 1
ATOM 5955 C C . ASN B 1 105 ? -5.250 18.622 53.012 1.000 50.681 119 ASN B C 1
ATOM 5956 O O . ASN B 1 105 ? -4.829 19.440 52.193 1.000 48.307 119 ASN B O 1
ATOM 5967 N N . ILE B 1 106 ? -6.411 18.805 53.641 1.000 41.719 120 ILE B N 1
ATOM 5968 C CA . ILE B 1 106 ? -7.219 19.949 53.269 1.000 48.204 120 ILE B CA 1
ATOM 5969 C C . ILE B 1 106 ? -6.509 21.233 53.687 1.000 48.715 120 ILE B C 1
ATOM 5970 O O . ILE B 1 106 ? -6.543 22.228 52.957 1.000 36.281 120 ILE B O 1
ATOM 5986 N N . ARG B 1 107 ? -5.902 21.200 54.881 1.000 49.310 121 ARG B N 1
ATOM 5987 C CA . ARG B 1 107 ? -5.210 22.353 55.427 1.000 48.409 121 ARG B CA 1
ATOM 5988 C C . ARG B 1 107 ? -4.112 22.796 54.460 1.000 50.961 121 ARG B C 1
ATOM 5989 O O . ARG B 1 107 ? -3.967 24.004 54.196 1.000 45.424 121 ARG B O 1
ATOM 6010 N N . ASP B 1 108 ? -3.361 21.802 53.928 1.000 47.800 122 ASP B N 1
ATOM 6011 C CA . ASP B 1 108 ? -2.237 22.075 53.035 1.000 51.242 122 ASP B CA 1
ATOM 6012 C C . ASP B 1 108 ? -2.729 22.727 51.740 1.000 55.128 122 ASP B C 1
ATOM 6013 O O . ASP B 1 108 ? -2.204 23.769 51.308 1.000 47.055 122 ASP B O 1
ATOM 6022 N N . ALA B 1 109 ? -3.752 22.095 51.143 1.000 44.994 123 ALA B N 1
ATOM 6023 C CA . ALA B 1 109 ? -4.461 22.686 50.035 1.000 37.444 123 ALA B CA 1
ATOM 6024 C C . ALA B 1 109 ? -4.877 24.125 50.341 1.000 40.782 123 ALA B C 1
ATOM 6025 O O . ALA B 1 109 ? -4.788 24.944 49.445 1.000 43.477 123 ALA B O 1
ATOM 6032 N N . CYS B 1 110 ? -5.390 24.433 51.551 1.000 41.976 124 CYS B N 1
ATOM 6033 C CA . CYS B 1 110 ? -5.961 25.748 51.822 1.000 37.175 124 CYS B CA 1
ATOM 6034 C C . CYS B 1 110 ? -4.829 26.771 51.858 1.000 37.908 124 CYS B C 1
ATOM 6035 O O . CYS B 1 110 ? -4.907 27.827 51.220 1.000 32.680 124 CYS B O 1
ATOM 6043 N N . VAL B 1 111 ? -3.745 26.415 52.556 1.000 39.722 125 VAL B N 1
ATOM 6044 C CA . VAL B 1 111 ? -2.580 27.284 52.620 1.000 39.835 125 VAL B CA 1
ATOM 6045 C C . VAL B 1 111 ? -2.063 27.522 51.202 1.000 41.550 125 VAL B C 1
ATOM 6046 O O . VAL B 1 111 ? -1.858 28.665 50.808 1.000 47.919 125 VAL B O 1
ATOM 6059 N N . GLU B 1 112 ? -1.914 26.452 50.401 1.000 47.686 126 GLU B N 1
ATOM 6060 C CA . GLU B 1 112 ? -1.262 26.548 49.090 1.000 47.261 126 GLU B CA 1
ATOM 6061 C C . GLU B 1 112 ? -2.039 27.498 48.171 1.000 43.894 126 GLU B C 1
ATOM 6062 O O . GLU B 1 112 ? -1.484 28.468 47.642 1.000 46.666 126 GLU B O 1
ATOM 6074 N N . SER B 1 113 ? -3.346 27.240 48.057 1.000 40.029 127 SER B N 1
ATOM 6075 C CA . SER B 1 113 ? -4.274 28.095 47.344 1.000 38.345 127 SER B CA 1
ATOM 6076 C C . SER B 1 113 ? -4.204 29.556 47.772 1.000 40.196 127 SER B C 1
ATOM 6077 O O . SER B 1 113 ? -4.386 30.441 46.929 1.000 35.449 127 SER B O 1
ATOM 6102 N N . GLY B 1 115 ? -1.661 31.118 48.999 1.000 43.073 129 GLY B N 1
ATOM 6103 C CA . GLY B 1 115 ? -0.430 31.645 48.437 1.000 49.846 129 GLY B CA 1
ATOM 6104 C C . GLY B 1 115 ? -0.673 32.080 47.004 1.000 48.678 129 GLY B C 1
ATOM 6105 O O . GLY B 1 115 ? -0.423 33.238 46.629 1.000 42.780 129 GLY B O 1
ATOM 6109 N N . VAL B 1 116 ? -1.239 31.130 46.248 1.000 51.020 130 VAL B N 1
ATOM 6110 C CA . VAL B 1 116 ? -1.466 31.340 44.831 1.000 53.249 130 VAL B CA 1
ATOM 6111 C C . VAL B 1 116 ? -2.365 32.563 44.634 1.000 50.120 130 VAL B C 1
ATOM 6112 O O . VAL B 1 116 ? -2.001 33.456 43.870 1.000 47.308 130 VAL B O 1
ATOM 6125 N N . LEU B 1 117 ? -3.483 32.630 45.370 1.000 40.064 131 LEU B N 1
ATOM 6126 C CA . LEU B 1 117 ? -4.336 33.797 45.292 1.000 42.688 131 LEU B CA 1
ATOM 6127 C C . LEU B 1 117 ? -3.515 35.061 45.496 1.000 46.543 131 LEU B C 1
ATOM 6128 O O . LEU B 1 117 ? -3.578 35.989 44.688 1.000 43.004 131 LEU B O 1
ATOM 6144 N N . ALA B 1 118 ? -2.745 35.086 46.582 1.000 50.387 132 ALA B N 1
ATOM 6145 C CA . ALA B 1 118 ? -2.088 36.317 46.982 1.000 49.404 132 ALA B CA 1
ATOM 6146 C C . ALA B 1 118 ? -1.048 36.732 45.940 1.000 53.686 132 ALA B C 1
ATOM 6147 O O . ALA B 1 118 ? -0.896 37.929 45.668 1.000 56.348 132 ALA B O 1
ATOM 6154 N N . SER B 1 119 ? -0.353 35.755 45.341 1.000 46.800 133 SER B N 1
ATOM 6155 C CA . SER B 1 119 ? 0.662 36.108 44.359 1.000 52.338 133 SER B CA 1
ATOM 6156 C C . SER B 1 119 ? 0.027 36.434 43.010 1.000 54.930 133 SER B C 1
ATOM 6157 O O . SER B 1 119 ? 0.545 37.287 42.306 1.000 66.557 133 SER B O 1
ATOM 6165 N N . SER B 1 120 ? -1.110 35.811 42.674 1.000 59.508 134 SER B N 1
ATOM 6166 C CA . SER B 1 120 ? -1.656 35.863 41.317 1.000 53.962 134 SER B CA 1
ATOM 6167 C C . SER B 1 120 ? -2.620 37.020 41.119 1.000 46.187 134 SER B C 1
ATOM 6168 O O . SER B 1 120 ? -2.662 37.581 40.053 1.000 60.636 134 SER B O 1
ATOM 6176 N N . ILE B 1 121 ? -3.344 37.406 42.155 1.000 50.134 135 ILE B N 1
ATOM 6177 C CA . ILE B 1 121 ? -4.301 38.490 42.063 1.000 50.837 135 ILE B CA 1
ATOM 6178 C C . ILE B 1 121 ? -3.735 39.765 42.693 1.000 58.666 135 ILE B C 1
ATOM 6179 O O . ILE B 1 121 ? -3.581 40.742 41.976 1.000 54.743 135 ILE B O 1
ATOM 6195 N N . GLY B 1 122 ? -3.466 39.752 44.020 1.000 70.642 136 GLY B N 1
ATOM 6196 C CA . GLY B 1 122 ? -2.724 40.796 44.727 1.000 69.079 136 GLY B CA 1
ATOM 6197 C C . GLY B 1 122 ? -3.560 41.630 45.698 1.000 70.827 136 GLY B C 1
ATOM 6198 O O . GLY B 1 122 ? -3.026 42.701 46.146 1.000 70.014 136 GLY B O 1
ATOM 6202 N N . SER B 1 126 ? -3.370 46.507 45.336 1.000 82.142 140 SER B N 1
ATOM 6203 C CA . SER B 1 126 ? -2.878 47.598 46.228 1.000 88.569 140 SER B CA 1
ATOM 6204 C C . SER B 1 126 ? -4.022 48.313 46.961 1.000 101.158 140 SER B C 1
ATOM 6205 O O . SER B 1 126 ? -5.109 48.513 46.422 1.000 113.595 140 SER B O 1
ATOM 6213 N N . GLY B 1 127 ? -3.761 48.753 48.196 1.000 88.788 141 GLY B N 1
ATOM 6214 C CA . GLY B 1 127 ? -4.806 49.287 49.056 1.000 80.477 141 GLY B CA 1
ATOM 6215 C C . GLY B 1 127 ? -5.475 48.160 49.826 1.000 79.659 141 GLY B C 1
ATOM 6216 O O . GLY B 1 127 ? -4.889 47.091 49.916 1.000 83.771 141 GLY B O 1
ATOM 6220 N N . ALA B 1 128 ? -6.701 48.394 50.315 1.000 83.926 142 ALA B N 1
ATOM 6221 C CA . ALA B 1 128 ? -7.432 47.449 51.147 1.000 80.078 142 ALA B CA 1
ATOM 6222 C C . ALA B 1 128 ? -8.093 46.323 50.316 1.000 84.429 142 ALA B C 1
ATOM 6223 O O . ALA B 1 128 ? -9.095 45.710 50.698 1.000 66.406 142 ALA B O 1
ATOM 6230 N N . VAL B 1 129 ? -7.488 45.972 49.178 1.000 79.606 143 VAL B N 1
ATOM 6231 C CA . VAL B 1 129 ? -7.568 44.609 48.674 1.000 78.460 143 VAL B CA 1
ATOM 6232 C C . VAL B 1 129 ? -6.781 43.674 49.604 1.000 71.257 143 VAL B C 1
ATOM 6233 O O . VAL B 1 129 ? -7.136 42.519 49.759 1.000 73.034 143 VAL B O 1
ATOM 6246 N N . THR B 1 130 ? -5.688 44.155 50.219 1.000 74.809 144 THR B N 1
ATOM 6247 C CA . THR B 1 130 ? -4.837 43.316 51.061 1.000 69.709 144 THR B CA 1
ATOM 6248 C C . THR B 1 130 ? -5.612 43.005 52.342 1.000 62.003 144 THR B C 1
ATOM 6249 O O . THR B 1 130 ? -5.391 41.964 52.989 1.000 58.090 144 THR B O 1
ATOM 6260 N N . THR B 1 131 ? -6.582 43.887 52.641 1.000 49.770 145 THR B N 1
ATOM 6261 C CA . THR B 1 131 ? -7.480 43.696 53.765 1.000 49.860 145 THR B CA 1
ATOM 6262 C C . THR B 1 131 ? -8.413 42.495 53.543 1.000 57.715 145 THR B C 1
ATOM 6263 O O . THR B 1 131 ? -8.855 41.837 54.484 1.000 46.012 145 THR B O 1
ATOM 6274 N N . VAL B 1 132 ? -8.743 42.166 52.293 1.000 57.704 146 VAL B N 1
ATOM 6275 C CA . VAL B 1 132 ? -9.748 41.138 52.111 1.000 58.630 146 VAL B CA 1
ATOM 6276 C C . VAL B 1 132 ? -9.103 39.758 52.089 1.000 55.661 146 VAL B C 1
ATOM 6277 O O . VAL B 1 132 ? -9.824 38.762 52.006 1.000 59.670 146 VAL B O 1
ATOM 6290 N N . PHE B 1 133 ? -7.764 39.714 52.205 1.000 54.865 147 PHE B N 1
ATOM 6291 C CA . PHE B 1 133 ? -7.042 38.481 52.509 1.000 53.492 147 PHE B CA 1
ATOM 6292 C C . PHE B 1 133 ? -6.888 38.290 54.013 1.000 57.604 147 PHE B C 1
ATOM 6293 O O . PHE B 1 133 ? -6.918 37.161 54.515 1.000 58.387 147 PHE B O 1
ATOM 6310 N N . VAL B 1 134 ? -6.640 39.398 54.722 1.000 55.301 148 VAL B N 1
ATOM 6311 C CA . VAL B 1 134 ? -6.194 39.298 56.099 1.000 49.837 148 VAL B CA 1
ATOM 6312 C C . VAL B 1 134 ? -7.390 39.272 57.083 1.000 51.493 148 VAL B C 1
ATOM 6313 O O . VAL B 1 134 ? -7.498 38.367 57.917 1.000 55.792 148 VAL B O 1
ATOM 6326 N N . LYS B 1 135 ? -8.365 40.171 56.926 1.000 50.150 149 LYS B N 1
ATOM 6327 C CA . LYS B 1 135 ? -9.535 40.240 57.800 1.000 53.543 149 LYS B CA 1
ATOM 6328 C C . LYS B 1 135 ? -10.146 38.847 58.009 1.000 46.060 149 LYS B C 1
ATOM 6329 O O . LYS B 1 135 ? -10.317 38.390 59.143 1.000 41.862 149 LYS B O 1
ATOM 6348 N N . PRO B 1 136 ? -10.505 38.083 56.961 1.000 45.345 150 PRO B N 1
ATOM 6349 C CA . PRO B 1 136 ? -11.024 36.730 57.157 1.000 45.158 150 PRO B CA 1
ATOM 6350 C C . PRO B 1 136 ? -10.155 35.856 58.044 1.000 43.841 150 PRO B C 1
ATOM 6351 O O . PRO B 1 136 ? -10.700 35.033 58.780 1.000 41.319 150 PRO B O 1
ATOM 6362 N N . LEU B 1 137 ? -8.824 36.014 57.948 1.000 46.375 151 LEU B N 1
ATOM 6363 C CA . LEU B 1 137 ? -7.927 35.149 58.710 1.000 50.543 151 LEU B CA 1
ATOM 6364 C C . LEU B 1 137 ? -7.926 35.548 60.184 1.000 52.193 151 LEU B C 1
ATOM 6365 O O . LEU B 1 137 ? -7.876 34.706 61.092 1.000 47.821 151 LEU B O 1
ATOM 6381 N N . PHE B 1 138 ? -8.019 36.855 60.420 1.000 52.347 152 PHE B N 1
ATOM 6382 C CA . PHE B 1 138 ? -8.081 37.330 61.784 1.000 54.097 152 PHE B CA 1
ATOM 6383 C C . PHE B 1 138 ? -9.402 36.883 62.427 1.000 53.745 152 PHE B C 1
ATOM 6384 O O . PHE B 1 138 ? -9.412 36.287 63.514 1.000 47.431 152 PHE B O 1
ATOM 6401 N N . GLU B 1 139 ? -10.520 37.078 61.719 1.000 54.858 153 GLU B N 1
ATOM 6402 C CA . GLU B 1 139 ? -11.802 36.605 62.231 1.000 50.263 153 GLU B CA 1
ATOM 6403 C C . GLU B 1 139 ? -11.708 35.111 62.544 1.000 43.984 153 GLU B C 1
ATOM 6404 O O . GLU B 1 139 ? -12.289 34.623 63.500 1.000 40.782 153 GLU B O 1
ATOM 6416 N N . ALA B 1 140 ? -10.946 34.382 61.739 1.000 43.119 154 ALA B N 1
ATOM 6417 C CA . ALA B 1 140 ? -10.768 32.966 61.957 1.000 46.965 154 ALA B CA 1
ATOM 6418 C C . ALA B 1 140 ? -9.935 32.747 63.211 1.000 49.048 154 ALA B C 1
ATOM 6419 O O . ALA B 1 140 ? -10.286 31.872 64.003 1.000 52.979 154 ALA B O 1
ATOM 6426 N N . LEU B 1 141 ? -8.865 33.544 63.400 1.000 47.012 155 LEU B N 1
ATOM 6427 C CA . LEU B 1 141 ? -8.018 33.401 64.591 1.000 46.131 155 LEU B CA 1
ATOM 6428 C C . LEU B 1 141 ? -8.772 33.815 65.861 1.000 48.902 155 LEU B C 1
ATOM 6429 O O . LEU B 1 141 ? -8.523 33.276 66.942 1.000 43.957 155 LEU B O 1
ATOM 6445 N N . ALA B 1 142 ? -9.715 34.761 65.733 1.000 54.539 156 ALA B N 1
ATOM 6446 C CA . ALA B 1 142 ? -10.597 35.097 66.840 1.000 44.532 156 ALA B C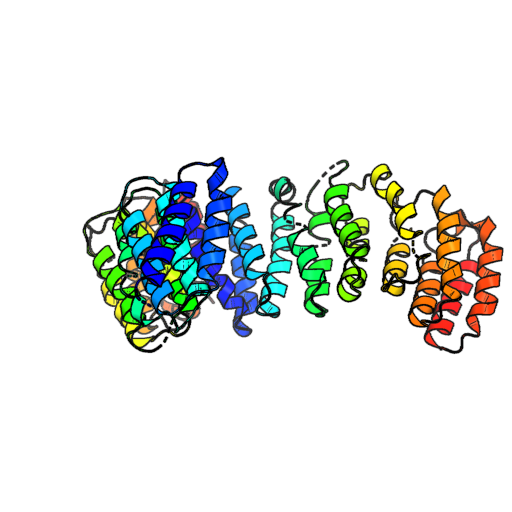A 1
ATOM 6447 C C . ALA B 1 142 ? -11.519 33.920 67.196 1.000 44.291 156 ALA B C 1
ATOM 6448 O O . ALA B 1 142 ? -11.742 33.675 68.361 1.000 42.462 156 ALA B O 1
ATOM 6455 N N . GLU B 1 143 ? -12.042 33.137 66.243 1.000 53.188 157 GLU B N 1
ATOM 6456 C CA . GLU B 1 143 ? -12.920 32.027 66.616 1.000 61.804 157 GLU B CA 1
ATOM 6457 C C . GLU B 1 143 ? -12.138 31.089 67.553 1.000 57.947 157 GLU B C 1
ATOM 6458 O O . GLU B 1 143 ? -10.920 31.003 67.522 1.000 55.098 157 GLU B O 1
ATOM 6470 N N . GLN B 1 144 ? -12.855 30.391 68.428 1.000 57.335 158 GLN B N 1
ATOM 6471 C CA . GLN B 1 144 ? -12.237 29.675 69.515 1.000 53.895 158 GLN B CA 1
ATOM 6472 C C . GLN B 1 144 ? -12.052 28.215 69.125 1.000 63.616 158 GLN B C 1
ATOM 6473 O O . GLN B 1 144 ? -12.380 27.347 69.925 1.000 53.418 158 GLN B O 1
ATOM 6487 N N . HIS B 1 145 ? -11.564 27.938 67.903 1.000 63.829 159 HIS B N 1
ATOM 6488 C CA . HIS B 1 145 ? -11.347 26.560 67.474 1.000 75.985 159 HIS B CA 1
ATOM 6489 C C . HIS B 1 145 ? -9.849 26.363 67.177 1.000 74.036 159 HIS B C 1
ATOM 6490 O O . HIS B 1 145 ? -9.225 27.240 66.582 1.000 70.168 159 HIS B O 1
ATOM 6505 N N . LYS B 1 146 ? -9.249 25.238 67.621 1.000 68.215 160 LYS B N 1
ATOM 6506 C CA . LYS B 1 146 ? -7.807 25.031 67.494 1.000 59.134 160 LYS B CA 1
ATOM 6507 C C . LYS B 1 146 ? -7.436 24.761 66.033 1.000 54.272 160 LYS B C 1
ATOM 6508 O O . LYS B 1 146 ? -6.557 25.420 65.468 1.000 51.067 160 LYS B O 1
ATOM 6527 N N . THR B 1 147 ? -8.123 23.766 65.453 1.000 50.281 161 THR B N 1
ATOM 6528 C CA . THR B 1 147 ? -7.920 23.348 64.080 1.000 46.871 161 THR B CA 1
ATOM 6529 C C . THR B 1 147 ? -7.972 24.565 63.177 1.000 48.916 161 THR B C 1
ATOM 6530 O O . THR B 1 147 ? -7.148 24.695 62.280 1.000 50.069 161 THR B O 1
ATOM 6541 N N . LEU B 1 148 ? -8.967 25.417 63.421 1.000 44.430 162 LEU B N 1
ATOM 6542 C CA . LEU B 1 148 ? -9.160 26.586 62.594 1.000 45.348 162 LEU B CA 1
ATOM 6543 C C . LEU B 1 148 ? -8.038 27.595 62.861 1.000 46.657 162 LEU B C 1
ATOM 6544 O O . LEU B 1 148 ? -7.457 28.105 61.894 1.000 46.586 162 LEU B O 1
ATOM 6560 N N . GLN B 1 149 ? -7.701 27.883 64.136 1.000 48.279 163 GLN B N 1
ATOM 6561 C CA . GLN B 1 149 ? -6.770 28.990 64.367 1.000 53.957 163 GLN B CA 1
ATOM 6562 C C . GLN B 1 149 ? -5.342 28.546 64.021 1.000 46.302 163 GLN B C 1
ATOM 6563 O O . GLN B 1 149 ? -4.588 29.352 63.461 1.000 36.811 163 GLN B O 1
ATOM 6577 N N . THR B 1 150 ? -5.013 27.259 64.207 1.000 45.703 164 THR B N 1
ATOM 6578 C CA . THR B 1 150 ? -3.758 26.729 63.695 1.000 43.092 164 THR B CA 1
ATOM 6579 C C . THR B 1 150 ? -3.606 26.983 62.198 1.000 41.880 164 THR B C 1
ATOM 6580 O O . THR B 1 150 ? -2.520 27.323 61.728 1.000 40.628 164 THR B O 1
ATOM 6591 N N . GLY B 1 151 ? -4.695 26.806 61.440 1.000 44.862 165 GLY B N 1
ATOM 6592 C CA . GLY B 1 151 ? -4.655 26.824 59.982 1.000 41.148 165 GLY B CA 1
ATOM 6593 C C . GLY B 1 151 ? -4.673 28.249 59.449 1.000 40.473 165 GLY B C 1
ATOM 6594 O O . GLY B 1 151 ? -4.006 28.561 58.469 1.000 39.196 165 GLY B O 1
ATOM 6598 N N . ALA B 1 152 ? -5.449 29.114 60.108 1.000 45.312 166 ALA B N 1
ATOM 6599 C CA . ALA B 1 152 ? -5.503 30.515 59.719 1.000 45.162 166 ALA B CA 1
ATOM 6600 C C . ALA B 1 152 ? -4.149 31.161 59.970 1.000 45.239 166 ALA B C 1
ATOM 6601 O O . ALA B 1 152 ? -3.834 32.171 59.352 1.000 52.316 166 ALA B O 1
ATOM 6608 N N . ALA B 1 153 ? -3.369 30.574 60.884 1.000 43.941 167 ALA B N 1
ATOM 6609 C CA . ALA B 1 153 ? -2.047 31.083 61.214 1.000 45.458 167 ALA B CA 1
ATOM 6610 C C . ALA B 1 153 ? -1.071 30.760 60.096 1.000 44.295 167 ALA B C 1
ATOM 6611 O O . ALA B 1 153 ? -0.282 31.602 59.689 1.000 48.257 167 ALA B O 1
ATOM 6635 N N . CYS B 1 155 ? -2.035 30.122 56.991 1.000 48.955 169 CYS B N 1
ATOM 6636 C CA . CYS B 1 155 ? -2.416 30.929 55.843 1.000 53.945 169 CYS B CA 1
ATOM 6637 C C . CYS B 1 155 ? -1.872 32.344 55.975 1.000 48.430 169 CYS B C 1
ATOM 6638 O O . CYS B 1 155 ? -1.401 32.928 54.993 1.000 43.883 169 CYS B O 1
ATOM 6646 N N . LEU B 1 156 ? -1.985 32.897 57.187 1.000 44.616 170 LEU B N 1
ATOM 6647 C CA . LEU B 1 156 ? -1.529 34.252 57.403 1.000 44.467 170 LEU B CA 1
ATOM 6648 C C . LEU B 1 156 ? -0.080 34.418 56.936 1.000 41.881 170 LEU B C 1
ATOM 6649 O O . LEU B 1 156 ? 0.243 35.453 56.322 1.000 31.345 170 LEU B O 1
ATOM 6665 N N . ALA B 1 157 ? 0.760 33.403 57.258 1.000 37.031 171 ALA B N 1
ATOM 6666 C CA . ALA B 1 157 ? 2.166 33.396 56.892 1.000 36.306 171 ALA B CA 1
ATOM 6667 C C . ALA B 1 157 ? 2.323 33.305 55.372 1.000 41.873 171 ALA B C 1
ATOM 6668 O O . ALA B 1 157 ? 2.922 34.191 54.751 1.000 50.760 171 ALA B O 1
ATOM 6675 N N . ARG B 1 158 ? 1.767 32.241 54.777 1.000 40.051 172 ARG B N 1
ATOM 6676 C CA . ARG B 1 158 ? 1.821 32.018 53.339 1.000 35.240 172 ARG B CA 1
ATOM 6677 C C . ARG B 1 158 ? 1.343 33.246 52.570 1.000 31.770 172 ARG B C 1
ATOM 6678 O O . ARG B 1 158 ? 1.977 33.640 51.594 1.000 34.248 172 ARG B O 1
ATOM 6699 N N . VAL B 1 159 ? 0.245 33.859 53.004 1.000 33.669 173 VAL B N 1
ATOM 6700 C CA . VAL B 1 159 ? -0.249 35.066 52.350 1.000 39.577 173 VAL B CA 1
ATOM 6701 C C . VAL B 1 159 ? 0.776 36.204 52.369 1.000 40.537 173 VAL B C 1
ATOM 6702 O O . VAL B 1 159 ? 0.953 36.857 51.358 1.000 41.904 173 VAL B O 1
ATOM 6715 N N . LEU B 1 160 ? 1.425 36.499 53.505 1.000 52.041 174 LEU B N 1
ATOM 6716 C CA . LEU B 1 160 ? 2.239 37.714 53.607 1.000 53.985 174 LEU B CA 1
ATOM 6717 C C . LEU B 1 160 ? 3.540 37.580 52.819 1.000 44.543 174 LEU B C 1
ATOM 6718 O O . LEU B 1 160 ? 4.045 38.547 52.271 1.000 52.828 174 LEU B O 1
ATOM 6734 N N . GLU B 1 161 ? 4.071 36.375 52.761 1.000 39.549 175 GLU B N 1
ATOM 6735 C CA . GLU B 1 161 ? 5.273 36.120 52.005 1.000 37.780 175 GLU B CA 1
ATOM 6736 C C . GLU B 1 161 ? 4.928 35.986 50.530 1.000 39.313 175 GLU B C 1
ATOM 6737 O O . GLU B 1 161 ? 5.846 35.836 49.749 1.000 45.842 175 GLU B O 1
ATOM 6749 N N . CYS B 1 162 ? 3.654 35.976 50.123 1.000 40.809 176 CYS B N 1
ATOM 6750 C CA . CYS B 1 162 ? 3.357 35.794 48.700 1.000 39.104 176 CYS B CA 1
ATOM 6751 C C . CYS B 1 162 ? 2.713 37.032 48.085 1.000 38.002 176 CYS B C 1
ATOM 6752 O O . CYS B 1 162 ? 2.908 37.290 46.910 1.000 43.154 176 CYS B O 1
ATOM 6760 N N . VAL B 1 163 ? 1.979 37.809 48.880 1.000 43.541 177 VAL B N 1
ATOM 6761 C CA . VAL B 1 163 ? 1.251 38.955 48.371 1.000 48.984 177 VAL B CA 1
ATOM 6762 C C . VAL B 1 163 ? 2.122 39.754 47.398 1.000 53.655 177 VAL B C 1
ATOM 6763 O O . VAL B 1 163 ? 3.271 40.060 47.715 1.000 46.253 177 VAL B O 1
ATOM 6776 N N . LYS B 1 164 ? 1.569 40.082 46.217 1.000 60.708 178 LYS B N 1
ATOM 6777 C CA . LYS B 1 164 ? 2.395 40.673 45.180 1.000 71.998 178 LYS B CA 1
ATOM 6778 C C . LYS B 1 164 ? 2.478 42.182 45.419 1.000 85.227 178 LYS B C 1
ATOM 6779 O O . LYS B 1 164 ? 3.577 42.755 45.375 1.000 99.693 178 LYS B O 1
ATOM 6798 N N . GLU B 1 165 ? 1.346 42.824 45.739 1.000 72.534 179 GLU B N 1
ATOM 6799 C CA . GLU B 1 165 ? 1.349 44.278 45.876 1.000 77.759 179 GLU B CA 1
ATOM 6800 C C . GLU B 1 165 ? 0.702 44.630 47.217 1.000 74.286 179 GLU B C 1
ATOM 6801 O O . GLU B 1 165 ? -0.473 45.004 47.278 1.000 90.093 179 GLU B O 1
ATOM 6813 N N . PRO B 1 166 ? 1.456 44.503 48.338 1.000 61.752 180 PRO B N 1
ATOM 6814 C CA . PRO B 1 166 ? 0.896 44.721 49.671 1.000 72.052 180 PRO B CA 1
ATOM 6815 C C . PRO B 1 166 ? 0.771 46.203 50.008 1.000 73.705 180 PRO B C 1
ATOM 6816 O O . PRO B 1 166 ? 1.652 46.993 49.691 1.000 94.350 180 PRO B O 1
ATOM 6827 N N . HIS B 1 167 ? -0.338 46.582 50.639 1.000 73.562 181 HIS B N 1
ATOM 6828 C CA . HIS B 1 167 ? -0.378 47.818 51.404 1.000 65.689 181 HIS B CA 1
ATOM 6829 C C . HIS B 1 167 ? 0.319 47.552 52.733 1.000 61.366 181 HIS B C 1
ATOM 6830 O O . HIS B 1 167 ? -0.192 46.793 53.554 1.000 54.147 181 HIS B O 1
ATOM 6845 N N . PRO B 1 168 ? 1.543 48.085 52.964 1.000 59.271 182 PRO B N 1
ATOM 6846 C CA . PRO B 1 168 ? 2.229 47.862 54.242 1.000 63.813 182 PRO B CA 1
ATOM 6847 C C . PRO B 1 168 ? 1.538 48.519 55.436 1.000 73.766 182 PRO B C 1
ATOM 6848 O O . PRO B 1 168 ? 1.485 47.912 56.515 1.000 68.666 182 PRO B O 1
ATOM 6859 N N . PRO B 1 169 ? 0.963 49.749 55.309 1.000 73.199 183 PRO B N 1
ATOM 6860 C CA . PRO B 1 169 ? 0.176 50.338 56.395 1.000 61.723 183 PRO B CA 1
ATOM 6861 C C . PRO B 1 169 ? -0.838 49.358 56.964 1.000 57.831 183 PRO B C 1
ATOM 6862 O O . PRO B 1 169 ? -0.886 49.178 58.171 1.000 62.854 183 PRO B O 1
ATOM 6873 N N . THR B 1 170 ? -1.629 48.718 56.094 1.000 57.858 184 THR B N 1
ATOM 6874 C CA . THR B 1 170 ? -2.706 47.854 56.565 1.000 60.479 184 THR B CA 1
ATOM 6875 C C . THR B 1 170 ? -2.089 46.597 57.207 1.000 52.395 184 THR B C 1
ATOM 6876 O O . THR B 1 170 ? -2.569 46.133 58.248 1.000 47.112 184 THR B O 1
ATOM 6887 N N . LEU B 1 171 ? -0.987 46.110 56.618 1.000 49.604 185 LEU B N 1
ATOM 6888 C CA . LEU B 1 171 ? -0.221 44.976 57.131 1.000 60.429 185 LEU B CA 1
ATOM 6889 C C . LEU B 1 171 ? 0.465 45.283 58.465 1.000 60.915 185 LEU B C 1
ATOM 6890 O O . LEU B 1 171 ? 0.673 44.378 59.281 1.000 67.577 185 LEU B O 1
ATOM 6906 N N . GLN B 1 172 ? 0.858 46.540 58.673 1.000 55.584 186 GLN B N 1
ATOM 6907 C CA . GLN B 1 172 ? 1.599 46.878 59.876 1.000 59.263 186 GLN B CA 1
ATOM 6908 C C . GLN B 1 172 ? 0.682 47.156 61.066 1.000 61.587 186 GLN B C 1
ATOM 6909 O O . GLN B 1 172 ? 1.176 47.258 62.190 1.000 63.859 186 GLN B O 1
ATOM 6923 N N . ARG B 1 173 ? -0.635 47.298 60.827 1.000 56.495 187 ARG B N 1
ATOM 6924 C CA . ARG B 1 173 ? -1.577 47.492 61.920 1.000 62.357 187 ARG B CA 1
ATOM 6925 C C . ARG B 1 173 ? -2.023 46.140 62.466 1.000 63.449 187 ARG B C 1
ATOM 6926 O O . ARG B 1 173 ? -2.933 46.099 63.302 1.000 60.845 187 ARG B O 1
ATOM 6947 N N . LEU B 1 174 ? -1.340 45.067 62.011 1.000 73.531 188 LEU B N 1
ATOM 6948 C CA . LEU B 1 174 ? -1.596 43.682 62.403 1.000 74.153 188 LEU B CA 1
ATOM 6949 C C . LEU B 1 174 ? -0.911 43.308 63.719 1.000 80.714 188 LEU B C 1
ATOM 6950 O O . LEU B 1 174 ? -1.446 42.502 64.477 1.000 82.249 188 LEU B O 1
ATOM 6966 N N . CYS B 1 175 ? 0.299 43.836 63.953 1.000 82.110 189 CYS B N 1
ATOM 6967 C CA . CYS B 1 175 ? 1.121 43.401 65.066 1.000 66.441 189 CYS B CA 1
ATOM 6968 C C . CYS B 1 175 ? 0.410 43.595 66.411 1.000 63.189 189 CYS B C 1
ATOM 6969 O O . CYS B 1 175 ? 0.481 42.706 67.244 1.000 72.829 189 CYS B O 1
ATOM 6977 N N . PRO B 1 176 ? -0.275 44.728 66.704 1.000 58.405 190 PRO B N 1
ATOM 6978 C CA . PRO B 1 176 ? -1.157 44.823 67.865 1.000 51.839 190 PRO B CA 1
ATOM 6979 C C . PRO B 1 176 ? -2.064 43.631 68.135 1.000 50.651 190 PRO B C 1
ATOM 6980 O O . PRO B 1 176 ? -2.210 43.282 69.303 1.000 53.798 190 PRO B O 1
ATOM 6991 N N . ARG B 1 177 ? -2.666 43.027 67.100 1.000 52.403 191 ARG B N 1
ATOM 6992 C CA . ARG B 1 177 ? -3.624 41.938 67.321 1.000 69.426 191 ARG B CA 1
ATOM 6993 C C . ARG B 1 177 ? -2.896 40.625 67.645 1.000 60.880 191 ARG B C 1
ATOM 6994 O O . ARG B 1 177 ? -3.407 39.819 68.439 1.000 58.147 191 ARG B O 1
ATOM 7015 N N . ILE B 1 178 ? -1.705 40.441 67.037 1.000 52.216 192 ILE B N 1
ATOM 7016 C CA . ILE B 1 178 ? -0.838 39.287 67.276 1.000 53.194 192 ILE B CA 1
ATOM 7017 C C . ILE B 1 178 ? -0.321 39.316 68.717 1.000 44.368 192 ILE B C 1
ATOM 7018 O O . ILE B 1 178 ? -0.246 38.284 69.371 1.000 37.169 192 ILE B O 1
ATOM 7034 N N . LEU B 1 179 ? 0.094 40.499 69.187 1.000 39.645 193 LEU B N 1
ATOM 7035 C CA . LEU B 1 179 ? 0.552 40.660 70.557 1.000 41.368 193 LEU B CA 1
ATOM 7036 C C . LEU B 1 179 ? -0.566 40.266 71.512 1.000 46.503 193 LEU B C 1
ATOM 7037 O O . LEU B 1 179 ? -0.344 39.400 72.367 1.000 62.390 193 LEU B O 1
ATOM 7053 N N . LYS B 1 180 ? -1.770 40.817 71.292 1.000 46.435 194 LYS B N 1
ATOM 7054 C CA . LYS B 1 180 ? -2.938 40.439 72.082 1.000 49.284 194 LYS B CA 1
ATOM 7055 C C . LYS B 1 180 ? -3.162 38.917 72.048 1.000 49.041 194 LYS B C 1
ATOM 7056 O O . LYS B 1 180 ? -3.357 38.315 73.100 1.000 43.160 194 LYS B O 1
ATOM 7092 N N . LEU B 1 182 ? -0.950 36.580 71.649 1.000 50.178 196 LEU B N 1
ATOM 7093 C CA . LEU B 1 182 ? 0.190 35.958 72.314 1.000 50.657 196 LEU B CA 1
ATOM 7094 C C . LEU B 1 182 ? 0.091 36.111 73.831 1.000 56.253 196 LEU B C 1
ATOM 7095 O O . LEU B 1 182 ? 0.379 35.153 74.562 1.000 52.238 196 LEU B O 1
ATOM 7111 N N . ALA B 1 183 ? -0.309 37.323 74.268 1.000 50.429 197 ALA B N 1
ATOM 7112 C CA . ALA B 1 183 ? -0.659 37.604 75.658 1.000 53.874 197 ALA B CA 1
ATOM 7113 C C . ALA B 1 183 ? -1.782 36.698 76.178 1.000 56.451 197 ALA B C 1
ATOM 7114 O O . ALA B 1 183 ? -1.571 36.038 77.183 1.000 77.811 197 ALA B O 1
ATOM 7121 N N . SER B 1 184 ? -2.958 36.619 75.523 1.000 61.983 198 SER B N 1
ATOM 7122 C CA . SER B 1 184 ? -4.049 35.781 76.021 1.000 58.685 198 SER B CA 1
ATOM 7123 C C . SER B 1 184 ? -3.554 34.372 76.358 1.000 61.929 198 SER B C 1
ATOM 7124 O O . SER B 1 184 ? -2.718 33.817 75.649 1.000 73.557 198 SER B O 1
ATOM 7132 N N . PRO B 1 185 ? -4.012 33.765 77.481 1.000 62.806 199 PRO B N 1
ATOM 7133 C CA . PRO B 1 185 ? -3.731 32.357 77.764 1.000 66.071 199 PRO B CA 1
ATOM 7134 C C . PRO B 1 185 ? -4.918 31.436 77.507 1.000 70.710 199 PRO B C 1
ATOM 7135 O O . PRO B 1 185 ? -5.049 30.419 78.170 1.000 78.083 199 PRO B O 1
ATOM 7146 N N . ASN B 1 186 ? -5.806 31.849 76.598 1.000 75.298 200 ASN B N 1
ATOM 7147 C CA . ASN B 1 186 ? -6.859 31.002 76.060 1.000 74.840 200 ASN B CA 1
ATOM 7148 C C . ASN B 1 186 ? -6.719 30.902 74.549 1.000 64.478 200 ASN B C 1
ATOM 7149 O O . ASN B 1 186 ? -7.628 30.446 73.861 1.000 70.407 200 ASN B O 1
ATOM 7160 N N . PHE B 1 187 ? -5.598 31.400 74.026 1.000 62.036 201 PHE B N 1
ATOM 7161 C CA . PHE B 1 187 ? -5.282 31.229 72.621 1.000 53.614 201 PHE B CA 1
ATOM 7162 C C . PHE B 1 187 ? -4.703 29.824 72.446 1.000 52.822 201 PHE B C 1
ATOM 7163 O O . PHE B 1 187 ? -3.716 29.478 73.083 1.000 62.577 201 PHE B O 1
ATOM 7180 N N . LEU B 1 188 ? -5.274 29.037 71.540 1.000 46.888 202 LEU B N 1
ATOM 7181 C CA . LEU B 1 188 ? -5.054 27.600 71.506 1.000 53.903 202 LEU B CA 1
ATOM 7182 C C . LEU B 1 188 ? -3.979 27.189 70.493 1.000 58.599 202 LEU B C 1
ATOM 7183 O O . LEU B 1 188 ? -3.710 25.992 70.358 1.000 49.234 202 LEU B O 1
ATOM 7199 N N . ALA B 1 189 ? -3.384 28.171 69.787 1.000 57.091 203 ALA B N 1
ATOM 7200 C CA . ALA B 1 189 ? -2.562 27.904 68.612 1.000 63.245 203 ALA B CA 1
ATOM 7201 C C . ALA B 1 189 ? -1.247 28.681 68.638 1.000 62.891 203 ALA B C 1
ATOM 7202 O O . ALA B 1 189 ? -0.796 29.185 67.611 1.000 61.772 203 ALA B O 1
ATOM 7209 N N . LYS B 1 190 ? -0.637 28.793 69.815 1.000 56.997 204 LYS B N 1
ATOM 7210 C CA . LYS B 1 190 ? 0.445 29.737 69.975 1.000 49.768 204 LYS B CA 1
ATOM 7211 C C . LYS B 1 190 ? 1.626 29.252 69.152 1.000 42.910 204 LYS B C 1
ATOM 7212 O O . LYS B 1 190 ? 2.365 30.081 68.619 1.000 36.822 204 LYS B O 1
ATOM 7231 N N . ALA B 1 191 ? 1.770 27.915 69.060 1.000 38.529 205 ALA B N 1
ATOM 7232 C CA . ALA B 1 191 ? 2.904 27.324 68.363 1.000 34.768 205 ALA B CA 1
ATOM 7233 C C . ALA B 1 191 ? 2.883 27.805 66.923 1.000 40.585 205 ALA B C 1
ATOM 7234 O O . ALA B 1 191 ? 3.904 28.182 66.375 1.000 55.240 205 ALA B O 1
ATOM 7241 N N . SER B 1 192 ? 1.706 27.829 66.311 1.000 47.296 206 SER B N 1
ATOM 7242 C CA . SER B 1 192 ? 1.612 28.126 64.897 1.000 49.894 206 SER B CA 1
ATOM 7243 C C . SER B 1 192 ? 1.717 29.632 64.677 1.000 48.301 206 SER B C 1
ATOM 7244 O O . SER B 1 192 ? 2.355 30.099 63.725 1.000 64.280 206 SER B O 1
ATOM 7252 N N . LEU B 1 193 ? 1.055 30.375 65.560 1.000 43.736 207 LEU B N 1
ATOM 7253 C CA . LEU B 1 193 ? 1.120 31.814 65.530 1.000 40.372 207 LEU B CA 1
ATOM 7254 C C . LEU B 1 193 ? 2.570 32.288 65.676 1.000 46.116 207 LEU B C 1
ATOM 7255 O O . LEU B 1 193 ? 2.907 33.377 65.206 1.000 47.760 207 LEU B O 1
ATOM 7271 N N . LEU B 1 194 ? 3.418 31.500 66.358 1.000 48.709 208 LEU B N 1
ATOM 7272 C CA . LEU B 1 194 ? 4.798 31.902 66.587 1.00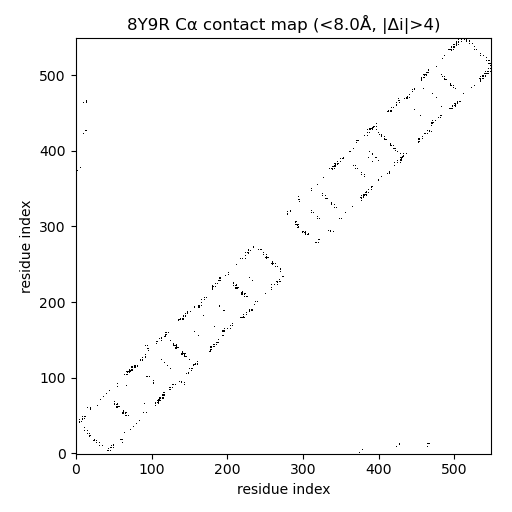0 48.368 208 LEU B CA 1
ATOM 7273 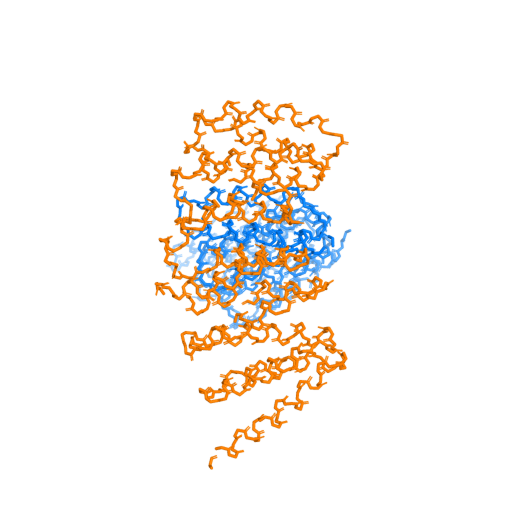C C . LEU B 1 194 ? 5.576 31.811 65.272 1.000 52.547 208 LEU B C 1
ATOM 7274 O O . LEU B 1 194 ? 6.162 32.822 64.868 1.000 54.131 208 LEU B O 1
ATOM 7290 N N . SER B 1 195 ? 5.547 30.619 64.633 1.000 47.929 209 SER B N 1
ATOM 7291 C CA . SER B 1 195 ? 5.948 30.379 63.246 1.000 44.156 209 SER B CA 1
ATOM 7292 C C . SER B 1 195 ? 5.629 31.552 62.327 1.000 45.684 209 SER B C 1
ATOM 7293 O O . SER B 1 195 ? 6.517 31.965 61.601 1.000 56.163 209 SER B O 1
ATOM 7301 N N . ALA B 1 196 ? 4.365 32.011 62.315 1.000 43.948 210 ALA B N 1
ATOM 7302 C CA . ALA B 1 196 ? 3.897 33.111 61.480 1.000 44.823 210 ALA B CA 1
ATOM 7303 C C . ALA B 1 196 ? 4.674 34.408 61.721 1.000 48.487 210 ALA B C 1
ATOM 7304 O O . ALA B 1 196 ? 4.918 35.174 60.781 1.000 45.405 210 ALA B O 1
ATOM 7311 N N . VAL B 1 197 ? 5.025 34.654 62.995 1.000 57.504 211 VAL B N 1
ATOM 7312 C CA . VAL B 1 197 ? 5.797 35.821 63.405 1.000 47.900 211 VAL B CA 1
ATOM 7313 C C . VAL B 1 197 ? 7.194 35.673 62.823 1.000 45.305 211 VAL B C 1
ATOM 7314 O O . VAL B 1 197 ? 7.793 36.650 62.385 1.000 40.876 211 VAL B O 1
ATOM 7327 N N . GLY B 1 198 ? 7.669 34.421 62.818 1.000 41.777 212 GLY B N 1
ATOM 7328 C CA . GLY B 1 198 ? 8.957 34.049 62.259 1.000 41.204 212 GLY B CA 1
ATOM 7329 C C . GLY B 1 198 ? 9.055 34.416 60.791 1.000 41.535 212 GLY B C 1
ATOM 7330 O O . GLY B 1 198 ? 10.089 34.869 60.343 1.000 48.548 212 GLY B O 1
ATOM 7334 N N . VAL B 1 199 ? 7.971 34.184 60.055 1.000 43.042 213 VAL B N 1
ATOM 7335 C CA . VAL B 1 199 ? 7.876 34.550 58.656 1.000 42.332 213 VAL B CA 1
ATOM 7336 C C . VAL B 1 199 ? 7.715 36.067 58.536 1.000 42.138 213 VAL B C 1
ATOM 7337 O O . VAL B 1 199 ? 8.422 36.706 57.793 1.000 49.075 213 VAL B O 1
ATOM 7367 N N . VAL B 1 201 ? 8.671 38.613 60.143 1.000 48.679 215 VAL B N 1
ATOM 7368 C CA . VAL B 1 201 ? 9.799 39.507 60.390 1.000 43.934 215 VAL B CA 1
ATOM 7369 C C . VAL B 1 201 ? 10.797 39.384 59.246 1.000 43.128 215 VAL B C 1
ATOM 7370 O O . VAL B 1 201 ? 11.516 40.330 58.987 1.000 50.324 215 VAL B O 1
ATOM 7383 N N . GLN B 1 202 ? 10.757 38.252 58.528 1.000 49.290 216 GLN B N 1
ATOM 7384 C CA . GLN B 1 202 ? 11.512 38.0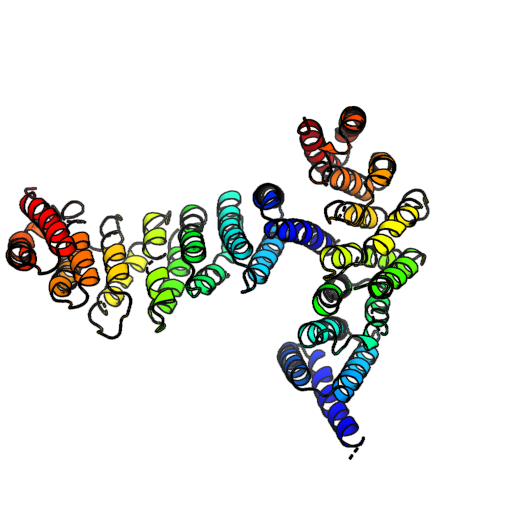19 57.300 1.000 45.611 216 GLN B CA 1
ATOM 7385 C C . GLN B 1 202 ? 10.930 38.763 56.087 1.000 37.438 216 GLN B C 1
ATOM 7386 O O . GLN B 1 202 ? 11.586 38.860 55.053 1.000 46.942 216 GLN B O 1
ATOM 7400 N N . VAL B 1 203 ? 9.732 39.324 56.184 1.000 31.488 217 VAL B N 1
ATOM 7401 C CA . VAL B 1 203 ? 9.083 39.871 55.004 1.000 34.788 217 VAL B CA 1
ATOM 7402 C C . VAL B 1 203 ? 9.179 41.396 55.045 1.000 36.396 217 VAL B C 1
ATOM 7403 O O . VAL B 1 203 ? 8.479 42.056 55.797 1.000 38.239 217 VAL B O 1
ATOM 7416 N N . PRO B 1 204 ? 9.984 42.027 54.177 1.000 41.033 218 PRO B N 1
ATOM 7417 C CA . PRO B 1 204 ? 10.163 43.480 54.218 1.000 43.271 218 PRO B CA 1
ATOM 7418 C C . PRO B 1 204 ? 8.835 44.220 54.273 1.000 35.730 218 PRO B C 1
ATOM 7419 O O . PRO B 1 204 ? 7.892 43.791 53.662 1.000 40.629 218 PRO B O 1
ATOM 7430 N N . GLY B 1 205 ? 8.737 45.239 55.116 1.000 40.331 219 GLY B N 1
ATOM 7431 C CA . GLY B 1 205 ? 7.609 46.159 55.162 1.000 46.971 219 GLY B CA 1
ATOM 7432 C C . GLY B 1 205 ? 6.438 45.747 56.059 1.000 47.743 219 GLY B C 1
ATOM 7433 O O . GLY B 1 205 ? 5.469 46.494 56.163 1.000 55.071 219 GLY B O 1
ATOM 7437 N N . VAL B 1 206 ? 6.484 44.549 56.645 1.000 53.762 220 VAL B N 1
ATOM 7438 C CA . VAL B 1 206 ? 5.350 44.007 57.379 1.000 52.465 220 VAL B CA 1
ATOM 7439 C C . VAL B 1 206 ? 5.309 44.454 58.840 1.000 53.575 220 VAL B C 1
ATOM 7440 O O . VAL B 1 206 ? 4.222 44.698 59.357 1.000 76.571 220 VAL B O 1
ATOM 7453 N N . VAL B 1 207 ? 6.451 44.458 59.544 1.000 54.398 221 VAL B N 1
ATOM 7454 C CA . VAL B 1 207 ? 6.485 44.776 60.977 1.000 50.957 221 VAL B CA 1
ATOM 7455 C C . VAL B 1 207 ? 7.275 46.064 61.207 1.000 48.132 221 VAL B C 1
ATOM 7456 O O . VAL B 1 207 ? 8.483 46.095 60.967 1.000 60.157 221 VAL B O 1
ATOM 7469 N N . SER B 1 208 ? 6.583 47.120 61.653 1.000 47.243 222 SER B N 1
ATOM 7470 C CA . SER B 1 208 ? 7.240 48.390 61.893 1.000 45.326 222 SER B CA 1
ATOM 7471 C C . SER B 1 208 ? 8.346 48.110 62.885 1.000 40.822 222 SER B C 1
ATOM 7472 O O . SER B 1 208 ? 8.135 47.307 63.794 1.000 37.880 222 SER B O 1
ATOM 7480 N N . ALA B 1 209 ? 9.534 48.684 62.650 1.000 38.272 223 ALA B N 1
ATOM 7481 C CA . ALA B 1 209 ? 10.665 48.333 63.490 1.000 39.832 223 ALA B CA 1
ATOM 7482 C C . ALA B 1 209 ? 10.446 48.793 64.931 1.000 44.347 223 ALA B C 1
ATOM 7483 O O . ALA B 1 209 ? 10.970 48.157 65.830 1.000 52.750 223 ALA B O 1
ATOM 7490 N N . SER B 1 210 ? 9.655 49.853 65.168 1.000 45.365 224 SER B N 1
ATOM 7491 C CA . SER B 1 210 ? 9.249 50.243 66.521 1.000 46.314 224 SER B CA 1
ATOM 7492 C C . SER B 1 210 ? 8.449 49.189 67.300 1.000 43.045 224 SER B C 1
ATOM 7493 O O . SER B 1 210 ? 8.396 49.269 68.511 1.000 57.807 224 SER B O 1
ATOM 7501 N N . GLN B 1 211 ? 7.764 48.245 66.652 1.000 45.358 225 GLN B N 1
ATOM 7502 C CA . GLN B 1 211 ? 7.076 47.178 67.365 1.000 42.195 225 GLN B CA 1
ATOM 7503 C C . GLN B 1 211 ? 7.985 45.945 67.570 1.000 37.742 225 GLN B C 1
ATOM 7504 O O . GLN B 1 211 ? 7.610 45.010 68.245 1.000 38.295 225 GLN B O 1
ATOM 7518 N N . LEU B 1 212 ? 9.183 45.885 66.989 1.000 39.801 226 LEU B N 1
ATOM 7519 C CA . LEU B 1 212 ? 10.018 44.680 67.071 1.000 42.938 226 LEU B CA 1
ATOM 7520 C C . LEU B 1 212 ? 10.440 44.377 68.512 1.000 42.160 226 LEU B C 1
ATOM 7521 O O . LEU B 1 212 ? 10.485 43.224 68.904 1.000 43.163 226 LEU B O 1
ATOM 7537 N N . PRO B 1 213 ? 10.826 45.360 69.339 1.000 43.194 227 PRO B N 1
ATOM 7538 C CA . PRO B 1 213 ? 11.238 45.083 70.703 1.000 46.339 227 PRO B CA 1
ATOM 7539 C C . PRO B 1 213 ? 10.103 44.453 71.484 1.000 49.684 227 PRO B C 1
ATOM 7540 O O . PRO B 1 213 ? 10.320 43.457 72.162 1.000 57.446 227 PRO B O 1
ATOM 7551 N N . VAL B 1 214 ? 8.898 45.031 71.378 1.000 45.906 228 VAL B N 1
ATOM 7552 C CA . VAL B 1 214 ? 7.791 44.523 72.182 1.000 44.314 228 VAL B CA 1
ATOM 7553 C C . VAL B 1 214 ? 7.430 43.104 71.695 1.000 43.560 228 VAL B C 1
ATOM 7554 O O . VAL B 1 214 ? 7.037 42.247 72.471 1.000 44.887 228 VAL B O 1
ATOM 7567 N N . LEU B 1 215 ? 7.638 42.832 70.413 1.000 40.510 229 LEU B N 1
ATOM 7568 C CA . LEU B 1 215 ? 7.393 41.530 69.836 1.000 45.197 229 LEU B CA 1
ATOM 7569 C C . LEU B 1 215 ? 8.442 40.493 70.272 1.000 43.960 229 LEU B C 1
ATOM 7570 O O . LEU B 1 215 ? 8.138 39.312 70.429 1.000 35.864 229 LEU B O 1
ATOM 7586 N N . LEU B 1 216 ? 9.685 40.941 70.470 1.000 45.196 230 LEU B N 1
ATOM 7587 C CA . LEU B 1 216 ? 10.754 40.112 71.010 1.000 39.032 230 LEU B CA 1
ATOM 7588 C C . LEU B 1 216 ? 10.441 39.673 72.445 1.000 39.670 230 LEU B C 1
ATOM 7589 O O . LEU B 1 216 ? 10.716 38.531 72.845 1.000 39.233 230 LEU B O 1
ATOM 7605 N N . GLY B 1 217 ? 9.864 40.595 73.222 1.000 33.254 231 GLY B N 1
ATOM 7606 C CA . GLY B 1 217 ? 9.367 40.265 74.539 1.000 36.801 231 GLY B CA 1
ATOM 7607 C C . GLY B 1 217 ? 8.323 39.159 74.460 1.000 44.959 231 GLY B C 1
ATOM 7608 O O . GLY B 1 217 ? 8.444 38.129 75.130 1.000 51.461 231 GLY B O 1
ATOM 7612 N N . ALA B 1 218 ? 7.340 39.371 73.578 1.000 42.454 232 ALA B N 1
ATOM 7613 C CA . ALA B 1 218 ? 6.203 38.482 73.459 1.000 40.004 232 ALA B CA 1
ATOM 7614 C C . ALA B 1 218 ? 6.688 37.077 73.128 1.000 44.400 232 ALA B C 1
ATOM 7615 O O . ALA B 1 218 ? 6.235 36.092 73.716 1.000 43.186 232 ALA B O 1
ATOM 7622 N N . VAL B 1 219 ? 7.632 37.015 72.191 1.000 47.876 233 VAL B N 1
ATOM 7623 C CA . VAL B 1 219 ? 8.128 35.746 71.702 1.000 50.342 233 VAL B CA 1
ATOM 7624 C C . VAL B 1 219 ? 8.974 35.117 72.810 1.000 48.423 233 VAL B C 1
ATOM 7625 O O . VAL B 1 219 ? 8.814 33.930 73.076 1.000 38.140 233 VAL B O 1
ATOM 7638 N N . GLN B 1 220 ? 9.841 35.923 73.452 1.000 47.688 234 GLN B N 1
ATOM 7639 C CA . GLN B 1 220 ? 10.782 35.431 74.450 1.000 48.098 234 GLN B CA 1
ATOM 7640 C C . GLN B 1 220 ? 10.034 34.914 75.681 1.000 52.227 234 GLN B C 1
ATOM 7641 O O . GLN B 1 220 ? 10.485 33.941 76.289 1.000 62.680 234 GLN B O 1
ATOM 7655 N N . ASP B 1 221 ? 8.884 35.530 76.024 1.000 46.394 235 ASP B N 1
ATOM 7656 C CA . ASP B 1 221 ? 8.078 35.054 77.145 1.000 44.838 235 ASP B CA 1
ATOM 7657 C C . ASP B 1 221 ? 7.507 33.659 76.873 1.000 44.790 235 ASP B C 1
ATOM 7658 O O . ASP B 1 221 ? 7.244 32.917 77.800 1.000 61.514 235 ASP B O 1
ATOM 7667 N N . GLU B 1 222 ? 7.367 33.210 75.626 1.000 47.095 236 GLU B N 1
ATOM 7668 C CA . GLU B 1 222 ? 6.755 31.915 75.405 1.000 39.939 236 GLU B CA 1
ATOM 7669 C C . GLU B 1 222 ? 7.805 30.826 75.574 1.000 40.957 236 GLU B C 1
ATOM 7670 O O . GLU B 1 222 ? 7.522 29.635 75.427 1.000 44.433 236 GLU B O 1
ATOM 7682 N N . LEU B 1 223 ? 9.027 31.204 75.939 1.000 44.487 237 LEU B N 1
ATOM 7683 C CA . LEU B 1 223 ? 10.006 30.199 76.339 1.000 44.308 237 LEU B CA 1
ATOM 7684 C C . LEU B 1 223 ? 9.621 29.595 77.685 1.000 45.602 237 LEU B C 1
ATOM 7685 O O . LEU B 1 223 ? 10.238 28.604 78.104 1.000 42.674 237 LEU B O 1
ATOM 7701 N N . GLY B 1 224 ? 8.632 30.235 78.349 1.000 39.948 238 GLY B N 1
ATOM 7702 C CA . GLY B 1 224 ? 8.164 29.782 79.645 1.000 44.321 238 GLY B CA 1
ATOM 7703 C C . GLY B 1 224 ? 6.857 28.993 79.565 1.000 45.466 238 GLY B C 1
ATOM 7704 O O . GLY B 1 224 ? 6.269 28.684 80.597 1.000 42.645 238 GLY B O 1
ATOM 7708 N N . ASN B 1 225 ? 6.404 28.665 78.351 1.000 42.164 239 ASN B N 1
ATOM 7709 C CA . ASN B 1 225 ? 5.112 28.033 78.179 1.000 42.633 239 ASN B CA 1
ATOM 7710 C C . ASN B 1 225 ? 5.235 26.554 78.528 1.000 48.608 239 ASN B C 1
ATOM 7711 O O . ASN B 1 225 ? 6.319 25.982 78.474 1.000 51.271 239 ASN B O 1
ATOM 7722 N N . SER B 1 226 ? 4.123 25.935 78.923 1.000 53.502 240 SER B N 1
ATOM 7723 C CA . SER B 1 226 ? 4.166 24.572 79.435 1.000 52.611 240 SER B CA 1
ATOM 7724 C C . SER B 1 226 ? 3.942 23.543 78.339 1.000 51.956 240 SER B C 1
ATOM 7725 O O . SER B 1 226 ? 4.209 22.372 78.554 1.000 51.045 240 SER B O 1
ATOM 7733 N N . GLU B 1 227 ? 3.352 23.982 77.221 1.000 49.834 241 GLU B N 1
ATOM 7734 C CA . GLU B 1 227 ? 3.390 23.192 76.016 1.000 52.141 241 GLU B CA 1
ATOM 7735 C C . GLU B 1 227 ? 4.798 23.306 75.405 1.000 56.925 241 GLU B C 1
ATOM 7736 O O . GLU B 1 227 ? 5.218 24.370 74.959 1.000 58.320 241 GLU B O 1
ATOM 7748 N N . TRP B 1 228 ? 5.529 22.189 75.358 1.000 55.969 242 TRP B N 1
ATOM 7749 C CA . TRP B 1 228 ? 6.896 22.187 74.859 1.000 56.041 242 TRP B CA 1
ATOM 7750 C C . TRP B 1 228 ? 6.972 22.587 73.383 1.000 54.597 242 TRP B C 1
ATOM 7751 O O . TRP B 1 228 ? 7.947 23.217 72.951 1.000 56.995 242 TRP B O 1
ATOM 7772 N N . ALA B 1 229 ? 5.949 22.225 72.606 1.000 52.782 243 ALA B N 1
ATOM 7773 C CA . ALA B 1 229 ? 5.882 22.664 71.224 1.000 52.255 243 ALA B CA 1
ATOM 7774 C C . ALA B 1 229 ? 5.743 24.183 71.133 1.000 54.521 243 ALA B C 1
ATOM 7775 O O . ALA B 1 229 ? 6.118 24.762 70.117 1.000 57.478 243 ALA B O 1
ATOM 7782 N N . VAL B 1 230 ? 5.185 24.851 72.153 1.000 46.610 244 VAL B N 1
ATOM 7783 C CA . VAL B 1 230 ? 5.118 26.295 72.008 1.000 51.906 244 VAL B CA 1
ATOM 7784 C C . VAL B 1 230 ? 6.449 26.930 72.424 1.000 49.315 244 VAL B C 1
ATOM 7785 O O . VAL B 1 230 ? 6.774 27.999 71.927 1.000 50.367 244 VAL B O 1
ATOM 7798 N N . ARG B 1 231 ? 7.237 26.257 73.274 1.000 51.714 245 ARG B N 1
ATOM 7799 C CA . ARG B 1 231 ? 8.587 26.688 73.625 1.000 43.606 245 ARG B CA 1
ATOM 7800 C C . ARG B 1 231 ? 9.524 26.494 72.441 1.000 46.563 245 ARG B C 1
ATOM 7801 O O . ARG B 1 231 ? 10.182 27.446 72.009 1.000 40.766 245 ARG B O 1
ATOM 7822 N N . LYS B 1 232 ? 9.544 25.266 71.888 1.000 49.175 246 LYS B N 1
ATOM 7823 C CA . LYS B 1 232 ? 10.208 25.061 70.603 1.000 43.883 246 LYS B CA 1
ATOM 7824 C C . LYS B 1 232 ? 9.900 26.210 69.642 1.000 37.665 246 LYS B C 1
ATOM 7825 O O . LYS B 1 232 ? 10.802 26.917 69.235 1.000 42.650 246 LYS B O 1
ATOM 7844 N N . ALA B 1 233 ? 8.647 26.406 69.250 1.000 36.724 247 ALA B N 1
ATOM 7845 C CA . ALA B 1 233 ? 8.319 27.481 68.317 1.000 40.201 247 ALA B CA 1
ATOM 7846 C C . ALA B 1 233 ? 8.884 28.841 68.752 1.000 42.585 247 ALA B C 1
ATOM 7847 O O . ALA B 1 233 ? 9.254 29.670 67.929 1.000 47.864 247 ALA B O 1
ATOM 7854 N N . ALA B 1 234 ? 8.919 29.102 70.051 1.000 41.398 248 ALA B N 1
ATOM 7855 C CA . ALA B 1 234 ? 9.407 30.378 70.529 1.000 38.862 248 ALA B CA 1
ATOM 7856 C C . ALA B 1 234 ? 10.892 30.530 70.202 1.000 38.508 248 ALA B C 1
ATOM 7857 O O . ALA B 1 234 ? 11.337 31.598 69.767 1.000 40.948 248 ALA B O 1
ATOM 7864 N N . ALA B 1 235 ? 11.676 29.476 70.459 1.000 37.555 249 ALA B N 1
ATOM 7865 C CA . ALA B 1 235 ? 13.094 29.526 70.133 1.000 39.615 249 ALA B CA 1
ATOM 7866 C C . ALA B 1 235 ? 13.239 29.822 68.653 1.000 39.186 249 ALA B C 1
ATOM 7867 O O . ALA B 1 235 ? 13.869 30.804 68.287 1.000 43.145 249 ALA B O 1
ATOM 7874 N N . GLU B 1 236 ? 12.607 28.984 67.824 1.000 43.915 250 GLU B N 1
ATOM 7875 C CA . GLU B 1 236 ? 12.640 29.143 66.377 1.000 42.520 250 GLU B CA 1
ATOM 7876 C C . GLU B 1 236 ? 12.352 30.586 65.959 1.000 41.797 250 GLU B C 1
ATOM 7877 O O . GLU B 1 236 ? 13.114 31.176 65.191 1.000 47.450 250 GLU B O 1
ATOM 7889 N N . ALA B 1 237 ? 11.273 31.173 66.475 1.000 40.182 251 ALA B N 1
ATOM 7890 C CA . ALA B 1 237 ? 10.919 32.530 66.089 1.000 43.798 251 ALA B CA 1
ATOM 7891 C C . ALA B 1 237 ? 12.051 33.500 66.450 1.000 46.561 251 ALA B C 1
ATOM 7892 O O . ALA B 1 237 ? 12.311 34.466 65.737 1.000 34.335 251 ALA B O 1
ATOM 7899 N N . LEU B 1 238 ? 12.721 33.229 67.579 1.000 52.085 252 LEU B N 1
ATOM 7900 C CA . LEU B 1 238 ? 13.857 34.022 68.006 1.000 49.667 252 LEU B CA 1
ATOM 7901 C C . LEU B 1 238 ? 15.013 33.889 66.997 1.000 43.687 252 LEU B C 1
ATOM 7902 O O . LEU B 1 238 ? 15.567 34.909 66.592 1.000 36.131 252 LEU B O 1
ATOM 7918 N N . SER B 1 239 ? 15.388 32.664 66.578 1.000 39.348 253 SER B N 1
ATOM 7919 C CA . SER B 1 239 ? 16.323 32.507 65.465 1.000 42.255 253 SER B CA 1
ATOM 7920 C C . SER B 1 239 ? 15.925 33.411 64.289 1.000 43.390 253 SER B C 1
ATOM 7921 O O . SER B 1 239 ? 16.767 34.113 63.738 1.000 42.631 253 SER B O 1
ATOM 7929 N N . CYS B 1 240 ? 14.658 33.355 63.840 1.000 43.872 254 CYS B N 1
ATOM 7930 C CA . CYS B 1 240 ? 14.249 34.153 62.688 1.000 47.254 254 CYS B CA 1
ATOM 7931 C C . CYS B 1 240 ? 14.476 35.639 62.939 1.000 45.312 254 CYS B C 1
ATOM 7932 O O . CYS B 1 240 ? 14.882 36.366 62.053 1.000 45.761 254 CYS B O 1
ATOM 7957 N N . ALA B 1 242 ? 16.707 36.922 64.688 1.000 44.407 256 ALA B N 1
ATOM 7958 C CA . ALA B 1 242 ? 18.144 37.154 64.678 1.000 44.049 256 ALA B CA 1
ATOM 7959 C C . ALA B 1 242 ? 18.600 37.432 63.257 1.000 43.179 256 ALA B C 1
ATOM 7960 O O . ALA B 1 242 ? 19.075 38.528 62.990 1.000 49.456 256 ALA B O 1
ATOM 7967 N N . SER B 1 243 ? 18.412 36.444 62.370 1.000 43.293 257 SER B N 1
ATOM 7968 C CA . SER B 1 243 ? 18.811 36.513 60.981 1.000 48.273 257 SER B CA 1
ATOM 7969 C C . SER B 1 243 ? 18.176 37.702 60.291 1.000 49.527 257 SER B C 1
ATOM 7970 O O . SER B 1 243 ? 18.795 38.340 59.450 1.000 66.077 257 SER B O 1
ATOM 7978 N N . ALA B 1 244 ? 16.920 37.951 60.634 1.000 48.683 258 ALA B N 1
ATOM 7979 C CA . ALA B 1 244 ? 16.117 38.897 59.887 1.000 51.477 258 ALA B CA 1
ATOM 7980 C C . ALA B 1 244 ? 16.332 40.321 60.397 1.000 55.140 258 ALA B C 1
ATOM 7981 O O . ALA B 1 244 ? 16.574 41.191 59.577 1.000 50.590 258 ALA B O 1
ATOM 7988 N N . VAL B 1 245 ? 16.263 40.556 61.719 1.000 64.604 259 VAL B N 1
ATOM 7989 C CA . VAL B 1 245 ? 16.305 41.908 62.276 1.000 59.899 259 VAL B CA 1
ATOM 7990 C C . VAL B 1 245 ? 17.365 42.025 63.381 1.000 58.849 259 VAL B C 1
ATOM 7991 O O . VAL B 1 245 ? 17.387 43.027 64.104 1.000 46.894 259 VAL B O 1
ATOM 8004 N N . GLY B 1 246 ? 18.275 41.037 63.467 1.000 57.809 260 GLY B N 1
ATOM 8005 C CA . GLY B 1 246 ? 19.331 41.010 64.473 1.000 58.285 260 GLY B CA 1
ATOM 8006 C C . GLY B 1 246 ? 19.872 42.394 64.827 1.000 63.203 260 GLY B C 1
ATOM 8007 O O . GLY B 1 246 ? 19.752 42.825 65.969 1.000 80.742 260 GLY B O 1
ATOM 8011 N N . ASN B 1 247 ? 20.407 43.105 63.833 1.000 58.011 261 ASN B N 1
ATOM 8012 C CA . ASN B 1 247 ? 21.166 44.315 64.094 1.000 60.590 261 ASN B CA 1
ATOM 8013 C C . ASN B 1 247 ? 20.224 45.440 64.511 1.000 66.282 261 ASN B C 1
ATOM 8014 O O . ASN B 1 247 ? 20.675 46.383 65.150 1.000 79.248 261 ASN B O 1
ATOM 8025 N N . SER B 1 248 ? 18.930 45.347 64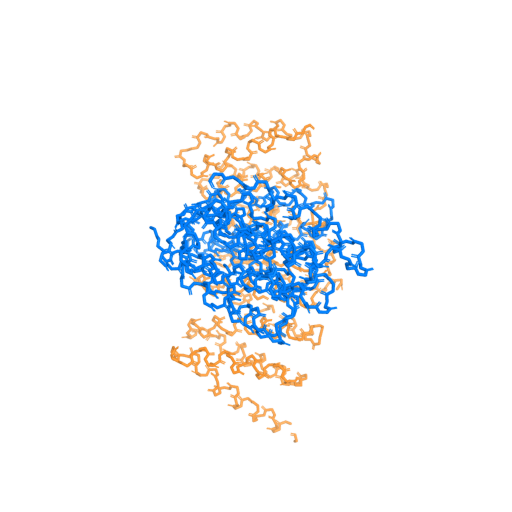.177 1.000 62.774 262 SER B N 1
ATOM 8026 C CA . SER B 1 248 ? 17.953 46.315 64.663 1.000 55.688 262 SER B CA 1
ATOM 8027 C C . SER B 1 248 ? 17.716 46.136 66.167 1.000 63.123 262 SER B C 1
ATOM 8028 O O . SER B 1 248 ? 17.028 46.946 66.791 1.000 66.719 262 SER B O 1
ATOM 8036 N N . LEU B 1 249 ? 18.211 45.029 66.730 1.000 58.593 263 LEU B N 1
ATOM 8037 C CA . LEU B 1 249 ? 17.830 44.631 68.076 1.000 60.009 263 LEU B CA 1
ATOM 8038 C C . LEU B 1 249 ? 19.100 44.369 68.858 1.000 54.075 263 LEU B C 1
ATOM 8039 O O . LEU B 1 249 ? 19.181 43.412 69.629 1.000 56.752 263 LEU B O 1
ATOM 8055 N N . VAL B 1 250 ? 20.120 45.173 68.612 1.000 57.062 264 VAL B N 1
ATOM 8056 C CA . VAL B 1 250 ? 21.430 44.765 69.080 1.000 60.877 264 VAL B CA 1
ATOM 8057 C C . VAL B 1 250 ? 21.517 45.043 70.575 1.000 62.167 264 VAL B C 1
ATOM 8058 O O . VAL B 1 250 ? 22.168 44.278 71.273 1.000 70.133 264 VAL B O 1
ATOM 8071 N N . SER B 1 251 ? 20.811 46.085 71.060 1.000 61.843 265 SER B N 1
ATOM 8072 C CA . SER B 1 251 ? 20.783 46.386 72.488 1.000 60.334 265 SER B CA 1
ATOM 8073 C C . SER B 1 251 ? 19.879 45.444 73.287 1.000 55.664 265 SER B C 1
ATOM 8074 O O . SER B 1 251 ? 19.883 45.545 74.504 1.000 69.452 265 SER B O 1
ATOM 8082 N N . TYR B 1 252 ? 19.124 44.548 72.646 1.000 49.457 266 TYR B N 1
ATOM 8083 C CA . TYR B 1 252 ? 18.346 43.558 73.378 1.000 51.409 266 TYR B CA 1
ATOM 8084 C C . TYR B 1 252 ? 19.079 42.217 73.390 1.000 45.717 266 TYR B C 1
ATOM 8085 O O . TYR B 1 252 ? 18.635 41.278 74.047 1.000 46.148 266 TYR B O 1
ATOM 8103 N N . ARG B 1 253 ? 20.224 42.169 72.715 1.000 42.244 267 ARG B N 1
ATOM 8104 C CA . ARG B 1 253 ? 20.950 40.933 72.441 1.000 52.040 267 ARG B CA 1
ATOM 8105 C C . ARG B 1 253 ? 21.354 40.222 73.736 1.000 48.853 267 ARG B C 1
ATOM 8106 O O . ARG B 1 253 ? 21.368 38.999 73.859 1.000 37.347 267 ARG B O 1
ATOM 8127 N N . ALA B 1 254 ? 21.785 41.021 74.700 1.000 54.537 268 ALA B N 1
ATOM 8128 C CA . ALA B 1 254 ? 22.291 40.457 75.931 1.000 50.992 268 ALA B CA 1
ATOM 8129 C C . ALA B 1 254 ? 21.156 39.734 76.637 1.000 52.457 268 ALA B C 1
ATOM 8130 O O . ALA B 1 254 ? 21.301 38.586 77.087 1.000 51.309 268 ALA B O 1
ATOM 8137 N N . GLY B 1 255 ? 20.029 40.453 76.692 1.000 38.527 269 GLY B N 1
ATOM 8138 C CA . GLY B 1 255 ? 18.800 39.907 77.226 1.000 42.300 269 GLY B CA 1
ATOM 8139 C C . GLY B 1 255 ? 18.444 38.542 76.636 1.000 48.774 269 GLY B C 1
ATOM 8140 O O . GLY B 1 255 ? 18.126 37.617 77.380 1.000 45.897 269 GLY B O 1
ATOM 8144 N N . VAL B 1 256 ? 18.495 38.418 75.302 1.000 49.900 270 VAL B N 1
ATOM 8145 C CA . VAL B 1 256 ? 17.940 37.246 74.659 1.000 47.251 270 VAL B CA 1
ATOM 8146 C C . VAL B 1 256 ? 18.863 36.068 74.963 1.000 44.926 270 VAL B C 1
ATOM 8147 O O . VAL B 1 256 ? 18.403 34.970 75.274 1.000 37.634 270 VAL B O 1
ATOM 8160 N N . ILE B 1 257 ? 20.167 36.328 74.919 1.000 45.915 271 ILE B N 1
ATOM 8161 C CA . ILE B 1 257 ? 21.159 35.297 75.160 1.000 45.775 271 ILE B CA 1
ATOM 8162 C C . ILE B 1 257 ? 21.016 34.758 76.580 1.000 47.160 271 ILE B C 1
ATOM 8163 O O . ILE B 1 257 ? 21.097 33.544 76.786 1.000 40.906 271 ILE B O 1
ATOM 8179 N N . ALA B 1 258 ? 20.801 35.675 77.550 1.000 46.144 272 ALA B N 1
ATOM 8180 C CA . ALA B 1 258 ? 20.475 35.293 78.926 1.000 37.362 272 ALA B CA 1
ATOM 8181 C C . ALA B 1 258 ? 19.273 34.356 78.932 1.000 39.929 272 ALA B C 1
ATOM 8182 O O . ALA B 1 258 ? 19.369 33.257 79.460 1.000 44.710 272 ALA B O 1
ATOM 8189 N N . ALA B 1 259 ? 18.154 34.785 78.329 1.000 38.350 273 ALA B N 1
ATOM 8190 C CA . ALA B 1 259 ? 16.953 33.972 78.327 1.000 36.652 273 ALA B CA 1
ATOM 8191 C C . ALA B 1 259 ? 17.278 32.566 77.800 1.000 40.073 273 ALA B C 1
ATOM 8192 O O . ALA B 1 259 ? 16.869 31.562 78.399 1.000 45.444 273 ALA B O 1
ATOM 8199 N N . LEU B 1 260 ? 18.052 32.510 76.710 1.000 36.251 274 LEU B N 1
ATOM 8200 C CA . LEU B 1 260 ? 18.274 31.272 75.990 1.000 36.177 274 LEU B CA 1
ATOM 8201 C C . LEU B 1 260 ? 19.285 30.393 76.729 1.000 40.850 274 LEU B C 1
ATOM 8202 O O . LEU B 1 260 ? 19.202 29.173 76.680 1.000 35.728 274 LEU B O 1
ATOM 8218 N N . GLU B 1 261 ? 20.224 31.032 77.437 1.000 46.737 275 GLU B N 1
ATOM 8219 C CA . GLU B 1 261 ? 21.197 30.324 78.254 1.000 46.253 275 GLU B CA 1
ATOM 8220 C C . GLU B 1 261 ? 20.519 29.481 79.314 1.000 43.181 275 GLU B C 1
ATOM 8221 O O . GLU B 1 261 ? 20.996 28.408 79.622 1.000 47.845 275 GLU B O 1
ATOM 8233 N N . SER B 1 262 ? 19.374 29.940 79.804 1.000 52.864 276 SER B N 1
ATOM 8234 C CA . SER B 1 262 ? 18.517 29.158 80.684 1.000 50.994 276 SER B CA 1
ATOM 8235 C C . SER B 1 262 ? 17.707 28.127 79.872 1.000 50.900 276 SER B C 1
ATOM 8236 O O . SER B 1 262 ? 17.679 26.931 80.167 1.000 44.162 276 SER B O 1
ATOM 8244 N N . SER B 1 263 ? 17.069 28.570 78.789 1.000 44.421 277 SER B N 1
ATOM 8245 C CA . SER B 1 263 ? 16.122 27.704 78.119 1.000 46.136 277 SER B CA 1
ATOM 8246 C C . SER B 1 263 ? 16.764 26.442 77.543 1.000 38.759 277 SER B C 1
ATOM 8247 O O . SER B 1 263 ? 16.060 25.503 77.231 1.000 36.451 277 SER B O 1
ATOM 8255 N N . ARG B 1 264 ? 18.081 26.414 77.367 1.000 37.321 278 ARG B N 1
ATOM 8256 C CA . ARG B 1 264 ? 18.749 25.320 76.669 1.000 42.009 278 ARG B CA 1
ATOM 8257 C C . ARG B 1 264 ? 18.866 24.046 77.518 1.000 49.439 278 ARG B C 1
ATOM 8258 O O . ARG B 1 264 ? 19.321 23.009 77.031 1.000 38.582 278 ARG B O 1
ATOM 8279 N N . PHE B 1 265 ? 18.469 24.139 78.796 1.000 50.954 279 PHE B N 1
ATOM 8280 C CA . PHE B 1 265 ? 18.513 23.014 79.699 1.000 44.654 279 PHE B CA 1
ATOM 8281 C C . PHE B 1 265 ? 17.185 22.293 79.687 1.000 47.143 279 PHE B C 1
ATOM 8282 O O . PHE B 1 265 ? 16.989 21.333 80.429 1.000 56.637 279 PHE B O 1
ATOM 8299 N N . ASP B 1 266 ? 16.342 22.688 78.745 1.000 46.729 280 ASP B N 1
ATOM 8300 C CA . ASP B 1 266 ? 15.000 22.163 78.676 1.000 47.381 280 ASP B CA 1
ATOM 8301 C C . ASP B 1 266 ? 14.974 20.635 78.618 1.000 53.880 280 ASP B C 1
ATOM 8302 O O . ASP B 1 266 ? 15.714 20.001 77.878 1.000 55.240 280 ASP B O 1
ATOM 8311 N N . LYS B 1 267 ? 14.041 20.053 79.368 1.000 62.776 281 LYS B N 1
ATOM 8312 C CA . LYS B 1 267 ? 13.952 18.613 79.514 1.000 60.172 281 LYS B CA 1
ATOM 8313 C C . LYS B 1 267 ? 13.569 17.951 78.186 1.000 59.413 281 LYS B C 1
ATOM 8314 O O . LYS B 1 267 ? 13.710 16.739 78.097 1.000 63.099 281 LYS B O 1
ATOM 8333 N N . VAL B 1 268 ? 13.197 18.728 77.146 1.000 54.754 282 VAL B N 1
ATOM 8334 C CA . VAL B 1 268 ? 12.674 18.218 75.881 1.000 52.733 282 VAL B CA 1
ATOM 8335 C C . VAL B 1 268 ? 13.644 18.527 74.738 1.000 64.571 282 VAL B C 1
ATOM 8336 O O . VAL B 1 268 ? 13.743 19.692 74.353 1.000 78.833 282 VAL B O 1
ATOM 8349 N N . LYS B 1 269 ? 14.296 17.492 74.151 1.000 75.622 283 LYS B N 1
ATOM 8350 C CA . LYS B 1 269 ? 15.429 17.667 73.233 1.000 73.155 283 LYS B CA 1
ATOM 8351 C C . LYS B 1 269 ? 15.071 18.649 72.111 1.000 74.590 283 LYS B C 1
ATOM 8352 O O . LYS B 1 269 ? 15.844 19.571 71.863 1.000 78.357 283 LYS B O 1
ATOM 8371 N N . PRO B 1 270 ? 13.926 18.540 71.390 1.000 61.716 284 PRO B N 1
ATOM 8372 C CA . PRO B 1 270 ? 13.600 19.525 70.357 1.000 54.965 284 PRO B CA 1
ATOM 8373 C C . PRO B 1 270 ? 13.588 20.987 70.826 1.000 51.192 284 PRO B C 1
ATOM 8374 O O . PRO B 1 270 ? 13.912 21.888 70.053 1.000 55.446 284 PRO B O 1
ATOM 8385 N N . VAL B 1 271 ? 13.214 21.234 72.087 1.000 48.479 285 VAL B N 1
ATOM 8386 C CA . VAL B 1 271 ? 13.357 22.561 72.660 1.000 44.693 285 VAL B CA 1
ATOM 8387 C C . VAL B 1 271 ? 14.829 22.900 72.835 1.000 42.694 285 VAL B C 1
ATOM 8388 O O . VAL B 1 271 ? 15.247 23.989 72.475 1.000 45.438 285 VAL B O 1
ATOM 8401 N N . ARG B 1 272 ? 15.629 21.974 73.370 1.000 46.410 286 ARG B N 1
ATOM 8402 C CA . ARG B 1 272 ? 17.052 22.252 73.521 1.000 51.405 286 ARG B CA 1
ATOM 8403 C C . ARG B 1 272 ? 17.665 22.568 72.162 1.000 55.025 286 ARG B C 1
ATOM 8404 O O . ARG B 1 272 ? 18.311 23.608 71.997 1.000 54.857 286 ARG B O 1
ATOM 8425 N N . ASP B 1 273 ? 17.451 21.644 71.211 1.000 56.039 287 ASP B N 1
ATOM 8426 C CA . ASP B 1 273 ? 18.006 21.755 69.874 1.000 59.384 287 ASP B CA 1
ATOM 8427 C C . ASP B 1 273 ? 17.678 23.153 69.324 1.000 57.910 287 ASP B C 1
ATOM 8428 O O . ASP B 1 273 ? 18.575 23.844 68.832 1.000 55.847 287 ASP B O 1
ATOM 8437 N N . SER B 1 274 ? 16.400 23.578 69.419 1.000 46.911 288 SER B N 1
ATOM 8438 C CA . SER B 1 274 ? 15.982 24.850 68.853 1.000 43.084 288 SER B CA 1
ATOM 8439 C C . SER B 1 274 ? 16.630 26.011 69.588 1.000 43.455 288 SER B C 1
ATOM 8440 O O . SER B 1 274 ? 17.019 26.995 68.965 1.000 36.355 288 SER B O 1
ATOM 8448 N N . VAL B 1 275 ? 16.703 25.920 70.920 1.000 50.316 289 VAL B N 1
ATOM 8449 C CA . VAL B 1 275 ? 17.223 27.023 71.703 1.000 46.807 289 VAL B CA 1
ATOM 8450 C C . VAL B 1 275 ? 18.693 27.222 71.356 1.000 46.918 289 VAL B C 1
ATOM 8451 O O . VAL B 1 275 ? 19.118 28.365 71.194 1.000 54.667 289 VAL B O 1
ATOM 8464 N N . THR B 1 276 ? 19.410 26.101 71.217 1.000 43.031 290 THR B N 1
ATOM 8465 C CA . THR B 1 276 ? 20.795 26.071 70.781 1.000 46.112 290 THR B CA 1
ATOM 8466 C C . THR B 1 276 ? 21.013 26.838 69.471 1.000 47.054 290 THR B C 1
ATOM 8467 O O . THR B 1 276 ? 21.884 27.696 69.450 1.000 47.073 290 THR B O 1
ATOM 8478 N N . GLU B 1 277 ? 20.265 26.549 68.382 1.000 50.552 291 GLU B N 1
ATOM 8479 C CA . GLU B 1 277 ? 20.440 27.268 67.111 1.000 53.984 291 GLU B CA 1
ATOM 8480 C C . GLU B 1 277 ? 20.291 28.789 67.322 1.000 52.547 291 GLU B C 1
ATOM 8481 O O . GLU B 1 277 ? 21.055 29.603 66.785 1.000 49.465 291 GLU B O 1
ATOM 8493 N N . ALA B 1 278 ? 19.313 29.173 68.138 1.000 44.832 292 ALA B N 1
ATOM 8494 C CA . ALA B 1 278 ? 18.929 30.560 68.294 1.000 46.861 292 ALA B CA 1
ATOM 8495 C C . ALA B 1 278 ? 19.988 31.338 69.078 1.000 49.244 292 ALA B C 1
ATOM 8496 O O . ALA B 1 278 ? 20.184 32.547 68.898 1.000 46.593 292 ALA B O 1
ATOM 8503 N N . LEU B 1 279 ? 20.605 30.625 70.020 1.000 42.969 293 LEU B N 1
ATOM 8504 C CA . LEU B 1 279 ? 21.609 31.177 70.900 1.000 46.570 293 LEU B CA 1
ATOM 8505 C C . LEU B 1 279 ? 22.844 31.535 70.078 1.000 58.470 293 LEU B C 1
ATOM 8506 O O . LEU B 1 279 ? 23.339 32.657 70.162 1.000 64.370 293 LEU B O 1
ATOM 8522 N N . GLN B 1 280 ? 23.291 30.581 69.247 1.000 59.080 294 GLN B N 1
ATOM 8523 C CA . GLN B 1 280 ? 24.369 30.798 68.294 1.000 54.297 294 GLN B CA 1
ATOM 8524 C C . GLN B 1 280 ? 24.114 31.989 67.377 1.000 48.843 294 GLN B C 1
ATOM 8525 O O . GLN B 1 280 ? 25.037 32.755 67.105 1.000 51.915 294 GLN B O 1
ATOM 8539 N N . LEU B 1 281 ? 22.871 32.138 66.921 1.000 43.439 295 LEU B N 1
ATOM 8540 C CA . LEU B 1 281 ? 22.520 33.200 65.996 1.000 47.706 295 LEU B CA 1
ATOM 8541 C C . LEU B 1 281 ? 22.514 34.567 66.683 1.000 49.276 295 LEU B C 1
ATOM 8542 O O . LEU B 1 281 ? 22.994 35.550 66.117 1.000 56.507 295 LEU B O 1
ATOM 8558 N N . TRP B 1 282 ? 21.982 34.638 67.901 1.000 42.836 296 TRP B N 1
ATOM 8559 C CA . TRP B 1 282 ? 21.996 35.885 68.648 1.000 43.552 296 TRP B CA 1
ATOM 8560 C C . TRP B 1 282 ? 23.422 36.221 69.139 1.000 47.767 296 TRP B C 1
ATOM 8561 O O . TRP B 1 282 ? 23.840 37.398 69.220 1.000 38.396 296 TRP B O 1
ATOM 8582 N N . LYS B 1 283 ? 24.207 35.165 69.398 1.000 45.762 297 LYS B N 1
ATOM 8583 C CA . LYS B 1 283 ? 25.616 35.334 69.701 1.000 47.711 297 LYS B CA 1
ATOM 8584 C C . LYS B 1 283 ? 26.351 35.884 68.486 1.000 51.618 297 LYS B C 1
ATOM 8585 O O . LYS B 1 283 ? 27.418 36.434 68.705 1.000 66.019 297 LYS B O 1
ATOM 8604 N N . ALA B 1 284 ? 25.817 35.726 67.248 1.000 49.076 298 ALA B N 1
ATOM 8605 C CA . ALA B 1 284 ? 26.548 36.068 66.028 1.000 45.238 298 ALA B CA 1
ATOM 8606 C C . ALA B 1 284 ? 26.317 37.522 65.618 1.000 49.947 298 ALA B C 1
ATOM 8607 O O . ALA B 1 284 ? 27.000 38.050 64.753 1.000 54.191 298 ALA B O 1
ATOM 8614 N N . ILE B 1 285 ? 25.309 38.164 66.189 1.000 59.128 299 ILE B N 1
ATOM 8615 C CA . ILE B 1 285 ? 25.076 39.570 65.914 1.000 68.661 299 ILE B CA 1
ATOM 8616 C C . ILE B 1 285 ? 26.269 40.332 66.494 1.000 75.681 299 ILE B C 1
ATOM 8617 O O . ILE B 1 285 ? 26.748 39.933 67.547 1.000 92.636 299 ILE B O 1
ATOM 8633 N N . TYR B 1 286 ? 26.759 41.410 65.850 1.000 84.912 300 TYR B N 1
ATOM 8634 C CA . TYR B 1 286 ? 28.031 42.015 66.253 1.000 92.068 300 TYR B CA 1
ATOM 8635 C C . TYR B 1 286 ? 27.803 43.381 66.932 1.000 75.261 300 TYR B C 1
ATOM 8636 O O . TYR B 1 286 ? 27.103 44.209 66.344 1.000 73.535 300 TYR B O 1
#

Sequence (549 aa):
HASALIELKNRILAVLNKLSDRDTQQLAVEELERIAQSLSPEGIALFLTCLYDTDSQQKSVVRRECIRLVGTLASIHGDLLASHLPKVANIVKRLKDPDSNIRDACVESGVLASSIGSGAVTTVFVKPLFEALAEQHKTLQTGAACLARVLECVKEPHPPTLQRLCPRILKLASPNFLAKASLLSAVGVVQVPGVVSASQLPVLLGAVQDELGNSEWAVRKAAAEALSCASAVGNSLVSYRAGVIAALESSRFDKVKPVRDSVTEALQLWKAIYDHASALIELKNRILAVLNKLSDRDTQQLAVEELERIAQSLSPEGIALFLTCLYDTDSQQKSVVRRECIRLVGTLASIHGDLLASHLPKVANIVKRLKDPDSNIRDACVESGVLASSIGSGAVTTVFVKPLFEALAEQHKTLQTGAACLARVLECVKEPHPPTLQRLCPRILKLASPNFLAKASLLSAVGVVQVPGVVSASQLPVLLGAVQDELGNSEWAVRKAAAEALSCASAVGNSLVSYRAGVIAALESSRFDKVKPVRDSVTEALQLWKAIY

Nearest PDB structures (foldseek):
  8y9r-assembly2_B  TM=9.998E-01  e=5.215E-32  Physcomitrium patens
  4lac-assembly1_A  TM=6.806E-01  e=8.288E-05  Homo sapiens
  6iur-assembly2_F  TM=6.824E-01  e=2.177E-04  Homo sapiens
  7pks-assembly1_p  TM=6.694E-01  e=1.206E-03  Homo sapiens
  3fga-assembly1_A  TM=5.183E-01  e=2.083E-04  Mus musculus

Secondary structure (DSSP, 8-state):
--HHHHHHHHHHHHHHGGGTSSSSHHHHHHHHHHHHHS--HHHHHHHHHHHHHHTSSS-HHHHHHHHHHHHHHHHHHGGGGGGGTT--HHHHGGGGSS-HHHHHHHHH--HHHHH----TTTHHHHHHHHHHHHSS-HHHHHHH--HHHHHTT-SS--HHHHHTSHHHHH----SS-S-HHHHHHHHH---STTSS-GGGHHHHHHHHHHGGG-SSHHHHHHHHHHHH--TTTGGGGSTTHHHHHHHHHHHTT-SSHHHHHHHHHHHHHHTT---/--HHHHHHHHHHHHHHGGGTSSSSHHHHHHHHHHHHHS--HHHHHHHHHHHHHHTSSS-HHHHHHHHHHHHHHHHHSSGGGGGGTT--HHHHGGGGSS-HHHHHHHHH--HHHHHT---TTTHHHHHHHHHHHHSS-HHHHHHH--HHHHHTT-SS--HHHHHTSHHHHH----SS-S-HHHHHHHHH---STTSS-GGGHHHHHHHHHHGGG-SSHHHHHHHHHHHH--TTTGGGGGGGHHHHHHHHHHHTT-SSHHHHHHHHHHHHHHHH--